Protein 3ZDQ (pdb70)

B-factor: mean 75.0, std 21.58, range [31.88, 185.68]

Organism: Homo sapiens (NCBI:txid9606)

Secondary structure (DSSP, 8-state):
-HHHHHHHHHHHGGGHHHHHHHHHHHHHHHHHHTTHHHHHHHHHHHHHH-TTS--HHHHHHHHHHHHHHHHHHHHHHHHHHHHHHHHHHHHHHHHHHHHHHHHTTS-HHHHHHS-HHHHHHIIIIIHHHHHHHTTHHHHHHHHHHHHHHHHHHHHHHH-HHHHHHHHHHHHHHHHHHHHHHHHHHHHHHHHHHHHHHHHHHHHHHHHTHHHHHHTT-HHHHHHHHHHHHHHHHHHHHHHHHHHHHHHHHHHHHHHHHHHHHHHHHHHHHHTTS--HHHHHHHHHHHHHHHHHHHHHHHHHHHHHHHHHHHHHHHHHHSPPPSS-SS-SB---TTT----EEEEEEEE--SSSTTS-SEEEEEEEE-TT-EEEEE-S-HHHHHHHHHHHTTSS--SEEEEEETTEEGGGB-HHHHHHSEEEE-SS----SSBHHHHHHTTSSSTTT--HHHHHHHHHHTT-HHHHHTSSSGGG-B-SSSSPPPPHHHHHHHHHHHHHHH--SEEEEE---S---HHHHHHHHHHHHHHHTTSEEEEE--SHHHHHHSSEEEEE-SSSEEEEE-HHHHHS--

Nearest PDB structures (foldseek):
  4ayx-assembly1_A  TM=9.966E-01  e=9.692E-90  Homo sapiens
  7y49-assembly1_A  TM=9.105E-01  e=6.620E-75  Homo sapiens
  5koy-assembly1_A  TM=8.954E-01  e=5.885E-41  Mus musculus
  8qoe-assembly1_A  TM=8.770E-01  e=7.867E-42  Bacillus subtilis
  7sel-assembly1_A  TM=8.926E-01  e=6.870E-41  Escherichia coli

GO terms:
  GO:0005739 mitochondrion (C, IDA)
  GO:0016887 ATP hydrolysis activity (F, IDA)
  GO:0042803 protein homodimerization activity (F, IDA)
  GO:0170037 export from the mitochondrion (P, IDA)
  GO:0140359 ABC-type transporter activity (F, IDA)
  GO:0034514 mitochondrial unfolded protein response (P, IMP)
  GO:0046985 positive regulation of hemoglobin biosynthetic process (P, IMP)
  GO:0048821 erythrocyte development (P, IMP)
  GO:0005515 protein binding (F, IPI)
  GO:0005739 mitochondrion (C, HTP)
  GO:0031966 mitochondrial membrane (C, IDA)

CATH classification: 1.20.1560.10 (+1 more: 3.40.50.300)

Structure (mmCIF, N/CA/C/O backbone):
data_3ZDQ
#
_entry.id   3ZDQ
#
_cell.length_a   177.790
_cell.length_b   177.790
_cell.length_c   50.060
_cell.angle_alpha   90.00
_cell.angle_beta   90.00
_cell.angle_gamma   120.00
#
_symmetry.space_group_name_H-M   'P 31 2 1'
#
loop_
_entity.id
_entity.type
_entity.pdbx_description
1 polymer 'ATP-BINDING CASSETTE SUB-FAMILY B MEMBER 10, MITOCHONDRIAL'
2 non-polymer GLYCINE
3 non-polymer DODECYL-BETA-D-MALTOSIDE
4 non-polymer CARDIOLIPIN
5 water water
#
loop_
_atom_site.group_PDB
_atom_site.id
_atom_site.type_symbol
_atom_site.label_atom_id
_atom_site.label_alt_id
_atom_site.label_comp_id
_atom_site.label_asym_id
_atom_site.label_entity_id
_atom_site.label_seq_id
_atom_site.pdbx_PDB_ins_code
_atom_site.Cartn_x
_atom_site.Cartn_y
_atom_site.Cartn_z
_atom_site.occupancy
_atom_site.B_iso_or_equiv
_atom_site.auth_seq_id
_atom_site.auth_comp_id
_atom_site.auth_asym_id
_atom_site.auth_atom_id
_atom_site.pdbx_PDB_model_num
ATOM 1 N N . GLY A 1 3 ? -49.524 53.811 -13.964 1.00 128.74 153 GLY A N 1
ATOM 2 C CA . GLY A 1 3 ? -50.435 54.839 -14.454 1.00 129.32 153 GLY A CA 1
ATOM 3 C C . GLY A 1 3 ? -51.879 54.584 -14.073 1.00 132.78 153 GLY A C 1
ATOM 4 O O . GLY A 1 3 ? -52.240 54.718 -12.902 1.00 130.72 153 GLY A O 1
ATOM 5 N N . LEU A 1 4 ? -52.716 54.214 -15.067 1.00 130.91 154 LEU A N 1
ATOM 6 C CA . LEU A 1 4 ? -54.139 53.895 -14.887 1.00 130.39 154 LEU A CA 1
ATOM 7 C C . LEU A 1 4 ? -54.348 52.608 -14.029 1.00 132.85 154 LEU A C 1
ATOM 8 O O . LEU A 1 4 ? -55.204 52.666 -13.139 1.00 131.41 154 LEU A O 1
ATOM 10 N N . PRO A 1 5 ? -53.607 51.465 -14.213 1.00 128.94 155 PRO A N 1
ATOM 11 C CA . PRO A 1 5 ? -53.834 50.304 -13.325 1.00 127.06 155 PRO A CA 1
ATOM 12 C C . PRO A 1 5 ? -53.249 50.515 -11.920 1.00 126.99 155 PRO A C 1
ATOM 13 O O . PRO A 1 5 ? -53.665 49.830 -10.983 1.00 125.41 155 PRO A O 1
ATOM 17 N N . GLU A 1 6 ? -52.291 51.468 -11.778 1.00 121.56 156 GLU A N 1
ATOM 18 C CA . GLU A 1 6 ? -51.637 51.838 -10.520 1.00 118.70 156 GLU A CA 1
ATOM 19 C C . GLU A 1 6 ? -52.621 52.568 -9.603 1.00 118.85 156 GLU A C 1
ATOM 20 O O . GLU A 1 6 ? -52.715 52.232 -8.421 1.00 116.66 156 GLU A O 1
ATOM 22 N N . ALA A 1 7 ? -53.365 53.550 -10.160 1.00 114.62 157 ALA A N 1
ATOM 23 C CA . ALA A 1 7 ? -54.387 54.331 -9.456 1.00 112.69 157 ALA A CA 1
ATOM 24 C C . ALA A 1 7 ? -55.591 53.450 -9.102 1.00 115.40 157 ALA A C 1
ATOM 25 O O . ALA A 1 7 ? -56.233 53.669 -8.076 1.00 113.57 157 ALA A O 1
ATOM 27 N N . ARG A 1 8 ? -55.870 52.440 -9.946 1.00 112.75 158 ARG A N 1
ATOM 28 C CA . ARG A 1 8 ? -56.930 51.447 -9.775 1.00 112.72 158 ARG A CA 1
ATOM 29 C C . ARG A 1 8 ? -56.632 50.551 -8.545 1.00 113.15 158 ARG A C 1
ATOM 30 O O . ARG A 1 8 ? -57.562 50.129 -7.852 1.00 112.73 158 ARG A O 1
ATOM 38 N N . LYS A 1 9 ? -55.338 50.266 -8.288 1.00 106.67 159 LYS A N 1
ATOM 39 C CA . LYS A 1 9 ? -54.896 49.460 -7.150 1.00 104.20 159 LYS A CA 1
ATOM 40 C C . LYS A 1 9 ? -54.998 50.266 -5.838 1.00 104.67 159 LYS A C 1
ATOM 41 O O . LYS A 1 9 ? -55.357 49.693 -4.804 1.00 103.44 159 LYS A O 1
ATOM 47 N N . LEU A 1 10 ? -54.688 51.592 -5.892 1.00 99.17 160 LEU A N 1
ATOM 48 C CA . LEU A 1 10 ? -54.773 52.535 -4.765 1.00 96.90 160 LEU A CA 1
ATOM 49 C C . LEU A 1 10 ? -56.231 52.787 -4.367 1.00 99.71 160 LEU A C 1
ATOM 50 O O . LEU A 1 10 ? -56.519 53.088 -3.213 1.00 97.90 160 LEU A O 1
ATOM 55 N N . LEU A 1 11 ? -57.133 52.697 -5.352 1.00 97.65 161 LEU A N 1
ATOM 56 C CA . LEU A 1 11 ? -58.586 52.834 -5.238 1.00 98.17 161 LEU A CA 1
ATOM 57 C C . LEU A 1 11 ? -59.131 51.718 -4.339 1.00 99.84 161 LEU A C 1
ATOM 58 O O . LEU A 1 11 ? -59.715 51.999 -3.291 1.00 98.98 161 LEU A O 1
ATOM 63 N N . GLY A 1 12 ? -58.874 50.472 -4.743 1.00 95.00 162 GLY A N 1
ATOM 64 C CA . GLY A 1 12 ? -59.284 49.269 -4.033 1.00 93.92 162 GLY A CA 1
ATOM 65 C C . GLY A 1 12 ? -58.668 49.135 -2.659 1.00 94.03 162 GLY A C 1
ATOM 66 O O . GLY A 1 12 ? -59.251 48.488 -1.790 1.00 93.87 162 GLY A O 1
ATOM 67 N N . LEU A 1 13 ? -57.487 49.751 -2.455 1.00 87.88 163 LEU A N 1
ATOM 68 C CA . LEU A 1 13 ? -56.734 49.756 -1.196 1.00 85.69 163 LEU A CA 1
ATOM 69 C C . LEU A 1 13 ? -57.509 50.520 -0.110 1.00 87.01 163 LEU A C 1
ATOM 70 O O . LEU A 1 13 ? -57.632 50.050 1.019 1.00 85.81 163 LEU A O 1
ATOM 75 N N . ALA A 1 14 ? -58.061 51.674 -0.483 1.00 83.63 164 ALA A N 1
ATOM 76 C CA . ALA A 1 14 ? -58.849 52.561 0.373 1.00 82.74 164 ALA A CA 1
ATOM 77 C C . ALA A 1 14 ? -60.307 52.105 0.479 1.00 87.87 164 ALA A C 1
ATOM 78 O O . ALA A 1 14 ? -60.988 52.485 1.435 1.00 87.66 164 ALA A O 1
ATOM 80 N N . TYR A 1 15 ? -60.781 51.293 -0.502 1.00 84.09 165 TYR A N 1
ATOM 81 C CA . TYR A 1 15 ? -62.154 50.807 -0.606 1.00 83.79 165 TYR A CA 1
ATOM 82 C C . TYR A 1 15 ? -62.712 50.210 0.692 1.00 84.64 165 TYR A C 1
ATOM 83 O O . TYR A 1 15 ? -63.831 50.585 1.026 1.00 83.96 165 TYR A O 1
ATOM 92 N N . PRO A 1 16 ? -62.044 49.294 1.442 1.00 80.09 166 PRO A N 1
ATOM 93 C CA . PRO A 1 16 ? -62.699 48.750 2.644 1.00 79.70 166 PRO A CA 1
ATOM 94 C C . PRO A 1 16 ? -63.030 49.819 3.680 1.00 82.70 166 PRO A C 1
ATOM 95 O O . PRO A 1 16 ? -63.920 49.601 4.503 1.00 83.05 166 PRO A O 1
ATOM 99 N N . GLU A 1 17 ? -62.348 50.983 3.597 1.00 77.57 167 GLU A N 1
ATOM 100 C CA . GLU A 1 17 ? -62.484 52.117 4.519 1.00 75.70 167 GLU A CA 1
ATOM 101 C C . GLU A 1 17 ? -63.248 53.324 3.908 1.00 77.75 167 GLU A C 1
ATOM 102 O O . GLU A 1 17 ? -63.279 54.384 4.533 1.00 77.64 167 GLU A O 1
ATOM 108 N N . ARG A 1 18 ? -63.875 53.157 2.722 1.00 72.70 168 ARG A N 1
ATOM 109 C CA . ARG A 1 18 ? -64.579 54.199 1.956 1.00 71.93 168 ARG A CA 1
ATOM 110 C C . ARG A 1 18 ? -65.560 55.061 2.796 1.00 75.78 168 ARG A C 1
ATOM 111 O O . ARG A 1 18 ? -65.583 56.271 2.593 1.00 74.37 168 ARG A O 1
ATOM 119 N N . ARG A 1 19 ? -66.330 54.461 3.738 1.00 73.56 169 ARG A N 1
ATOM 120 C CA . ARG A 1 19 ? -67.302 55.175 4.584 1.00 73.57 169 ARG A CA 1
ATOM 121 C C . ARG A 1 19 ? -66.620 56.069 5.647 1.00 76.91 169 ARG A C 1
ATOM 122 O O . ARG A 1 19 ? -67.148 57.144 5.944 1.00 76.62 169 ARG A O 1
ATOM 124 N N . ARG A 1 20 ? -65.458 55.637 6.217 1.00 72.85 170 ARG A N 1
ATOM 125 C CA . ARG A 1 20 ? -64.688 56.434 7.196 1.00 71.28 170 ARG A CA 1
ATOM 126 C C . ARG A 1 20 ? -64.021 57.611 6.505 1.00 72.10 170 ARG A C 1
ATOM 127 O O . ARG A 1 20 ? -64.111 58.737 6.984 1.00 71.70 170 ARG A O 1
ATOM 135 N N . LEU A 1 21 ? -63.355 57.338 5.371 1.00 66.82 171 LEU A N 1
ATOM 136 C CA . LEU A 1 21 ? -62.661 58.332 4.561 1.00 66.04 171 LEU A CA 1
ATOM 137 C C . LEU A 1 21 ? -63.644 59.352 3.974 1.00 70.29 171 LEU A C 1
ATOM 138 O O . LEU A 1 21 ? -63.313 60.538 3.941 1.00 68.96 171 LEU A O 1
ATOM 143 N N . ALA A 1 22 ? -64.861 58.909 3.560 1.00 68.26 172 ALA A N 1
ATOM 144 C CA . ALA A 1 22 ? -65.900 59.821 3.052 1.00 68.48 172 ALA A CA 1
ATOM 145 C C . ALA A 1 22 ? -66.333 60.761 4.173 1.00 72.52 172 ALA A C 1
ATOM 146 O O . ALA A 1 22 ? -66.322 61.974 3.974 1.00 71.54 172 ALA A O 1
ATOM 148 N N . ALA A 1 23 ? -66.610 60.218 5.380 1.00 69.51 173 ALA A N 1
ATOM 149 C CA . ALA A 1 23 ? -67.002 61.037 6.533 1.00 68.84 173 ALA A CA 1
ATOM 150 C C . ALA A 1 23 ? -65.923 62.092 6.847 1.00 71.22 173 ALA A C 1
ATOM 151 O O . ALA A 1 23 ? -66.265 63.259 7.007 1.00 70.68 173 ALA A O 1
ATOM 153 N N . ALA A 1 24 ? -64.630 61.691 6.837 1.00 66.48 174 ALA A N 1
ATOM 154 C CA . ALA A 1 24 ? -63.494 62.565 7.109 1.00 65.31 174 ALA A CA 1
ATOM 155 C C . ALA A 1 24 ? -63.323 63.640 6.018 1.00 69.99 174 ALA A C 1
ATOM 156 O O . ALA A 1 24 ? -63.051 64.787 6.367 1.00 70.37 174 ALA A O 1
ATOM 158 N N . VAL A 1 25 ? -63.531 63.295 4.722 1.00 66.45 175 VAL A N 1
ATOM 159 C CA . VAL A 1 25 ? -63.436 64.236 3.591 1.00 66.37 175 VAL A CA 1
ATOM 160 C C . VAL A 1 25 ? -64.548 65.283 3.718 1.00 70.63 175 VAL A C 1
ATOM 161 O O . VAL A 1 25 ? -64.305 66.461 3.466 1.00 71.25 175 VAL A O 1
ATOM 165 N N . GLY A 1 26 ? -65.726 64.849 4.158 1.00 67.54 176 GLY A N 1
ATOM 166 C CA . GLY A 1 26 ? -66.881 65.703 4.422 1.00 67.43 176 GLY A CA 1
ATOM 167 C C . GLY A 1 26 ? -66.571 66.727 5.493 1.00 70.62 176 GLY A C 1
ATOM 168 O O . GLY A 1 26 ? -66.869 67.901 5.305 1.00 71.77 176 GLY A O 1
ATOM 169 N N . PHE A 1 27 ? -65.914 66.304 6.597 1.00 66.32 177 PHE A N 1
ATOM 170 C CA . PHE A 1 27 ? -65.455 67.185 7.683 1.00 65.75 177 PHE A CA 1
ATOM 171 C C . PHE A 1 27 ? -64.323 68.128 7.202 1.00 70.78 177 PHE A C 1
ATOM 172 O O . PHE A 1 27 ? -64.272 69.284 7.631 1.00 69.31 177 PHE A O 1
ATOM 180 N N . LEU A 1 28 ? -63.430 67.624 6.313 1.00 68.57 178 LEU A N 1
ATOM 181 C CA . LEU A 1 28 ? -62.330 68.369 5.700 1.00 68.69 178 LEU A CA 1
ATOM 182 C C . LEU A 1 28 ? -62.859 69.458 4.742 1.00 76.38 178 LEU A C 1
ATOM 183 O O . LEU A 1 28 ? -62.290 70.554 4.705 1.00 76.31 178 LEU A O 1
ATOM 188 N N . THR A 1 29 ? -63.916 69.155 3.961 1.00 74.89 179 THR A N 1
ATOM 189 C CA . THR A 1 29 ? -64.497 70.096 3.000 1.00 76.14 179 THR A CA 1
ATOM 190 C C . THR A 1 29 ? -65.218 71.224 3.750 1.00 83.28 179 THR A C 1
ATOM 191 O O . THR A 1 29 ? -65.030 72.392 3.414 1.00 81.73 179 THR A O 1
ATOM 195 N N . MET A 1 30 ? -66.023 70.862 4.768 1.00 84.03 180 MET A N 1
ATOM 196 C CA . MET A 1 30 ? -66.780 71.771 5.630 1.00 85.60 180 MET A CA 1
ATOM 197 C C . MET A 1 30 ? -65.825 72.805 6.253 1.00 86.64 180 MET A C 1
ATOM 198 O O . MET A 1 30 ? -65.963 73.997 5.989 1.00 86.29 180 MET A O 1
ATOM 203 N N . SER A 1 31 ? -64.822 72.321 7.007 1.00 80.91 181 SER A N 1
ATOM 204 C CA . SER A 1 31 ? -63.790 73.093 7.692 1.00 79.33 181 SER A CA 1
ATOM 205 C C . SER A 1 31 ? -62.971 73.992 6.730 1.00 80.53 181 SER A C 1
ATOM 206 O O . SER A 1 31 ? -62.742 75.148 7.055 1.00 77.72 181 SER A O 1
ATOM 209 N N . SER A 1 32 ? -62.537 73.466 5.563 1.00 78.62 182 SER A N 1
ATOM 210 C CA . SER A 1 32 ? -61.714 74.209 4.592 1.00 78.56 182 SER A CA 1
ATOM 211 C C . SER A 1 32 ? -62.470 75.315 3.879 1.00 82.19 182 SER A C 1
ATOM 212 O O . SER A 1 32 ? -61.901 76.387 3.700 1.00 82.25 182 SER A O 1
ATOM 215 N N . VAL A 1 33 ? -63.732 75.077 3.487 1.00 78.27 183 VAL A N 1
ATOM 216 C CA . VAL A 1 33 ? -64.549 76.052 2.763 1.00 78.64 183 VAL A CA 1
ATOM 217 C C . VAL A 1 33 ? -65.074 77.148 3.722 1.00 80.90 183 VAL A C 1
ATOM 218 O O . VAL A 1 33 ? -65.057 78.314 3.334 1.00 80.40 183 VAL A O 1
ATOM 222 N N . ILE A 1 34 ? -65.492 76.795 4.958 1.00 76.83 184 ILE A N 1
ATOM 223 C CA . ILE A 1 34 ? -65.941 77.779 5.957 1.00 76.67 184 ILE A CA 1
ATOM 224 C C . ILE A 1 34 ? -64.736 78.680 6.330 1.00 80.89 184 ILE A C 1
ATOM 225 O O . ILE A 1 34 ? -64.877 79.897 6.394 1.00 82.93 184 ILE A O 1
ATOM 230 N N . SER A 1 35 ? -63.564 78.083 6.518 1.00 75.28 185 SER A N 1
ATOM 231 C CA . SER A 1 35 ? -62.297 78.742 6.802 1.00 74.03 185 SER A CA 1
ATOM 232 C C . SER A 1 35 ? -61.954 79.784 5.710 1.00 78.54 185 SER A C 1
ATOM 233 O O . SER A 1 35 ? -61.616 80.911 6.064 1.00 79.25 185 SER A O 1
ATOM 236 N N . MET A 1 36 ? -62.101 79.431 4.397 1.00 74.57 186 MET A N 1
ATOM 237 C CA . MET A 1 36 ? -61.826 80.304 3.231 1.00 74.39 186 MET A CA 1
ATOM 238 C C . MET A 1 36 ? -62.688 81.587 3.197 1.00 77.80 186 MET A C 1
ATOM 239 O O . MET A 1 36 ? -62.372 82.503 2.445 1.00 79.19 186 MET A O 1
ATOM 244 N N . SER A 1 37 ? -63.784 81.641 3.962 1.00 72.52 187 SER A N 1
ATOM 245 C CA . SER A 1 37 ? -64.690 82.796 4.027 1.00 71.54 187 SER A CA 1
ATOM 246 C C . SER A 1 37 ? -64.153 83.914 4.918 1.00 70.14 187 SER A C 1
ATOM 247 O O . SER A 1 37 ? -64.524 85.070 4.715 1.00 70.23 187 SER A O 1
ATOM 250 N N . ALA A 1 38 ? -63.315 83.573 5.913 1.00 62.03 188 ALA A N 1
ATOM 251 C CA . ALA A 1 38 ? -62.731 84.537 6.846 1.00 60.09 188 ALA A CA 1
ATOM 252 C C . ALA A 1 38 ? -62.047 85.782 6.144 1.00 62.99 188 ALA A C 1
ATOM 253 O O . ALA A 1 38 ? -62.420 86.893 6.530 1.00 62.35 188 ALA A O 1
ATOM 255 N N . PRO A 1 39 ? -61.132 85.679 5.119 1.00 59.01 189 PRO A N 1
ATOM 256 C CA . PRO A 1 39 ? -60.560 86.902 4.524 1.00 59.36 189 PRO A CA 1
ATOM 257 C C . PRO A 1 39 ? -61.608 87.835 3.911 1.00 66.62 189 PRO A C 1
ATOM 258 O O . PRO A 1 39 ? -61.451 89.052 3.978 1.00 65.88 189 PRO A O 1
ATOM 262 N N . PHE A 1 40 ? -62.679 87.264 3.338 1.00 66.16 190 PHE A N 1
ATOM 263 C CA . PHE A 1 40 ? -63.780 88.011 2.733 1.00 67.72 190 PHE A CA 1
ATOM 264 C C . PHE A 1 40 ? -64.516 88.832 3.790 1.00 72.34 190 PHE A C 1
ATOM 265 O O . PHE A 1 40 ? -64.709 90.033 3.597 1.00 72.54 190 PHE A O 1
ATOM 273 N N . PHE A 1 41 ? -64.927 88.175 4.901 1.00 69.18 191 PHE A N 1
ATOM 274 C CA . PHE A 1 41 ? -65.656 88.799 6.005 1.00 68.64 191 PHE A CA 1
ATOM 275 C C . PHE A 1 41 ? -64.782 89.757 6.804 1.00 72.85 191 PHE A C 1
ATOM 276 O O . PHE A 1 41 ? -65.302 90.736 7.346 1.00 72.86 191 PHE A O 1
ATOM 284 N N . LEU A 1 42 ? -63.462 89.494 6.864 1.00 68.76 192 LEU A N 1
ATOM 285 C CA . LEU A 1 42 ? -62.528 90.377 7.553 1.00 68.47 192 LEU A CA 1
ATOM 286 C C . LEU A 1 42 ? -62.396 91.713 6.783 1.00 71.38 192 LEU A C 1
ATOM 287 O O . LEU A 1 42 ? -62.405 92.764 7.418 1.00 71.82 192 LEU A O 1
ATOM 292 N N . GLY A 1 43 ? -62.366 91.650 5.442 1.00 65.77 193 GLY A N 1
ATOM 293 C CA . GLY A 1 43 ? -62.324 92.806 4.553 1.00 65.28 193 GLY A CA 1
ATOM 294 C C . GLY A 1 43 ? -63.528 93.717 4.731 1.00 69.22 193 GLY A C 1
ATOM 295 O O . GLY A 1 43 ? -63.393 94.942 4.708 1.00 70.29 193 GLY A O 1
ATOM 296 N N . LYS A 1 44 ? -64.717 93.123 4.958 1.00 63.61 194 LYS A N 1
ATOM 297 C CA . LYS A 1 44 ? -65.972 93.843 5.204 1.00 61.62 194 LYS A CA 1
ATOM 298 C C . LYS A 1 44 ? -65.919 94.560 6.549 1.00 64.21 194 LYS A C 1
ATOM 299 O O . LYS A 1 44 ? -66.357 95.706 6.636 1.00 64.83 194 LYS A O 1
ATOM 305 N N . ILE A 1 45 ? -65.369 93.898 7.590 1.00 59.05 195 ILE A N 1
ATOM 306 C CA . ILE A 1 45 ? -65.235 94.471 8.940 1.00 57.89 195 ILE A CA 1
ATOM 307 C C . ILE A 1 45 ? -64.209 95.630 8.900 1.00 61.09 195 ILE A C 1
ATOM 308 O O . ILE A 1 45 ? -64.492 96.692 9.468 1.00 61.52 195 ILE A O 1
ATOM 313 N N . ILE A 1 46 ? -63.063 95.442 8.184 1.00 55.27 196 ILE A N 1
ATOM 314 C CA . ILE A 1 46 ? -62.009 96.453 8.012 1.00 54.75 196 ILE A CA 1
ATOM 315 C C . ILE A 1 46 ? -62.626 97.723 7.385 1.00 62.47 196 ILE A C 1
ATOM 316 O O . ILE A 1 46 ? -62.387 98.831 7.885 1.00 64.43 196 ILE A O 1
ATOM 321 N N . ASP A 1 47 ? -63.457 97.562 6.336 1.00 57.94 197 ASP A N 1
ATOM 322 C CA . ASP A 1 47 ? -64.093 98.699 5.690 1.00 58.16 197 ASP A CA 1
ATOM 323 C C . ASP A 1 47 ? -65.170 99.322 6.589 1.00 61.03 197 ASP A C 1
ATOM 324 O O . ASP A 1 47 ? -65.389 100.529 6.508 1.00 61.05 197 ASP A O 1
ATOM 329 N N . VAL A 1 48 ? -65.800 98.530 7.475 1.00 57.85 198 VAL A N 1
ATOM 330 C CA . VAL A 1 48 ? -66.824 99.061 8.392 1.00 58.89 198 VAL A CA 1
ATOM 331 C C . VAL A 1 48 ? -66.145 99.966 9.435 1.00 63.56 198 VAL A C 1
ATOM 332 O O . VAL A 1 48 ? -66.593 101.106 9.613 1.00 63.92 198 VAL A O 1
ATOM 336 N N . ILE A 1 49 ? -65.056 99.486 10.078 1.00 59.66 199 ILE A N 1
ATOM 337 C CA . ILE A 1 49 ? -64.322 100.296 11.049 1.00 60.50 199 ILE A CA 1
ATOM 338 C C . ILE A 1 49 ? -63.861 101.599 10.382 1.00 66.19 199 ILE A C 1
ATOM 339 O O . ILE A 1 49 ? -64.105 102.674 10.935 1.00 67.33 199 ILE A O 1
ATOM 344 N N . TYR A 1 50 ? -63.219 101.484 9.190 1.00 62.08 200 TYR A N 1
ATOM 345 C CA A TYR A 1 50 ? -62.719 102.596 8.392 0.50 62.15 200 TYR A CA 1
ATOM 346 C CA B TYR A 1 50 ? -62.705 102.621 8.430 0.50 62.83 200 TYR A CA 1
ATOM 347 C C . TYR A 1 50 ? -63.807 103.638 8.106 1.00 68.86 200 TYR A C 1
ATOM 348 O O . TYR A 1 50 ? -63.582 104.835 8.298 1.00 71.37 200 TYR A O 1
ATOM 365 N N . THR A 1 51 ? -64.989 103.185 7.639 1.00 65.17 201 THR A N 1
ATOM 366 C CA . THR A 1 51 ? -66.095 104.088 7.301 1.00 65.71 201 THR A CA 1
ATOM 367 C C . THR A 1 51 ? -66.708 104.755 8.542 1.00 71.81 201 THR A C 1
ATOM 368 O O . THR A 1 51 ? -67.100 105.911 8.461 1.00 72.14 201 THR A O 1
ATOM 372 N N . ASN A 1 52 ? -66.791 104.038 9.678 1.00 69.22 202 ASN A N 1
ATOM 373 C CA . ASN A 1 52 ? -67.435 104.557 10.880 1.00 68.69 202 ASN A CA 1
ATOM 374 C C . ASN A 1 52 ? -66.534 104.553 12.146 1.00 72.60 202 ASN A C 1
ATOM 375 O O . ASN A 1 52 ? -66.759 103.778 13.086 1.00 71.72 202 ASN A O 1
ATOM 380 N N . PRO A 1 53 ? -65.566 105.482 12.233 1.00 70.33 203 PRO A N 1
ATOM 381 C CA . PRO A 1 53 ? -64.724 105.545 13.449 1.00 69.70 203 PRO A CA 1
ATOM 382 C C . PRO A 1 53 ? -65.419 106.138 14.691 1.00 70.86 203 PRO A C 1
ATOM 383 O O . PRO A 1 53 ? -64.866 106.084 15.784 1.00 71.76 203 PRO A O 1
ATOM 387 N N . THR A 1 54 ? -66.581 106.751 14.529 1.00 64.83 204 THR A N 1
ATOM 388 C CA . THR A 1 54 ? -67.300 107.409 15.627 1.00 64.16 204 THR A CA 1
ATOM 389 C C . THR A 1 54 ? -68.389 106.517 16.245 1.00 66.28 204 THR A C 1
ATOM 390 O O . THR A 1 54 ? -69.047 106.920 17.210 1.00 66.66 204 THR A O 1
ATOM 394 N N . VAL A 1 55 ? -68.585 105.324 15.683 1.00 60.31 205 VAL A N 1
ATOM 395 C CA . VAL A 1 55 ? -69.629 104.403 16.103 1.00 59.71 205 VAL A CA 1
ATOM 396 C C . VAL A 1 55 ? -69.107 103.394 17.125 1.00 65.82 205 VAL A C 1
ATOM 397 O O . VAL A 1 55 ? -68.014 102.833 16.947 1.00 68.03 205 VAL A O 1
ATOM 401 N N . ASP A 1 56 ? -69.899 103.168 18.201 1.00 60.97 206 ASP A N 1
ATOM 402 C CA . ASP A 1 56 ? -69.610 102.186 19.240 1.00 60.14 206 ASP A CA 1
ATOM 403 C C . ASP A 1 56 ? -69.898 100.822 18.656 1.00 65.49 206 ASP A C 1
ATOM 404 O O . ASP A 1 56 ? -71.028 100.595 18.216 1.00 66.53 206 ASP A O 1
ATOM 409 N N . TYR A 1 57 ? -68.875 99.927 18.614 1.00 61.31 207 TYR A N 1
ATOM 410 C CA . TYR A 1 57 ? -68.994 98.580 18.049 1.00 60.38 207 TYR A CA 1
ATOM 411 C C . TYR A 1 57 ? -68.841 97.457 19.088 1.00 65.41 207 TYR A C 1
ATOM 412 O O . TYR A 1 57 ? -68.759 96.286 18.699 1.00 63.67 207 TYR A O 1
ATOM 421 N N . SER A 1 58 ? -68.885 97.801 20.397 1.00 64.82 208 SER A N 1
ATOM 422 C CA . SER A 1 58 ? -68.738 96.865 21.524 1.00 66.20 208 SER A CA 1
ATOM 423 C C . SER A 1 58 ? -69.712 95.692 21.477 1.00 73.14 208 SER A C 1
ATOM 424 O O . SER A 1 58 ? -69.283 94.563 21.709 1.00 73.08 208 SER A O 1
ATOM 427 N N . ASP A 1 59 ? -71.012 95.952 21.207 1.00 71.61 209 ASP A N 1
ATOM 428 C CA . ASP A 1 59 ? -72.029 94.905 21.187 1.00 73.31 209 ASP A CA 1
ATOM 429 C C . ASP A 1 59 ? -71.875 93.988 20.007 1.00 74.62 209 ASP A C 1
ATOM 430 O O . ASP A 1 59 ? -72.017 92.782 20.173 1.00 75.92 209 ASP A O 1
ATOM 435 N N . ASN A 1 60 ? -71.542 94.528 18.843 1.00 68.53 210 ASN A N 1
ATOM 436 C CA . ASN A 1 60 ? -71.284 93.726 17.641 1.00 67.37 210 ASN A CA 1
ATOM 437 C C . ASN A 1 60 ? -70.083 92.822 17.847 1.00 66.29 210 ASN A C 1
ATOM 438 O O . ASN A 1 60 ? -70.138 91.651 17.494 1.00 65.55 210 ASN A O 1
ATOM 443 N N . LEU A 1 61 ? -69.015 93.377 18.443 1.00 60.08 211 LEU A N 1
ATOM 444 C CA . LEU A 1 61 ? -67.770 92.693 18.746 1.00 58.72 211 LEU A CA 1
ATOM 445 C C . LEU A 1 61 ? -68.021 91.561 19.759 1.00 62.35 211 LEU A C 1
ATOM 446 O O . LEU A 1 61 ? -67.616 90.431 19.495 1.00 62.53 211 LEU A O 1
ATOM 451 N N . THR A 1 62 ? -68.750 91.838 20.858 1.00 57.39 212 THR A N 1
ATOM 452 C CA . THR A 1 62 ? -69.083 90.831 21.862 1.00 57.04 212 THR A CA 1
ATOM 453 C C . THR A 1 62 ? -69.935 89.712 21.232 1.00 60.93 212 THR A C 1
ATOM 454 O O . THR A 1 62 ? -69.659 88.543 21.498 1.00 61.63 212 THR A O 1
ATOM 458 N N . ARG A 1 63 ? -70.933 90.056 20.383 1.00 56.02 213 ARG A N 1
ATOM 459 C CA . ARG A 1 63 ? -71.761 89.046 19.706 1.00 56.15 213 ARG A CA 1
ATOM 460 C C . ARG A 1 63 ? -70.935 88.225 18.715 1.00 62.20 213 ARG A C 1
ATOM 461 O O . ARG A 1 63 ? -71.056 86.995 18.683 1.00 62.12 213 ARG A O 1
ATOM 469 N N . LEU A 1 64 ? -70.064 88.901 17.939 1.00 60.23 214 LEU A N 1
ATOM 470 C CA . LEU A 1 64 ? -69.195 88.268 16.948 1.00 59.64 214 LEU A CA 1
ATOM 471 C C . LEU A 1 64 ? -68.197 87.313 17.603 1.00 66.92 214 LEU A C 1
ATOM 472 O O . LEU A 1 64 ? -67.999 86.208 17.098 1.00 66.76 214 LEU A O 1
ATOM 477 N N . CYS A 1 65 ? -67.589 87.733 18.727 1.00 65.17 215 CYS A N 1
ATOM 478 C CA . CYS A 1 65 ? -66.618 86.931 19.464 1.00 65.21 215 CYS A CA 1
ATOM 479 C C . CYS A 1 65 ? -67.300 85.770 20.187 1.00 68.93 215 CYS A C 1
ATOM 480 O O . CYS A 1 65 ? -66.689 84.708 20.296 1.00 68.92 215 CYS A O 1
ATOM 483 N N . LEU A 1 66 ? -68.568 85.930 20.615 1.00 65.00 216 LEU A N 1
ATOM 484 C CA . LEU A 1 66 ? -69.314 84.820 21.207 1.00 65.16 216 LEU A CA 1
ATOM 485 C C . LEU A 1 66 ? -69.700 83.826 20.097 1.00 66.72 216 LEU A C 1
ATOM 486 O O . LEU A 1 66 ? -69.533 82.616 20.279 1.00 66.09 216 LEU A O 1
ATOM 491 N N . GLY A 1 67 ? -70.121 84.360 18.940 1.00 61.34 217 GLY A N 1
ATOM 492 C CA . GLY A 1 67 ? -70.452 83.587 17.745 1.00 60.28 217 GLY A CA 1
ATOM 493 C C . GLY A 1 67 ? -69.240 82.853 17.193 1.00 63.41 217 GLY A C 1
ATOM 494 O O . GLY A 1 67 ? -69.332 81.659 16.887 1.00 64.15 217 GLY A O 1
ATOM 495 N N . LEU A 1 68 ? -68.067 83.536 17.117 1.00 57.39 218 LEU A N 1
ATOM 496 C CA . LEU A 1 68 ? -66.825 82.912 16.645 1.00 55.44 218 LEU A CA 1
ATOM 497 C C . LEU A 1 68 ? -66.335 81.817 17.603 1.00 61.30 218 LEU A C 1
ATOM 498 O O . LEU A 1 68 ? -65.765 80.839 17.124 1.00 61.93 218 LEU A O 1
ATOM 503 N N . SER A 1 69 ? -66.586 81.949 18.933 1.00 58.39 219 SER A N 1
ATOM 504 C CA . SER A 1 69 ? -66.240 80.924 19.931 1.00 58.71 219 SER A CA 1
ATOM 505 C C . SER A 1 69 ? -66.932 79.616 19.579 1.00 62.93 219 SER A C 1
ATOM 506 O O . SER A 1 69 ? -66.287 78.568 19.565 1.00 60.55 219 SER A O 1
ATOM 509 N N . ALA A 1 70 ? -68.262 79.704 19.272 1.00 61.69 220 ALA A N 1
ATOM 510 C CA . ALA A 1 70 ? -69.123 78.589 18.877 1.00 62.32 220 ALA A CA 1
ATOM 511 C C . ALA A 1 70 ? -68.624 77.968 17.583 1.00 66.36 220 ALA A C 1
ATOM 512 O O . ALA A 1 70 ? -68.523 76.737 17.522 1.00 66.79 220 ALA A O 1
ATOM 514 N N . VAL A 1 71 ? -68.247 78.813 16.576 1.00 61.81 221 VAL A N 1
ATOM 515 C CA . VAL A 1 71 ? -67.707 78.341 15.290 1.00 61.34 221 VAL A CA 1
ATOM 516 C C . VAL A 1 71 ? -66.395 77.569 15.552 1.00 66.35 221 VAL A C 1
ATOM 517 O O . VAL A 1 71 ? -66.256 76.445 15.066 1.00 67.28 221 VAL A O 1
ATOM 521 N N . PHE A 1 72 ? -65.486 78.136 16.380 1.00 62.03 222 PHE A N 1
ATOM 522 C CA . PHE A 1 72 ? -64.212 77.517 16.749 1.00 61.40 222 PHE A CA 1
ATOM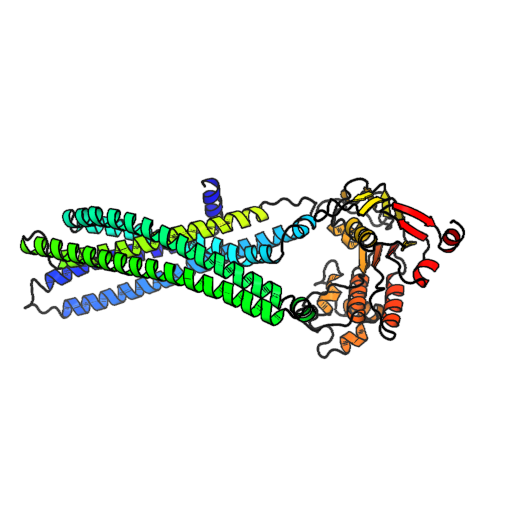 523 C C . PHE A 1 72 ? -64.390 76.190 17.491 1.00 68.57 222 PHE A C 1
ATOM 524 O O . PHE A 1 72 ? -63.609 75.275 17.237 1.00 69.18 222 PHE A O 1
ATOM 532 N N . LEU A 1 73 ? -65.400 76.072 18.382 1.00 67.20 223 LEU A N 1
ATOM 533 C CA . LEU A 1 73 ? -65.684 74.827 19.112 1.00 68.87 223 LEU A CA 1
ATOM 534 C C . LEU A 1 73 ? -66.128 73.724 18.140 1.00 73.98 223 LEU A C 1
ATOM 535 O O . LEU A 1 73 ? -65.755 72.563 18.319 1.00 72.79 223 LEU A O 1
ATOM 540 N N . CYS A 1 74 ? -66.916 74.106 17.113 1.00 71.93 224 CYS A N 1
ATOM 541 C CA . CYS A 1 74 ? -67.411 73.221 16.059 1.00 71.99 224 CYS A CA 1
ATOM 542 C C . CYS A 1 74 ? -66.269 72.760 15.178 1.00 73.33 224 CYS A C 1
ATOM 543 O O . CYS A 1 74 ? -66.175 71.567 14.907 1.00 72.91 224 CYS A O 1
ATOM 546 N N . GLY A 1 75 ? -65.426 73.707 14.750 1.00 68.68 225 GLY A N 1
ATOM 547 C CA . GLY A 1 75 ? -64.257 73.463 13.910 1.00 68.01 225 GLY A CA 1
ATOM 548 C C . GLY A 1 75 ? -63.256 72.520 14.545 1.00 72.55 225 GLY A C 1
ATOM 549 O O . GLY A 1 75 ? -62.661 71.693 13.846 1.00 72.25 225 GLY A O 1
ATOM 550 N N . ALA A 1 76 ? -63.093 72.632 15.894 1.00 68.42 226 ALA A N 1
ATOM 551 C CA . ALA A 1 76 ? -62.218 71.805 16.724 1.00 67.15 226 ALA A CA 1
ATOM 552 C C . ALA A 1 76 ? -62.760 70.405 16.786 1.00 70.58 226 ALA A C 1
ATOM 553 O O . ALA A 1 76 ? -61.993 69.462 16.615 1.00 71.64 226 ALA A O 1
ATOM 555 N N . ALA A 1 77 ? -64.085 70.260 17.018 1.00 66.10 227 ALA A N 1
ATOM 556 C CA . ALA A 1 77 ? -64.776 68.964 17.075 1.00 65.66 227 ALA A CA 1
ATOM 557 C C . ALA A 1 77 ? -64.681 68.264 15.709 1.00 68.01 227 ALA A C 1
ATOM 558 O O . ALA A 1 77 ? -64.275 67.100 15.651 1.00 66.96 227 ALA A O 1
ATOM 560 N N . ALA A 1 78 ? -64.946 69.008 14.615 1.00 63.49 228 ALA A N 1
ATOM 561 C CA . ALA A 1 78 ? -64.849 68.491 13.259 1.00 63.31 228 ALA A CA 1
ATOM 562 C C . ALA A 1 78 ? -63.416 68.017 12.934 1.00 68.68 228 ALA A C 1
ATOM 563 O O . ALA A 1 78 ? -63.265 66.931 12.365 1.00 69.73 228 ALA A O 1
ATOM 565 N N . ASN A 1 79 ? -62.375 68.783 13.344 1.00 63.95 229 ASN A N 1
ATOM 566 C CA . ASN A 1 79 ? -60.975 68.415 13.114 1.00 63.02 229 ASN A CA 1
ATOM 567 C C . ASN A 1 79 ? -60.590 67.160 13.883 1.00 66.25 229 ASN A C 1
ATOM 568 O O . ASN A 1 79 ? -60.016 66.252 13.279 1.00 65.69 229 ASN A O 1
ATOM 573 N N . ALA A 1 80 ? -60.947 67.083 15.182 1.00 62.98 230 ALA A N 1
ATOM 574 C CA . ALA A 1 80 ? -60.701 65.918 16.030 1.00 63.70 230 ALA A CA 1
ATOM 575 C C . ALA A 1 80 ? -61.240 64.632 15.352 1.00 69.77 230 ALA A C 1
ATOM 576 O O . ALA A 1 80 ? -60.475 63.688 15.119 1.00 69.19 230 ALA A O 1
ATOM 578 N N . ILE A 1 81 ? -62.535 64.650 14.957 1.00 67.50 231 ILE A N 1
ATOM 579 C CA . ILE A 1 81 ? -63.218 63.559 14.260 1.00 67.80 231 ILE A CA 1
ATOM 580 C C . ILE A 1 81 ? -62.486 63.242 12.948 1.00 70.60 231 ILE A C 1
ATOM 581 O O . ILE A 1 81 ? -62.143 62.089 12.732 1.00 72.67 231 ILE A O 1
ATOM 586 N N . ARG A 1 82 ? -62.210 64.251 12.111 1.00 64.71 232 ARG A N 1
ATOM 587 C CA . ARG A 1 82 ? -61.529 64.085 10.827 1.00 63.87 232 ARG A CA 1
ATOM 588 C C . ARG A 1 82 ? -60.166 63.395 10.964 1.00 67.06 232 ARG A C 1
ATOM 589 O O . ARG A 1 82 ? -59.890 62.474 10.202 1.00 67.59 232 ARG A O 1
ATOM 597 N N . VAL A 1 83 ? -59.323 63.844 11.913 1.00 67.28 233 VAL A N 1
ATOM 598 C CA . VAL A 1 83 ? -57.980 63.301 12.155 1.00 64.98 233 VAL A CA 1
ATOM 599 C C . VAL A 1 83 ? -58.095 61.842 12.626 1.00 66.30 233 VAL A C 1
ATOM 600 O O . VAL A 1 83 ? -57.434 60.971 12.050 1.00 64.19 233 VAL A O 1
ATOM 604 N N . TYR A 1 84 ? -58.971 61.576 13.625 1.00 62.63 234 TYR A N 1
ATOM 605 C CA . TYR A 1 84 ? -59.206 60.235 14.153 1.00 61.57 234 TYR A CA 1
ATOM 606 C C . TYR A 1 84 ? -59.624 59.300 13.023 1.00 66.40 234 TYR A C 1
ATOM 607 O O . TYR A 1 84 ? -58.973 58.276 12.833 1.00 66.53 234 TYR A O 1
ATOM 616 N N . LEU A 1 85 ? -60.653 59.673 12.234 1.00 62.72 235 LEU A N 1
ATOM 617 C CA . LEU A 1 85 ? -61.114 58.879 11.083 1.00 61.83 235 LEU A CA 1
ATOM 618 C C . LEU A 1 85 ? -60.001 58.626 10.048 1.00 66.20 235 LEU A C 1
ATOM 619 O O . LEU A 1 85 ? -59.944 57.542 9.496 1.00 66.14 235 LEU A O 1
ATOM 624 N N . MET A 1 86 ? -59.130 59.606 9.792 1.00 63.83 236 MET A N 1
ATOM 625 C CA . MET A 1 86 ? -58.043 59.481 8.821 1.00 64.27 236 MET A CA 1
ATOM 626 C C . MET A 1 86 ? -56.951 58.542 9.286 1.00 70.43 236 MET A C 1
ATOM 627 O O . MET A 1 86 ? -56.493 57.698 8.504 1.00 71.06 236 MET A O 1
ATOM 632 N N . GLN A 1 87 ? -56.518 58.708 10.551 1.00 66.22 237 GLN A N 1
ATOM 633 C CA . GLN A 1 87 ? -55.460 57.921 11.168 1.00 64.32 237 GLN A CA 1
ATOM 634 C C . GLN A 1 87 ? -55.866 56.453 11.274 1.00 66.37 237 GLN A C 1
ATOM 635 O O . GLN A 1 87 ? -55.143 55.587 10.780 1.00 66.99 237 GLN A O 1
ATOM 641 N N . THR A 1 88 ? -57.043 56.184 11.855 1.00 60.30 238 THR A N 1
ATOM 642 C CA . THR A 1 88 ? -57.573 54.841 12.049 1.00 58.59 238 THR A CA 1
ATOM 643 C C . THR A 1 88 ? -57.820 54.156 10.697 1.00 62.55 238 THR A C 1
ATOM 644 O O . THR A 1 88 ? -57.598 52.952 10.598 1.00 62.23 238 THR A O 1
ATOM 648 N N . SER A 1 89 ? -58.201 54.910 9.650 1.00 60.03 239 SER A N 1
ATOM 649 C CA . SER A 1 89 ? -58.394 54.338 8.311 1.00 60.72 239 SER A CA 1
ATOM 650 C C . SER A 1 89 ? -57.072 53.841 7.743 1.00 64.21 239 SER A C 1
ATOM 651 O O . SER A 1 89 ? -57.025 52.753 7.167 1.00 63.76 239 SER A O 1
ATOM 654 N N . GLY A 1 90 ? -56.017 54.635 7.934 1.00 60.50 240 GLY A N 1
ATOM 655 C CA . GLY A 1 90 ? -54.671 54.309 7.481 1.00 60.02 240 GLY A CA 1
ATOM 656 C C . GLY A 1 90 ? -54.109 53.113 8.218 1.00 65.05 240 GLY A C 1
ATOM 657 O O . GLY A 1 90 ? -53.530 52.218 7.597 1.00 65.56 240 GLY A O 1
ATOM 658 N N . GLN A 1 91 ? -54.320 53.072 9.548 1.00 60.33 241 GLN A N 1
ATOM 659 C CA . GLN A 1 91 ? -53.868 51.999 10.426 1.00 59.16 241 GLN A CA 1
ATOM 660 C C . GLN A 1 91 ? -54.462 50.662 10.020 1.00 63.27 241 GLN A C 1
ATOM 661 O O . GLN A 1 91 ? -53.753 49.654 10.062 1.00 62.13 241 GLN A O 1
ATOM 667 N N . ARG A 1 92 ? -55.759 50.652 9.621 1.00 60.93 242 ARG A N 1
ATOM 668 C CA . ARG A 1 92 ? -56.462 49.436 9.166 1.00 60.86 242 ARG A CA 1
ATOM 669 C C . ARG A 1 92 ? -55.884 48.987 7.825 1.00 64.23 242 ARG A C 1
ATOM 670 O O . ARG A 1 92 ? -55.651 47.787 7.644 1.00 64.21 242 ARG A O 1
ATOM 678 N N . ILE A 1 93 ? -55.584 49.959 6.923 1.00 58.80 243 ILE A N 1
ATOM 679 C CA . ILE A 1 93 ? -54.993 49.701 5.606 1.00 58.08 243 ILE A CA 1
ATOM 680 C C . ILE A 1 93 ? -53.570 49.125 5.786 1.00 64.65 243 ILE A C 1
ATOM 681 O O . ILE A 1 93 ? -53.275 48.073 5.194 1.00 66.33 243 ILE A O 1
ATOM 686 N N . VAL A 1 94 ? -52.724 49.769 6.635 1.00 60.37 244 VAL A N 1
ATOM 687 C CA . VAL A 1 94 ? -51.345 49.333 6.938 1.00 59.33 244 VAL A CA 1
ATOM 688 C C . VAL A 1 94 ? -51.361 47.926 7.596 1.00 64.44 244 VAL A C 1
ATOM 689 O O . VAL A 1 94 ? -50.517 47.083 7.270 1.00 65.16 244 VAL A O 1
ATOM 693 N N . ASN A 1 95 ? -52.349 47.655 8.465 1.00 59.56 245 ASN A N 1
ATOM 694 C CA . ASN A 1 95 ? -52.485 46.342 9.096 1.00 58.17 245 ASN A CA 1
ATOM 695 C C . ASN A 1 95 ? -52.734 45.278 8.034 1.00 59.93 245 ASN A C 1
ATOM 696 O O . ASN A 1 95 ? -52.066 44.253 8.054 1.00 59.63 245 ASN A O 1
ATOM 701 N N . ARG A 1 96 ? -53.663 45.539 7.091 1.00 55.47 246 ARG A N 1
ATOM 702 C CA . ARG A 1 96 ? -53.976 44.647 5.980 1.00 55.00 246 ARG A CA 1
ATOM 703 C C . ARG A 1 96 ? -52.765 44.512 5.064 1.00 58.04 246 ARG A C 1
ATOM 704 O O . ARG A 1 96 ? -52.581 43.448 4.482 1.00 57.59 246 ARG A O 1
ATOM 712 N N . LEU A 1 97 ? -51.926 45.570 4.942 1.00 53.40 247 LEU A N 1
ATOM 713 C CA . LEU A 1 97 ? -50.713 45.478 4.115 1.00 52.84 247 LEU A CA 1
ATOM 714 C C . LEU A 1 97 ? -49.621 44.651 4.813 1.00 56.25 247 LEU A C 1
ATOM 715 O O . LEU A 1 97 ? -48.923 43.902 4.142 1.00 56.17 247 LEU A O 1
ATOM 720 N N . ARG A 1 98 ? -49.476 44.775 6.143 1.00 52.82 248 ARG A N 1
ATOM 721 C CA . ARG A 1 98 ? -48.470 44.015 6.899 1.00 52.15 248 ARG A CA 1
ATOM 722 C C . ARG A 1 98 ? -48.746 42.505 6.859 1.00 56.95 248 ARG A C 1
ATOM 723 O O . ARG A 1 98 ? -47.838 41.723 6.535 1.00 55.91 248 ARG A O 1
ATOM 731 N N . THR A 1 99 ? -50.004 42.106 7.153 1.00 53.58 249 THR A N 1
ATOM 732 C CA . THR A 1 99 ? -50.382 40.696 7.190 1.00 53.56 249 THR A CA 1
ATOM 733 C C . THR A 1 99 ? -50.283 40.095 5.794 1.00 59.81 249 THR A C 1
ATOM 734 O O . THR A 1 99 ? -49.636 39.063 5.658 1.00 61.85 249 THR A O 1
ATOM 738 N N . SER A 1 100 ? -50.866 40.749 4.764 1.00 55.06 250 SER A N 1
ATOM 739 C CA . SER A 1 100 ? -50.818 40.291 3.377 1.00 54.98 250 SER A CA 1
ATOM 740 C C . SER A 1 100 ? -49.396 40.149 2.876 1.00 59.78 250 SER A C 1
ATOM 741 O O . SER A 1 100 ? -49.091 39.157 2.224 1.00 61.30 250 SER A O 1
ATOM 744 N N . LEU A 1 101 ? -48.530 41.146 3.144 1.00 55.14 251 LEU A N 1
ATOM 745 C CA . LEU A 1 101 ? -47.145 41.104 2.689 1.00 54.37 251 LEU A CA 1
ATOM 746 C C . LEU A 1 101 ? -46.355 39.988 3.378 1.00 56.47 251 LEU A C 1
ATOM 747 O O . LEU A 1 101 ? -45.630 39.264 2.693 1.00 57.40 251 LEU A O 1
ATOM 752 N N . PHE A 1 102 ? -46.494 39.839 4.706 1.00 50.46 252 PHE A N 1
ATOM 753 C CA . PHE A 1 102 ? -45.765 38.812 5.438 1.00 49.33 252 PHE A CA 1
ATOM 754 C C . PHE A 1 102 ? -46.169 37.397 4.963 1.00 54.75 252 PHE A C 1
ATOM 755 O O . PHE A 1 102 ? -45.300 36.527 4.780 1.00 54.13 252 PHE A O 1
ATOM 763 N N . SER A 1 103 ? -47.484 37.205 4.706 1.00 51.95 253 SER A N 1
ATOM 764 C CA . SER A 1 103 ? -48.085 35.963 4.236 1.00 51.74 253 SER A CA 1
ATOM 765 C C . SER A 1 103 ? -47.504 35.551 2.881 1.00 57.74 253 SER A C 1
ATOM 766 O O . SER A 1 103 ? -47.174 34.380 2.714 1.00 59.72 253 SER A O 1
ATOM 769 N N . SER A 1 104 ? -47.319 36.504 1.951 1.00 54.59 254 SER A N 1
ATOM 770 C CA . SER A 1 104 ? -46.745 36.252 0.625 1.00 55.54 254 SER A CA 1
ATOM 771 C C . SER A 1 104 ? -45.269 35.902 0.710 1.00 59.72 254 SER A C 1
ATOM 772 O O . SER A 1 104 ? -44.832 34.966 0.027 1.00 59.04 254 SER A O 1
ATOM 775 N N . ILE A 1 105 ? -44.493 36.680 1.515 1.00 55.35 255 ILE A N 1
ATOM 776 C CA . ILE A 1 105 ? -43.055 36.469 1.683 1.00 54.77 255 ILE A CA 1
ATOM 777 C C . ILE A 1 105 ? -42.800 35.014 2.140 1.00 56.34 255 ILE A C 1
ATOM 778 O O . ILE A 1 105 ? -42.092 34.282 1.444 1.00 56.55 255 ILE A O 1
ATOM 783 N N . LEU A 1 106 ? -43.428 34.586 3.251 1.00 49.84 256 LEU A N 1
ATOM 784 C CA . LEU A 1 106 ? -43.210 33.244 3.788 1.00 48.84 256 LEU A CA 1
ATOM 785 C C . LEU A 1 106 ? -43.710 32.085 2.869 1.00 51.86 256 LEU A C 1
ATOM 786 O O . LEU A 1 106 ? -43.370 30.927 3.119 1.00 51.08 256 LEU A O 1
ATOM 791 N N . ARG A 1 107 ? -44.483 32.388 1.827 1.00 48.42 257 ARG A N 1
ATOM 792 C CA . ARG A 1 107 ? -44.956 31.377 0.871 1.00 48.55 257 ARG A CA 1
ATOM 793 C C . ARG A 1 107 ? -43.959 31.155 -0.262 1.00 54.02 257 ARG A C 1
ATOM 794 O O . ARG A 1 107 ? -44.066 30.160 -0.956 1.00 57.04 257 ARG A O 1
ATOM 802 N N . GLN A 1 108 ? -43.007 32.075 -0.458 1.00 50.30 258 GLN A N 1
ATOM 803 C CA . GLN A 1 108 ? -41.991 32.038 -1.517 1.00 50.60 258 GLN A CA 1
ATOM 804 C C . GLN A 1 108 ? -40.970 30.940 -1.295 1.00 55.86 258 GLN A C 1
ATOM 805 O O . GLN A 1 108 ? -40.597 30.668 -0.157 1.00 56.20 258 GLN A O 1
ATOM 811 N N . GLU A 1 109 ? -40.458 30.363 -2.389 1.00 52.44 259 GLU A N 1
ATOM 812 C CA . GLU A 1 109 ? -39.433 29.321 -2.367 1.00 51.44 259 GLU A CA 1
ATOM 813 C C . GLU A 1 109 ? -38.082 29.871 -1.797 1.00 56.24 259 GLU A C 1
ATOM 814 O O . GLU A 1 109 ? -37.832 31.067 -1.857 1.00 54.48 259 GLU A O 1
ATOM 820 N N . VAL A 1 110 ? -37.232 28.990 -1.228 1.00 55.94 260 VAL A N 1
ATOM 821 C CA . VAL A 1 110 ? -35.917 29.339 -0.644 1.00 55.45 260 VAL A CA 1
ATOM 822 C C . VAL A 1 110 ? -35.045 30.079 -1.701 1.00 61.68 260 VAL A C 1
ATOM 823 O O . VAL A 1 110 ? -34.382 31.054 -1.338 1.00 61.56 260 VAL A O 1
ATOM 827 N N . ALA A 1 111 ? -35.115 29.674 -3.000 1.00 58.67 261 ALA A N 1
ATOM 828 C CA . ALA A 1 111 ? -34.400 30.331 -4.099 1.00 59.09 261 ALA A CA 1
ATOM 829 C C . ALA A 1 111 ? -34.634 31.829 -4.112 1.00 65.84 261 ALA A C 1
ATOM 830 O O . ALA A 1 111 ? -33.686 32.576 -4.391 1.00 67.93 261 ALA A O 1
ATOM 832 N N . PHE A 1 112 ? -35.890 32.277 -3.812 1.00 61.60 262 PHE A N 1
ATOM 833 C CA . PHE A 1 112 ? -36.263 33.698 -3.747 1.00 60.67 262 PHE A CA 1
ATOM 834 C C . PHE A 1 112 ? -35.428 34.414 -2.669 1.00 63.76 262 PHE A C 1
ATOM 835 O O . PHE A 1 112 ? -34.874 35.476 -2.937 1.00 62.89 262 PHE A O 1
ATOM 843 N N . PHE A 1 113 ? -35.327 33.809 -1.468 1.00 59.56 263 PHE A N 1
ATOM 844 C CA . PHE A 1 113 ? -34.576 34.344 -0.339 1.00 58.78 263 PHE A CA 1
ATOM 845 C C . PHE A 1 113 ? -33.074 34.363 -0.636 1.00 65.65 263 PHE A C 1
ATOM 846 O O . PHE A 1 113 ? -32.373 35.270 -0.178 1.00 64.62 263 PHE A O 1
ATOM 854 N N . ASP A 1 114 ? -32.598 33.399 -1.450 1.00 64.86 264 ASP A N 1
ATOM 855 C CA . ASP A 1 114 ? -31.204 33.267 -1.883 1.00 65.14 264 ASP A CA 1
ATOM 856 C C . ASP A 1 114 ? -30.758 34.487 -2.693 1.00 70.21 264 ASP A C 1
ATOM 857 O O . ASP A 1 114 ? -29.589 34.870 -2.606 1.00 70.45 264 ASP A O 1
ATOM 862 N N . LYS A 1 115 ? -31.695 35.099 -3.456 1.00 66.87 265 LYS A N 1
ATOM 863 C CA . LYS A 1 115 ? -31.457 36.272 -4.311 1.00 67.09 265 LYS A CA 1
ATOM 864 C C . LYS A 1 115 ? -32.054 37.592 -3.729 1.00 70.44 265 LYS A C 1
ATOM 865 O O . LYS A 1 115 ? -31.862 38.640 -4.340 1.00 71.78 265 LYS A O 1
ATOM 871 N N . THR A 1 116 ? -32.744 37.550 -2.565 1.00 65.76 266 THR A N 1
ATOM 872 C CA . THR A 1 116 ? -33.348 38.726 -1.917 1.00 65.02 266 THR A CA 1
ATOM 873 C C . THR A 1 116 ? -32.825 38.893 -0.480 1.00 69.37 266 THR A C 1
ATOM 874 O O . THR A 1 116 ? -32.877 37.949 0.314 1.00 69.23 266 THR A O 1
ATOM 878 N N . ARG A 1 117 ? -32.339 40.105 -0.146 1.00 66.07 267 ARG A N 1
ATOM 879 C CA . ARG A 1 117 ? -31.806 40.426 1.190 1.00 65.16 267 ARG A CA 1
ATOM 880 C C . ARG A 1 117 ? -32.945 40.634 2.208 1.00 68.58 267 ARG A C 1
ATOM 881 O O . ARG A 1 117 ? -33.935 41.303 1.875 1.00 69.36 267 ARG A O 1
ATOM 889 N N . THR A 1 118 ? -32.794 40.087 3.451 1.00 62.47 268 THR A N 1
ATOM 890 C CA . THR A 1 118 ? -33.773 40.214 4.551 1.00 61.22 268 THR A CA 1
ATOM 891 C C . THR A 1 118 ? -34.072 41.701 4.849 1.00 66.38 268 THR A C 1
ATOM 892 O O . THR A 1 118 ? -35.238 42.076 5.065 1.00 66.37 268 THR A O 1
ATOM 896 N N . GLY A 1 119 ? -33.012 42.519 4.834 1.00 62.60 269 GLY A N 1
ATOM 897 C CA . GLY A 1 119 ? -33.088 43.957 5.061 1.00 61.29 269 GLY A CA 1
ATOM 898 C C . GLY A 1 119 ? -34.022 44.662 4.104 1.00 63.08 269 GLY A C 1
ATOM 899 O O . GLY A 1 119 ? -34.778 45.534 4.527 1.00 62.19 269 GLY A O 1
ATOM 900 N N . GLU A 1 120 ? -33.999 44.266 2.814 1.00 59.97 270 GLU A N 1
ATOM 901 C CA . GLU A 1 120 ? -34.874 44.841 1.794 1.00 59.89 270 GLU A CA 1
ATOM 902 C C . GLU A 1 120 ? -36.325 44.426 2.039 1.00 61.80 270 GLU A C 1
ATOM 903 O O . GLU A 1 120 ? -37.224 45.256 1.905 1.00 61.62 270 GLU A O 1
ATOM 909 N N . LEU A 1 121 ? -36.549 43.166 2.433 1.00 56.88 271 LEU A N 1
ATOM 910 C CA . LEU A 1 121 ? -37.900 42.679 2.701 1.00 56.19 271 LEU A CA 1
ATOM 911 C C . LEU A 1 121 ? -38.490 43.381 3.939 1.00 61.37 271 LEU A C 1
ATOM 912 O O . LEU A 1 121 ? -39.669 43.749 3.927 1.00 60.72 271 LEU A O 1
ATOM 917 N N . ILE A 1 122 ? -37.645 43.642 4.964 1.00 58.75 272 ILE A N 1
ATOM 918 C CA . ILE A 1 122 ? -38.038 44.347 6.191 1.00 57.91 272 ILE A CA 1
ATOM 919 C C . ILE A 1 122 ? -38.288 45.840 5.880 1.00 62.76 272 ILE A C 1
ATOM 920 O O . ILE A 1 122 ? -39.236 46.394 6.426 1.00 63.35 272 ILE A O 1
ATOM 925 N N . ASN A 1 123 ? -37.531 46.452 4.951 1.00 59.97 273 ASN A N 1
ATOM 926 C CA . ASN A 1 123 ? -37.781 47.837 4.540 1.00 60.96 273 ASN A CA 1
ATOM 927 C C . ASN A 1 123 ? -39.132 47.944 3.828 1.00 65.31 273 ASN A C 1
ATOM 928 O O . ASN A 1 123 ? -39.848 48.935 4.016 1.00 66.03 273 ASN A O 1
ATOM 933 N N . ARG A 1 124 ? -39.510 46.903 3.062 1.00 60.47 274 ARG A N 1
ATOM 934 C CA . ARG A 1 124 ? -40.811 46.850 2.384 1.00 59.11 274 ARG A CA 1
ATOM 935 C C . ARG A 1 124 ? -41.944 46.674 3.404 1.00 61.14 274 ARG A C 1
ATOM 936 O O . ARG A 1 124 ? -43.005 47.268 3.230 1.00 60.78 274 ARG A O 1
ATOM 944 N N . LEU A 1 125 ? -41.715 45.877 4.469 1.00 56.67 275 LEU A N 1
ATOM 945 C CA . LEU A 1 125 ? -42.705 45.602 5.511 1.00 56.41 275 LEU A CA 1
ATOM 946 C C . LEU A 1 125 ? -42.839 46.762 6.498 1.00 63.25 275 LEU A C 1
ATOM 947 O O . LEU A 1 125 ? -43.924 46.944 7.056 1.00 64.36 275 LEU A O 1
ATOM 952 N N . SER A 1 126 ? -41.762 47.549 6.701 1.00 60.50 276 SER A N 1
ATOM 953 C CA . SER A 1 126 ? -41.735 48.712 7.600 1.00 60.46 276 SER A CA 1
ATOM 954 C C . SER A 1 126 ? -42.109 50.019 6.892 1.00 64.44 276 SER A C 1
ATOM 955 O O . SER A 1 126 ? -43.215 50.530 7.075 1.00 64.50 276 SER A O 1
ATOM 958 N N . SER A 1 127 ? -41.166 50.558 6.101 1.00 60.49 277 SER A N 1
ATOM 959 C CA . SER A 1 127 ? -41.273 51.835 5.419 1.00 60.15 277 SER A CA 1
ATOM 960 C C . SER A 1 127 ? -42.347 51.880 4.378 1.00 64.42 277 SER A C 1
ATOM 961 O O . SER A 1 127 ? -43.169 52.801 4.421 1.00 65.19 277 SER A O 1
ATOM 964 N N . ASP A 1 128 ? -42.322 50.939 3.414 1.00 60.22 278 ASP A N 1
ATOM 965 C CA . ASP A 1 128 ? -43.218 50.969 2.264 1.00 60.85 278 ASP A CA 1
ATOM 966 C C . ASP A 1 128 ? -44.677 50.760 2.629 1.00 67.24 278 ASP A C 1
ATOM 967 O O . ASP A 1 128 ? -45.521 51.397 2.005 1.00 68.36 278 ASP A O 1
ATOM 972 N N . THR A 1 129 ? -44.982 49.951 3.661 1.00 65.36 279 THR A N 1
ATOM 973 C CA . THR A 1 129 ? -46.364 49.748 4.125 1.00 65.77 279 THR A CA 1
ATOM 974 C C . THR A 1 129 ? -46.874 51.043 4.773 1.00 70.97 279 THR A C 1
ATOM 975 O O . THR A 1 129 ? -48.051 51.375 4.613 1.00 72.34 279 THR A O 1
ATOM 979 N N . ALA A 1 130 ? -45.982 51.781 5.478 1.00 66.34 280 ALA A N 1
ATOM 980 C CA . ALA A 1 130 ? -46.310 53.052 6.128 1.00 65.63 280 ALA A CA 1
ATOM 981 C C . ALA A 1 130 ? -46.633 54.102 5.085 1.00 71.48 280 ALA A C 1
ATOM 982 O O . ALA A 1 130 ? -47.661 54.765 5.209 1.00 71.32 280 ALA A O 1
ATOM 984 N N . LEU A 1 131 ? -45.782 54.220 4.034 1.00 70.24 281 LEU A N 1
ATOM 985 C CA . LEU A 1 131 ? -45.943 55.146 2.902 1.00 71.31 281 LEU A CA 1
ATOM 986 C C . LEU A 1 131 ? -47.248 54.906 2.188 1.00 76.71 281 LEU A C 1
ATOM 987 O O . LEU A 1 131 ? -48.055 55.822 2.086 1.00 78.11 281 LEU A O 1
ATOM 992 N N . LEU A 1 132 ? -47.468 53.662 1.726 1.00 73.02 282 LEU A N 1
ATOM 993 C CA . LEU A 1 132 ? -48.647 53.272 0.967 1.00 73.19 282 LEU A CA 1
ATOM 994 C C . LEU A 1 132 ? -49.955 53.521 1.741 1.00 78.46 282 LEU A C 1
ATOM 995 O O . LEU A 1 132 ? -50.928 54.006 1.147 1.00 80.19 282 LEU A O 1
ATOM 1000 N N . GLY A 1 133 ? -49.944 53.245 3.042 1.00 73.59 283 GLY A N 1
ATOM 1001 C CA . GLY A 1 133 ? -51.089 53.468 3.916 1.00 72.98 283 GLY A CA 1
ATOM 1002 C C . GLY A 1 133 ? -51.452 54.932 4.090 1.00 74.79 283 GLY A C 1
ATOM 1003 O O . GLY A 1 133 ? -52.638 55.269 4.083 1.00 75.05 283 GLY A O 1
ATOM 1004 N N . ARG A 1 134 ? -50.448 55.819 4.244 1.00 69.21 284 ARG A N 1
ATOM 1005 C CA . ARG A 1 134 ? -50.732 57.241 4.406 1.00 68.87 284 ARG A CA 1
ATOM 1006 C C . ARG A 1 134 ? -50.937 57.927 3.046 1.00 74.22 284 ARG A C 1
ATOM 1007 O O . ARG A 1 134 ? -51.556 58.980 2.995 1.00 74.91 284 ARG A O 1
ATOM 1015 N N . SER A 1 135 ? -50.476 57.324 1.960 1.00 72.05 285 SER A N 1
ATOM 1016 C CA . SER A 1 135 ? -50.647 57.898 0.631 1.00 73.49 285 SER A CA 1
ATOM 1017 C C . SER A 1 135 ? -52.124 57.950 0.217 1.00 79.29 285 SER A C 1
ATOM 1018 O O . SER A 1 135 ? -52.532 58.937 -0.405 1.00 81.26 285 SER A O 1
ATOM 1021 N N . VAL A 1 136 ? -52.922 56.930 0.578 1.00 74.34 286 VAL A N 1
ATOM 1022 C CA . VAL A 1 136 ? -54.358 56.882 0.240 1.00 74.25 286 VAL A CA 1
ATOM 1023 C C . VAL A 1 136 ? -55.227 57.526 1.344 1.00 74.86 286 VAL A C 1
ATOM 1024 O O . VAL A 1 136 ? -56.452 57.607 1.191 1.00 74.67 286 VAL A O 1
ATOM 1028 N N . THR A 1 137 ? -54.606 57.952 2.455 1.00 68.36 287 THR A N 1
ATOM 1029 C CA . THR A 1 137 ? -55.345 58.567 3.554 1.00 67.21 287 THR A CA 1
ATOM 1030 C C . THR A 1 137 ? -54.852 60.016 3.774 1.00 69.10 287 THR A C 1
ATOM 1031 O O . THR A 1 137 ? -55.306 60.912 3.062 1.00 68.05 287 THR A O 1
ATOM 1035 N N . GLU A 1 138 ? -53.926 60.236 4.733 1.00 65.39 288 GLU A N 1
ATOM 1036 C CA . GLU A 1 138 ? -53.400 61.546 5.118 1.00 65.98 288 GLU A CA 1
ATOM 1037 C C . GLU A 1 138 ? -52.961 62.403 3.925 1.00 69.46 288 GLU A C 1
ATOM 1038 O O . GLU A 1 138 ? -53.437 63.529 3.800 1.00 68.64 288 GLU A O 1
ATOM 1044 N N . ASN A 1 139 ? -52.110 61.854 3.039 1.00 65.73 289 ASN A N 1
ATOM 1045 C CA . ASN A 1 139 ? -51.610 62.527 1.843 1.00 65.26 289 ASN A CA 1
ATOM 1046 C C . ASN A 1 139 ? -52.737 62.871 0.850 1.00 69.83 289 ASN A C 1
ATOM 1047 O O . ASN A 1 139 ? -52.698 63.950 0.253 1.00 71.26 289 ASN A O 1
ATOM 1052 N N . LEU A 1 140 ? -53.729 61.981 0.682 1.00 65.76 290 LEU A N 1
ATOM 1053 C CA . LEU A 1 140 ? -54.879 62.208 -0.200 1.00 66.70 290 LEU A CA 1
ATOM 1054 C C . LEU A 1 140 ? -55.728 63.373 0.333 1.00 72.25 290 LEU A C 1
ATOM 1055 O O . LEU A 1 140 ? -56.155 64.218 -0.451 1.00 72.78 290 LEU A O 1
ATOM 1060 N N . SER A 1 141 ? -55.914 63.445 1.671 1.00 69.00 291 SER A N 1
ATOM 1061 C CA . SER A 1 141 ? -56.635 64.517 2.372 1.00 68.80 291 SER A CA 1
ATOM 1062 C C . SER A 1 141 ? -55.881 65.851 2.247 1.00 71.10 291 SER A C 1
ATOM 1063 O O . SER A 1 141 ? -56.506 66.900 2.064 1.00 71.67 291 SER A O 1
ATOM 1066 N N . ASP A 1 142 ? -54.541 65.792 2.361 1.00 64.98 292 ASP A N 1
ATOM 1067 C CA . ASP A 1 142 ? -53.633 66.925 2.286 1.00 63.87 292 ASP A CA 1
ATOM 1068 C C . ASP A 1 142 ? -53.644 67.566 0.903 1.00 67.63 292 ASP A C 1
ATOM 1069 O O . ASP A 1 142 ? -53.675 68.800 0.803 1.00 67.06 292 ASP A O 1
ATOM 1074 N N . GLY A 1 143 ? -53.639 66.738 -0.138 1.00 64.62 293 GLY A N 1
ATOM 1075 C CA . GLY A 1 143 ? -53.712 67.206 -1.518 1.00 65.08 293 GLY A CA 1
ATOM 1076 C C . GLY A 1 143 ? -55.090 67.731 -1.864 1.00 70.17 293 GLY A C 1
ATOM 1077 O O . GLY A 1 143 ? -55.211 68.709 -2.602 1.00 68.80 293 GLY A O 1
ATOM 1078 N N . LEU A 1 144 ? -56.140 67.082 -1.307 1.00 68.47 294 LEU A N 1
ATOM 1079 C CA . LEU A 1 144 ? -57.552 67.431 -1.488 1.00 69.61 294 LEU A CA 1
ATOM 1080 C C . LEU A 1 144 ? -57.849 68.794 -0.870 1.00 72.72 294 LEU A C 1
ATOM 1081 O O . LEU A 1 144 ? -58.526 69.598 -1.502 1.00 73.67 294 LEU A O 1
ATOM 1086 N N . ARG A 1 145 ? -57.317 69.073 0.341 1.00 67.31 295 ARG A N 1
ATOM 1087 C CA . ARG A 1 145 ? -57.479 70.369 1.013 1.00 66.37 295 ARG A CA 1
ATOM 1088 C C . ARG A 1 145 ? -56.777 71.454 0.197 1.00 69.51 295 ARG A C 1
ATOM 1089 O O . ARG A 1 145 ? -57.441 72.378 -0.237 1.00 69.60 295 ARG A O 1
ATOM 1097 N N . ALA A 1 146 ? -55.459 71.297 -0.063 1.00 66.10 296 ALA A N 1
ATOM 1098 C CA . ALA A 1 146 ? -54.603 72.208 -0.847 1.00 65.02 296 ALA A CA 1
ATOM 1099 C C . ALA A 1 146 ? -55.154 72.467 -2.243 1.00 68.17 296 ALA A C 1
ATOM 1100 O O . ALA A 1 146 ? -55.043 73.584 -2.722 1.00 69.25 296 ALA A O 1
ATOM 1102 N N . GLY A 1 147 ? -55.724 71.446 -2.878 1.00 63.24 297 GLY A N 1
ATOM 1103 C CA . GLY A 1 147 ? -56.327 71.548 -4.201 1.00 63.07 297 GLY A CA 1
ATOM 1104 C C . GLY A 1 147 ? -57.586 72.392 -4.172 1.00 67.99 297 GLY A C 1
ATOM 1105 O O . GLY A 1 147 ? -57.772 73.259 -5.027 1.00 69.18 297 GLY A O 1
ATOM 1106 N N . ALA A 1 148 ? -58.447 72.170 -3.173 1.00 63.77 298 ALA A N 1
ATOM 1107 C CA . ALA A 1 148 ? -59.681 72.933 -3.003 1.00 64.53 298 ALA A CA 1
ATOM 1108 C C . ALA A 1 148 ? -59.390 74.372 -2.583 1.00 68.02 298 ALA A C 1
ATOM 1109 O O . ALA A 1 148 ? -60.044 75.287 -3.072 1.00 68.65 298 ALA A O 1
ATOM 1111 N N . GLN A 1 149 ? -58.380 74.573 -1.714 1.00 62.96 299 GLN A N 1
ATOM 1112 C CA . GLN A 1 149 ? -57.994 75.883 -1.185 1.00 61.80 299 GLN A CA 1
ATOM 1113 C C . GLN A 1 149 ? -57.257 76.757 -2.232 1.00 65.57 299 GLN A C 1
ATOM 1114 O O . GLN A 1 149 ? -57.395 77.981 -2.184 1.00 65.26 299 GLN A O 1
ATOM 1120 N N . ALA A 1 150 ? -56.539 76.152 -3.201 1.00 62.18 300 ALA A N 1
ATOM 1121 C CA . ALA A 1 150 ? -55.916 76.912 -4.300 1.00 61.25 300 ALA A CA 1
ATOM 1122 C C . ALA A 1 150 ? -57.026 77.321 -5.262 1.00 66.38 300 ALA A C 1
ATOM 1123 O O . ALA A 1 150 ? -57.116 78.489 -5.643 1.00 66.08 300 ALA A O 1
ATOM 1125 N N . SER A 1 151 ? -57.930 76.357 -5.566 1.00 63.58 301 SER A N 1
ATOM 1126 C CA . SER A 1 151 ? -59.109 76.537 -6.407 1.00 64.01 301 SER A CA 1
ATOM 1127 C C . SER A 1 151 ? -59.991 77.669 -5.889 1.00 65.14 301 SER A C 1
ATOM 1128 O O . SER A 1 151 ? -60.270 78.599 -6.644 1.00 64.11 301 SER A O 1
ATOM 1131 N N . VAL A 1 152 ? -60.386 77.616 -4.593 1.00 60.26 302 VAL A N 1
ATOM 1132 C CA . VAL A 1 152 ? -61.252 78.640 -3.972 1.00 59.09 302 VAL A CA 1
ATOM 1133 C C . VAL A 1 152 ? -60.491 79.980 -3.890 1.00 59.82 302 VAL A C 1
ATOM 1134 O O . VAL A 1 152 ? -61.086 81.018 -4.159 1.00 59.83 302 VAL A O 1
ATOM 1138 N N . GLY A 1 153 ? -59.202 79.921 -3.541 1.00 53.24 303 GLY A N 1
ATOM 1139 C CA . GLY A 1 153 ? -58.339 81.078 -3.380 1.00 51.82 303 GLY A CA 1
ATOM 1140 C C . GLY A 1 153 ? -58.190 81.882 -4.648 1.00 57.70 303 GLY A C 1
ATOM 1141 O O . GLY A 1 153 ? -58.416 83.101 -4.626 1.00 57.24 303 GLY A O 1
ATOM 1142 N N . ILE A 1 154 ? -57.806 81.191 -5.771 1.00 54.67 304 ILE A N 1
ATOM 1143 C CA . ILE A 1 154 ? -57.616 81.786 -7.104 1.00 54.06 304 ILE A CA 1
ATOM 1144 C C . ILE A 1 154 ? -58.931 82.378 -7.586 1.00 58.21 304 ILE A C 1
ATOM 1145 O O . ILE A 1 154 ? -58.925 83.513 -8.073 1.00 58.73 304 ILE A O 1
ATOM 1150 N N . SER A 1 155 ? -60.052 81.633 -7.421 1.00 54.26 305 SER A N 1
ATOM 1151 C CA . SER A 1 155 ? -61.398 82.094 -7.774 1.00 54.74 305 SER A CA 1
ATOM 1152 C C . SER A 1 155 ? -61.724 83.381 -7.017 1.00 60.51 305 SER A C 1
ATOM 1153 O O . SER A 1 155 ? -62.117 84.369 -7.641 1.00 60.49 305 SER A O 1
ATOM 1156 N N . MET A 1 156 ? -61.451 83.401 -5.694 1.00 58.73 306 MET A N 1
ATOM 1157 C CA . MET A 1 156 ? -61.682 84.560 -4.829 1.00 59.64 306 MET A CA 1
ATOM 1158 C C . MET A 1 156 ? -60.757 85.749 -5.150 1.00 63.62 306 MET A C 1
ATOM 1159 O O . MET A 1 156 ? -61.171 86.887 -4.944 1.00 63.94 306 MET A O 1
ATOM 1164 N N . MET A 1 157 ? -59.550 85.500 -5.687 1.00 58.78 307 MET A N 1
ATOM 1165 C CA . MET A 1 157 ? -58.626 86.568 -6.096 1.00 57.26 307 MET A CA 1
ATOM 1166 C C . MET A 1 157 ? -59.208 87.281 -7.303 1.00 61.89 307 MET A C 1
ATOM 1167 O O . MET A 1 157 ? -59.189 88.521 -7.363 1.00 60.39 307 MET A O 1
ATOM 1172 N N . PHE A 1 158 ? -59.764 86.485 -8.254 1.00 59.10 308 PHE A N 1
ATOM 1173 C CA . PHE A 1 158 ? -60.412 87.031 -9.440 1.00 59.27 308 PHE A CA 1
ATOM 1174 C C . PHE A 1 158 ? -61.725 87.725 -9.042 1.00 65.07 308 PHE A C 1
ATOM 1175 O O . PHE A 1 158 ? -61.998 88.805 -9.551 1.00 64.91 308 PHE A O 1
ATOM 1183 N N . PHE A 1 159 ? -62.499 87.157 -8.090 1.00 62.54 309 PHE A N 1
ATOM 1184 C CA . PHE A 1 159 ? -63.742 87.800 -7.642 1.00 63.06 309 PHE A CA 1
ATOM 1185 C C . PHE A 1 159 ? -63.418 89.145 -6.992 1.00 64.36 309 PHE A C 1
ATOM 1186 O O . PHE A 1 159 ? -64.041 90.143 -7.345 1.00 64.74 309 PHE A O 1
ATOM 1194 N N . VAL A 1 160 ? -62.416 89.179 -6.088 1.00 58.59 310 VAL A N 1
ATOM 1195 C CA . VAL A 1 160 ? -62.004 90.395 -5.369 1.00 57.08 310 VAL A CA 1
ATOM 1196 C C . VAL A 1 160 ? -61.472 91.447 -6.348 1.00 60.58 310 VAL A C 1
ATOM 1197 O O . VAL A 1 160 ? -61.881 92.598 -6.229 1.00 63.23 310 VAL A O 1
ATOM 1201 N N . SER A 1 161 ? -60.609 91.073 -7.316 1.00 53.65 311 SER A N 1
ATOM 1202 C CA . SER A 1 161 ? -60.044 92.018 -8.289 1.00 50.55 311 SER A CA 1
ATOM 1203 C C . SER A 1 161 ? -59.497 91.300 -9.521 1.00 53.17 311 SER A C 1
ATOM 1204 O O . SER A 1 161 ? -58.349 90.828 -9.483 1.00 54.06 311 SER A O 1
ATOM 1207 N N . PRO A 1 162 ? -60.244 91.251 -10.647 1.00 47.41 312 PRO A N 1
ATOM 1208 C CA . PRO A 1 162 ? -59.696 90.593 -11.862 1.00 47.12 312 PRO A CA 1
ATOM 1209 C C . PRO A 1 162 ? -58.413 91.262 -12.423 1.00 52.52 312 PRO A C 1
ATOM 1210 O O . PRO A 1 162 ? -57.653 90.584 -13.091 1.00 53.69 312 PRO A O 1
ATOM 1214 N N . ASN A 1 163 ? -58.122 92.539 -12.091 1.00 49.10 313 ASN A N 1
ATOM 1215 C CA . ASN A 1 163 ? -56.896 93.224 -12.520 1.00 47.89 313 ASN A CA 1
ATOM 1216 C C . ASN A 1 163 ? -55.698 92.707 -11.751 1.00 54.01 313 ASN A C 1
ATOM 1217 O O . ASN A 1 163 ? -54.719 92.256 -12.378 1.00 54.33 313 ASN A O 1
ATOM 1222 N N . LEU A 1 164 ? -55.746 92.816 -10.398 1.00 50.54 314 LEU A N 1
ATOM 1223 C CA . LEU A 1 164 ? -54.647 92.351 -9.549 1.00 49.88 314 LEU A CA 1
ATOM 1224 C C . LEU A 1 164 ? -54.403 90.842 -9.712 1.00 55.25 314 LEU A C 1
ATOM 1225 O O . LEU A 1 164 ? -53.234 90.441 -9.762 1.00 54.46 314 LEU A O 1
ATOM 1230 N N . ALA A 1 165 ? -55.483 90.013 -9.830 1.00 53.05 315 ALA A N 1
ATOM 1231 C CA . ALA A 1 165 ? -55.330 88.565 -10.055 1.00 53.76 315 ALA A CA 1
ATOM 1232 C C . ALA A 1 165 ? -54.620 88.291 -11.393 1.00 57.03 315 ALA A C 1
ATOM 1233 O O . ALA A 1 165 ? -53.667 87.523 -11.405 1.00 55.24 315 ALA A O 1
ATOM 1235 N N . THR A 1 166 ? -55.014 88.983 -12.490 1.00 54.70 316 THR A N 1
ATOM 1236 C CA . THR A 1 166 ? -54.361 88.820 -13.804 1.00 54.28 316 THR A CA 1
ATOM 1237 C C . THR A 1 166 ? -52.879 89.245 -13.742 1.00 57.78 316 THR A C 1
ATOM 1238 O O . THR A 1 166 ? -52.022 88.617 -14.373 1.00 57.69 316 THR A O 1
ATOM 1242 N N . PHE A 1 167 ? -52.594 90.316 -13.003 1.00 53.89 317 PHE A N 1
ATOM 1243 C CA . PHE A 1 167 ? -51.237 90.813 -12.798 1.00 52.68 317 PHE A CA 1
ATOM 1244 C C . PHE A 1 167 ? -50.383 89.703 -12.119 1.00 56.31 317 PHE A C 1
ATOM 1245 O O . PHE A 1 167 ? -49.399 89.257 -12.710 1.00 55.40 317 PHE A O 1
ATOM 1253 N N . VAL A 1 168 ? -50.806 89.218 -10.922 1.00 53.03 318 VAL A N 1
ATOM 1254 C CA . VAL A 1 168 ? -50.109 88.172 -10.153 1.00 52.92 318 VAL A CA 1
ATOM 1255 C C . VAL A 1 168 ? -49.854 86.950 -11.048 1.00 57.47 318 VAL A C 1
ATOM 1256 O O . VAL A 1 168 ? -48.732 86.465 -11.086 1.00 58.12 318 VAL A O 1
ATOM 1260 N N . LEU A 1 169 ? -50.868 86.506 -11.804 1.00 54.82 319 LEU A N 1
ATOM 1261 C CA . LEU A 1 169 ? -50.831 85.368 -12.732 1.00 55.00 319 LEU A CA 1
ATOM 1262 C C . LEU A 1 169 ? -49.837 85.597 -13.897 1.00 59.14 319 LEU A C 1
ATOM 1263 O O . LEU A 1 169 ? -49.353 84.622 -14.453 1.00 59.28 319 LEU A O 1
ATOM 1268 N N . SER A 1 170 ? -49.517 86.855 -14.255 1.00 56.32 320 SER A N 1
ATOM 1269 C CA . SER A 1 170 ? -48.555 87.150 -15.333 1.00 56.45 320 SER A CA 1
ATOM 1270 C C . SER A 1 170 ? -47.093 87.181 -14.828 1.00 61.84 320 SER A C 1
ATOM 1271 O O . SER A 1 170 ? -46.164 86.903 -15.596 1.00 60.75 320 SER A O 1
ATOM 1274 N N . VAL A 1 171 ? -46.912 87.521 -13.541 1.00 59.67 321 VAL A N 1
ATOM 1275 C CA . VAL A 1 171 ? -45.624 87.714 -12.890 1.00 59.84 321 VAL A CA 1
ATOM 1276 C C . VAL A 1 171 ? -45.077 86.426 -12.246 1.00 68.38 321 VAL A C 1
ATOM 1277 O O . VAL A 1 171 ? -43.898 86.115 -12.448 1.00 69.54 321 VAL A O 1
ATOM 1281 N N . VAL A 1 172 ? -45.892 85.706 -11.449 1.00 66.29 322 VAL A N 1
ATOM 1282 C CA . VAL A 1 172 ? -45.414 84.518 -10.734 1.00 66.22 322 VAL A CA 1
ATOM 1283 C C . VAL A 1 172 ? -44.854 83.434 -11.722 1.00 71.26 322 VAL A C 1
ATOM 1284 O O . VAL A 1 172 ? -43.666 83.137 -11.578 1.00 71.32 322 VAL A O 1
ATOM 1288 N N . PRO A 1 173 ? -45.595 82.896 -12.735 1.00 67.51 323 PRO A N 1
ATOM 1289 C CA . PRO A 1 173 ? -45.005 81.877 -13.638 1.00 67.43 323 PRO A CA 1
ATOM 1290 C C . PRO A 1 173 ? -43.584 82.173 -14.192 1.00 69.75 323 PRO A C 1
ATOM 1291 O O . PRO A 1 173 ? -42.741 81.298 -13.965 1.00 69.04 323 PRO A O 1
ATOM 1295 N N . PRO A 1 174 ? -43.238 83.331 -14.844 1.00 65.31 324 PRO A N 1
ATOM 1296 C CA . PRO A 1 174 ? -41.833 83.531 -15.287 1.00 64.62 324 PRO A CA 1
ATOM 1297 C C . PRO A 1 174 ? -40.799 83.376 -14.146 1.00 68.45 324 PRO A C 1
ATOM 1298 O O . PRO A 1 174 ? -39.756 82.736 -14.340 1.00 68.09 324 PRO A O 1
ATOM 1302 N N . VAL A 1 175 ? -41.112 83.931 -12.953 1.00 63.43 325 VAL A N 1
ATOM 1303 C CA . VAL A 1 175 ? -40.268 83.854 -11.761 1.00 62.16 325 VAL A CA 1
ATOM 1304 C C . VAL A 1 175 ? -40.137 82.396 -11.316 1.00 66.17 325 VAL A C 1
ATOM 1305 O O . VAL A 1 175 ? -39.033 81.951 -11.018 1.00 65.21 325 VAL A O 1
ATOM 1309 N N . SER A 1 176 ? -41.254 81.652 -11.301 1.00 64.51 326 SER A N 1
ATOM 1310 C CA . SER A 1 176 ? -41.297 80.244 -10.879 1.00 64.47 326 SER A CA 1
ATOM 1311 C C . SER A 1 176 ? -40.499 79.353 -11.815 1.00 68.46 326 SER A C 1
ATOM 1312 O O . SER A 1 176 ? -39.732 78.538 -11.313 1.00 67.80 326 SER A O 1
ATOM 1315 N N . ILE A 1 177 ? -40.611 79.558 -13.157 1.00 65.75 327 ILE A N 1
ATOM 1316 C CA . ILE A 1 177 ? -39.862 78.808 -14.177 1.00 66.13 327 ILE A CA 1
ATOM 1317 C C . ILE A 1 177 ? -38.344 79.034 -13.971 1.00 69.21 327 ILE A C 1
ATOM 1318 O O . ILE A 1 177 ? -37.600 78.054 -13.840 1.00 69.37 327 ILE A O 1
ATOM 1323 N N . ILE A 1 178 ? -37.898 80.307 -13.906 1.00 64.55 328 ILE A N 1
ATOM 1324 C CA . ILE A 1 178 ? -36.489 80.651 -13.675 1.00 63.75 328 ILE A CA 1
ATOM 1325 C C . ILE A 1 178 ? -35.986 79.998 -12.364 1.00 68.46 328 ILE A C 1
ATOM 1326 O O . ILE A 1 178 ? -34.910 79.410 -12.381 1.00 70.06 328 ILE A O 1
ATOM 1331 N N . ALA A 1 179 ? -36.779 80.044 -11.268 1.00 63.95 329 ALA A N 1
ATOM 1332 C CA . ALA A 1 179 ? -36.439 79.440 -9.972 1.00 63.51 329 ALA A CA 1
ATOM 1333 C C . ALA A 1 179 ? -36.329 77.914 -10.049 1.00 68.85 329 ALA A C 1
ATOM 1334 O O . ALA A 1 179 ? -35.520 77.327 -9.325 1.00 69.85 329 ALA A O 1
ATOM 1336 N N . VAL A 1 180 ? -37.132 77.273 -10.911 1.00 64.93 330 VAL A N 1
ATOM 1337 C CA . VAL A 1 180 ? -37.098 75.823 -11.111 1.00 64.89 330 VAL A CA 1
ATOM 1338 C C . VAL A 1 180 ? -35.775 75.442 -11.811 1.00 68.01 330 VAL A C 1
ATOM 1339 O O . VAL A 1 180 ? -35.119 74.491 -11.386 1.00 68.53 330 VAL A O 1
ATOM 1343 N N . ILE A 1 181 ? -35.373 76.202 -12.848 1.00 63.19 331 ILE A N 1
ATOM 1344 C CA . ILE A 1 181 ? -34.128 75.951 -13.580 1.00 62.83 331 ILE A CA 1
ATOM 1345 C C . ILE A 1 181 ? -32.912 76.145 -12.625 1.00 64.62 331 ILE A C 1
ATOM 1346 O O . ILE A 1 181 ? -32.000 75.327 -12.660 1.00 64.60 331 ILE A O 1
ATOM 1351 N N . TYR A 1 182 ? -32.928 77.178 -11.760 1.00 78.08 332 TYR A N 1
ATOM 1352 C CA . TYR A 1 182 ? -31.867 77.453 -10.778 1.00 76.70 332 TYR A CA 1
ATOM 1353 C C . TYR A 1 182 ? -31.845 76.350 -9.714 1.00 78.44 332 TYR A C 1
ATOM 1354 O O . TYR A 1 182 ? -30.780 75.999 -9.217 1.00 76.51 332 TYR A O 1
ATOM 1363 N N . GLY A 1 183 ? -33.024 75.834 -9.373 1.00 75.79 333 GLY A N 1
ATOM 1364 C CA . GLY A 1 183 ? -33.192 74.776 -8.383 1.00 75.13 333 GLY A CA 1
ATOM 1365 C C . GLY A 1 183 ? -32.633 73.447 -8.840 1.00 79.22 333 GLY A C 1
ATOM 1366 O O . GLY A 1 183 ? -32.040 72.713 -8.047 1.00 78.28 333 GLY A O 1
ATOM 1367 N N . ARG A 1 184 ? -32.807 73.150 -10.134 1.00 77.33 334 ARG A N 1
ATOM 1368 C CA . ARG A 1 184 ? -32.338 71.931 -10.778 1.00 77.90 334 ARG A CA 1
ATOM 1369 C C . ARG A 1 184 ? -30.806 71.941 -10.875 1.00 81.51 334 ARG A C 1
ATOM 1370 O O . ARG A 1 184 ? -30.169 70.888 -10.707 1.00 81.46 334 ARG A O 1
ATOM 1378 N N . TYR A 1 185 ? -30.219 73.138 -11.092 1.00 76.50 335 TYR A N 1
ATOM 1379 C CA . TYR A 1 185 ? -28.770 73.326 -11.141 1.00 75.38 335 TYR A CA 1
ATOM 1380 C C . TYR A 1 185 ? -28.186 73.043 -9.769 1.00 76.58 335 TYR A C 1
ATOM 1381 O O . TYR A 1 185 ? -27.247 72.257 -9.659 1.00 74.84 335 TYR A O 1
ATOM 1390 N N . LEU A 1 186 ? -28.778 73.658 -8.722 1.00 73.11 336 LEU A N 1
ATOM 1391 C CA . LEU A 1 186 ? -28.402 73.512 -7.317 1.00 71.51 336 LEU A CA 1
ATOM 1392 C C . LEU A 1 186 ? -28.467 72.030 -6.899 1.00 74.95 336 LEU A C 1
ATOM 1393 O O . LEU A 1 186 ? -27.574 71.592 -6.181 1.00 73.84 336 LEU A O 1
ATOM 1398 N N . ARG A 1 187 ? -29.454 71.253 -7.405 1.00 72.43 337 ARG A N 1
ATOM 1399 C CA . ARG A 1 187 ? -29.569 69.812 -7.137 1.00 72.70 337 ARG A CA 1
ATOM 1400 C C . ARG A 1 187 ? -28.371 69.027 -7.700 1.00 76.92 337 ARG A C 1
ATOM 1401 O O . ARG A 1 187 ? -27.926 68.068 -7.059 1.00 76.10 337 ARG A O 1
ATOM 1409 N N . LYS A 1 188 ? -27.863 69.421 -8.899 1.00 73.75 338 LYS A N 1
ATOM 1410 C CA . LYS A 1 188 ? -26.719 68.763 -9.543 1.00 73.29 338 LYS A CA 1
ATOM 1411 C C . LYS A 1 188 ? -25.433 69.031 -8.763 1.00 75.22 338 LYS A C 1
ATOM 1412 O O . LYS A 1 188 ? -24.669 68.087 -8.562 1.00 74.67 338 LYS A O 1
ATOM 1418 N N . LEU A 1 189 ? -25.208 70.288 -8.287 1.00 70.22 339 LEU A N 1
ATOM 1419 C CA . LEU A 1 189 ? -24.026 70.629 -7.473 1.00 68.63 339 LEU A CA 1
ATOM 1420 C C . LEU A 1 189 ? -24.055 69.896 -6.128 1.00 72.47 339 LEU A C 1
ATOM 1421 O O . LEU A 1 189 ? -22.991 69.606 -5.570 1.00 72.74 339 LEU A O 1
ATOM 1426 N N . THR A 1 190 ? -25.268 69.597 -5.623 1.00 67.73 340 THR A N 1
ATOM 1427 C CA . THR A 1 190 ? -25.472 68.868 -4.383 1.00 67.37 340 THR A CA 1
ATOM 1428 C C . THR A 1 190 ? -25.129 67.386 -4.602 1.00 73.73 340 THR A C 1
ATOM 1429 O O . THR A 1 190 ? -24.490 66.780 -3.731 1.00 73.88 340 THR A O 1
ATOM 1433 N N . LYS A 1 191 ? -25.543 66.813 -5.756 1.00 71.02 341 LYS A N 1
ATOM 1434 C CA . LYS A 1 191 ? -25.276 65.413 -6.111 1.00 71.20 341 LYS A CA 1
ATOM 1435 C C . LYS A 1 191 ? -23.777 65.201 -6.201 1.00 73.02 341 LYS A C 1
ATOM 1436 O O . LYS A 1 191 ? -23.280 64.275 -5.570 1.00 72.45 341 LYS A O 1
ATOM 1439 N N . VAL A 1 192 ? -23.054 66.107 -6.900 1.00 68.32 342 VAL A N 1
ATOM 1440 C CA . VAL A 1 192 ? -21.594 66.064 -7.070 1.00 67.81 342 VAL A CA 1
ATOM 1441 C C . VAL A 1 192 ? -20.898 65.968 -5.678 1.00 71.83 342 VAL A C 1
ATOM 1442 O O . VAL A 1 192 ? -20.051 65.085 -5.484 1.00 71.87 342 VAL A O 1
ATOM 1446 N N . THR A 1 193 ? -21.300 66.832 -4.718 1.00 66.85 343 THR A N 1
ATOM 1447 C CA . THR A 1 193 ? -20.759 66.843 -3.359 1.00 64.72 343 THR A CA 1
ATOM 1448 C C . THR A 1 193 ? -21.086 65.532 -2.644 1.00 68.09 343 THR A C 1
ATOM 1449 O O . THR A 1 193 ? -20.166 64.919 -2.101 1.00 68.35 343 THR A O 1
ATOM 1453 N N . GLN A 1 194 ? -22.372 65.095 -2.655 1.00 63.84 344 GLN A N 1
ATOM 1454 C CA . GLN A 1 194 ? -22.824 63.898 -1.936 1.00 62.91 344 GLN A CA 1
ATOM 1455 C C . GLN A 1 194 ? -22.299 62.588 -2.550 1.00 68.34 344 GLN A C 1
ATOM 1456 O O . GLN A 1 194 ? -22.175 61.597 -1.818 1.00 67.30 344 GLN A O 1
ATOM 1462 N N . ASP A 1 195 ? -21.941 62.600 -3.862 1.00 66.01 345 ASP A N 1
ATOM 1463 C CA . ASP A 1 195 ? -21.312 61.471 -4.559 1.00 66.19 345 ASP A CA 1
ATOM 1464 C C . ASP A 1 195 ? -19.905 61.294 -3.993 1.00 68.81 345 ASP A C 1
ATOM 1465 O O . ASP A 1 195 ? -19.519 60.186 -3.624 1.00 69.05 345 ASP A O 1
ATOM 1470 N N . SER A 1 196 ? -19.157 62.411 -3.912 1.00 64.40 346 SER A N 1
ATOM 1471 C CA . SER A 1 196 ? -17.798 62.495 -3.392 1.00 64.08 346 SER A CA 1
ATOM 1472 C C . SER A 1 196 ? -17.755 62.110 -1.919 1.00 67.30 346 SER A C 1
ATOM 1473 O O . SER A 1 196 ? -16.856 61.362 -1.515 1.00 67.44 346 SER A O 1
ATOM 1476 N N . LEU A 1 197 ? -18.738 62.591 -1.130 1.00 61.44 347 LEU A N 1
ATOM 1477 C CA . LEU A 1 197 ? -18.846 62.268 0.287 1.00 60.12 347 LEU A CA 1
ATOM 1478 C C . LEU A 1 197 ? -19.158 60.779 0.495 1.00 64.44 347 LEU A C 1
ATOM 1479 O O . LEU A 1 197 ? -18.679 60.196 1.469 1.00 64.04 347 LEU A O 1
ATOM 1484 N N . ALA A 1 198 ? -19.953 60.172 -0.409 1.00 61.15 348 ALA A N 1
ATOM 1485 C CA . ALA A 1 198 ? -20.303 58.751 -0.346 1.00 60.34 348 ALA A CA 1
ATOM 1486 C C . ALA A 1 198 ? -19.049 57.901 -0.586 1.00 63.77 348 ALA A C 1
ATOM 1487 O O . ALA A 1 198 ? -18.808 56.934 0.143 1.00 64.25 348 ALA A O 1
ATOM 1489 N N . GLN A 1 199 ? -18.214 58.313 -1.561 1.00 59.37 349 GLN A N 1
ATOM 1490 C CA . GLN A 1 199 ? -16.950 57.651 -1.894 1.00 58.72 349 GLN A CA 1
ATOM 1491 C C . GLN A 1 199 ? -16.012 57.623 -0.691 1.00 62.00 349 GLN A C 1
ATOM 1492 O O . GLN A 1 199 ? -15.476 56.577 -0.353 1.00 62.00 349 GLN A O 1
ATOM 1498 N N . ALA A 1 200 ? -15.838 58.782 -0.041 1.00 58.57 350 ALA A N 1
ATOM 1499 C CA . ALA A 1 200 ? -14.986 58.977 1.117 1.00 57.38 350 ALA A CA 1
ATOM 1500 C C . ALA A 1 200 ? -15.455 58.125 2.267 1.00 62.35 350 ALA A C 1
ATOM 1501 O O . ALA A 1 200 ? -14.628 57.476 2.901 1.00 63.57 350 ALA A O 1
ATOM 1503 N N . THR A 1 201 ? -16.772 58.079 2.510 1.00 58.81 351 THR A N 1
ATOM 1504 C CA . THR A 1 201 ? -17.361 57.301 3.606 1.00 58.66 351 THR A CA 1
ATOM 1505 C C . THR A 1 201 ? -17.225 55.801 3.349 1.00 64.78 351 THR A C 1
ATOM 1506 O O . THR A 1 201 ? -17.007 55.049 4.306 1.00 63.65 351 THR A O 1
ATOM 1510 N N . GLN A 1 202 ? -17.330 55.373 2.068 1.00 63.38 352 GLN A N 1
ATOM 1511 C CA . GLN A 1 202 ? -17.185 53.965 1.713 1.00 63.48 352 GLN A CA 1
ATOM 1512 C C . GLN A 1 202 ? -15.732 53.510 1.978 1.00 63.31 352 GLN A C 1
ATOM 1513 O O . GLN A 1 202 ? -15.523 52.481 2.637 1.00 62.90 352 GLN A O 1
ATOM 1519 N N . LEU A 1 203 ? -14.751 54.324 1.541 1.00 56.34 353 LEU A N 1
ATOM 1520 C CA . LEU A 1 203 ? -13.323 54.114 1.782 1.00 54.40 353 LEU A CA 1
ATOM 1521 C C . LEU A 1 203 ? -13.077 53.945 3.298 1.00 55.80 353 LEU A C 1
ATOM 1522 O O . LEU A 1 203 ? -12.466 52.965 3.712 1.00 55.40 353 LEU A O 1
ATOM 1527 N N . ALA A 1 204 ? -13.5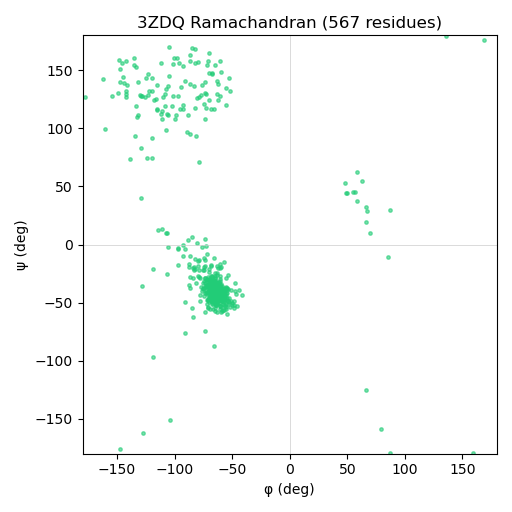96 54.882 4.109 1.00 50.59 354 ALA A N 1
ATOM 1528 C CA . ALA A 1 204 ? -13.505 54.887 5.567 1.00 49.43 354 ALA A CA 1
ATOM 1529 C C . ALA A 1 204 ? -14.054 53.573 6.157 1.00 52.19 354 ALA A C 1
ATOM 1530 O O . ALA A 1 204 ? -13.327 52.889 6.890 1.00 50.65 354 ALA A O 1
ATOM 1532 N N . GLU A 1 205 ? -15.282 53.176 5.741 1.00 49.22 355 GLU A N 1
ATOM 1533 C CA . GLU A 1 205 ? -15.983 51.945 6.140 1.00 50.13 355 GLU A CA 1
ATOM 1534 C C . GLU A 1 205 ? -15.164 50.677 5.837 1.00 56.24 355 GLU A C 1
ATOM 1535 O O . GLU A 1 205 ? -15.024 49.811 6.710 1.00 56.28 355 GLU A O 1
ATOM 1541 N N . GLU A 1 206 ? -14.624 50.581 4.601 1.00 53.68 356 GLU A N 1
ATOM 1542 C CA . GLU A 1 206 ? -13.809 49.461 4.129 1.00 52.34 356 GLU A CA 1
ATOM 1543 C C . GLU A 1 206 ? -12.556 49.325 4.983 1.00 54.96 356 GLU A C 1
ATOM 1544 O O . GLU A 1 206 ? -12.282 48.236 5.468 1.00 54.78 356 GLU A O 1
ATOM 1550 N N . ARG A 1 207 ? -11.819 50.437 5.179 1.00 50.33 357 ARG A N 1
ATOM 1551 C CA . ARG A 1 207 ? -10.559 50.506 5.916 1.00 48.62 357 ARG A CA 1
ATOM 1552 C C . ARG A 1 207 ? -10.731 50.290 7.418 1.00 52.14 357 ARG A C 1
ATOM 1553 O O . ARG A 1 207 ? -9.829 49.741 8.027 1.00 52.10 357 ARG A O 1
ATOM 1561 N N . ILE A 1 208 ? -11.848 50.732 8.020 1.00 48.63 358 ILE A N 1
ATOM 1562 C CA . ILE A 1 208 ? -12.123 50.481 9.442 1.00 48.08 358 ILE A CA 1
ATOM 1563 C C . ILE A 1 208 ? -12.448 48.987 9.577 1.00 52.32 358 ILE A C 1
ATOM 1564 O O . ILE A 1 208 ? -11.879 48.291 10.424 1.00 51.18 358 ILE A O 1
ATOM 1569 N N . GLY A 1 209 ? -13.332 48.517 8.695 1.00 49.69 359 GLY A N 1
ATOM 1570 C CA . GLY A 1 209 ? -13.758 47.131 8.615 1.00 49.89 359 GLY A CA 1
ATOM 1571 C C . GLY A 1 209 ? -12.642 46.148 8.339 1.00 53.21 359 GLY A C 1
ATOM 1572 O O . GLY A 1 209 ? -12.807 44.968 8.611 1.00 53.73 359 GLY A O 1
ATOM 1573 N N . ASN A 1 210 ? -11.502 46.616 7.805 1.00 50.00 360 ASN A N 1
ATOM 1574 C CA . ASN A 1 210 ? -10.340 45.782 7.478 1.00 49.12 360 ASN A CA 1
ATOM 1575 C C . ASN A 1 210 ? -9.081 46.368 8.077 1.00 52.98 360 ASN A C 1
ATOM 1576 O O . ASN A 1 210 ? -8.015 46.330 7.450 1.00 53.65 360 ASN A O 1
ATOM 1581 N N . VAL A 1 211 ? -9.196 46.872 9.314 1.00 48.27 361 VAL A N 1
ATOM 1582 C CA . VAL A 1 211 ? -8.135 47.530 10.054 1.00 47.90 361 VAL A CA 1
ATOM 1583 C C . VAL A 1 211 ? -6.978 46.550 10.267 1.00 52.81 361 VAL A C 1
ATOM 1584 O O . VAL A 1 211 ? -5.827 46.981 10.221 1.00 53.53 361 VAL A O 1
ATOM 1588 N N . ARG A 1 212 ? -7.275 45.232 10.420 1.00 49.30 362 ARG A N 1
ATOM 1589 C CA . ARG A 1 212 ? -6.280 44.160 10.588 1.00 47.95 362 ARG A CA 1
ATOM 1590 C C . ARG A 1 212 ? -5.353 44.100 9.357 1.00 53.40 362 ARG A C 1
ATOM 1591 O O . ARG A 1 212 ? -4.149 44.082 9.549 1.00 54.32 362 ARG A O 1
ATOM 1599 N N . THR A 1 213 ? -5.899 44.171 8.108 1.00 50.36 363 THR A N 1
ATOM 1600 C CA . THR A 1 213 ? -5.133 44.206 6.839 1.00 50.09 363 THR A CA 1
ATOM 1601 C C . THR A 1 213 ? -4.349 45.534 6.731 1.00 53.41 363 THR A C 1
ATOM 1602 O O . THR A 1 213 ? -3.195 45.513 6.320 1.00 55.14 363 THR A O 1
ATOM 1606 N N . VAL A 1 214 ? -4.984 46.679 7.079 1.00 47.36 364 VAL A N 1
ATOM 1607 C CA . VAL A 1 214 ? -4.378 48.014 7.076 1.00 46.89 364 VAL A CA 1
ATOM 1608 C C . VAL A 1 214 ? -3.131 47.983 8.005 1.00 52.64 364 VAL A C 1
ATOM 1609 O O . VAL A 1 214 ? -2.036 48.250 7.496 1.00 54.50 364 VAL A O 1
ATOM 1613 N N . ARG A 1 215 ? -3.285 47.587 9.324 1.00 47.05 365 ARG A N 1
ATOM 1614 C CA . ARG A 1 215 ? -2.198 47.427 10.301 1.00 46.37 365 ARG A CA 1
ATOM 1615 C C . ARG A 1 215 ? -1.058 46.616 9.754 1.00 54.29 365 ARG A C 1
ATOM 1616 O O . ARG A 1 215 ? 0.105 47.041 9.827 1.00 56.05 365 ARG A O 1
ATOM 1624 N N . ALA A 1 216 ? -1.403 45.382 9.275 1.00 49.86 366 ALA A N 1
ATOM 1625 C CA . ALA A 1 216 ? -0.507 44.347 8.752 1.00 49.10 366 ALA A CA 1
ATOM 1626 C C . ALA A 1 216 ? 0.484 44.882 7.753 1.00 55.75 366 ALA A C 1
ATOM 1627 O O . ALA A 1 216 ? 1.595 44.361 7.697 1.00 58.82 366 ALA A O 1
ATOM 1629 N N . PHE A 1 217 ? 0.100 45.898 6.965 1.00 51.76 367 PHE A N 1
ATOM 1630 C CA . PHE A 1 217 ? 0.967 46.485 5.955 1.00 53.19 367 PHE A CA 1
ATOM 1631 C C . PHE A 1 217 ? 1.478 47.875 6.350 1.00 59.51 367 PHE A C 1
ATOM 1632 O O . PHE A 1 217 ? 2.051 48.560 5.498 1.00 63.41 367 PHE A O 1
ATOM 1640 N N . GLY A 1 218 ? 1.263 48.283 7.607 1.00 52.45 368 GLY A N 1
ATOM 1641 C CA . GLY A 1 218 ? 1.660 49.588 8.126 1.00 52.05 368 GLY A CA 1
ATOM 1642 C C . GLY A 1 218 ? 1.109 50.743 7.309 1.00 55.52 368 GLY A C 1
ATOM 1643 O O . GLY A 1 218 ? 1.845 51.681 6.989 1.00 56.35 368 GLY A O 1
ATOM 1644 N N . LYS A 1 219 ? -0.193 50.674 6.958 1.00 50.53 369 LYS A N 1
ATOM 1645 C CA . LYS A 1 219 ? -0.836 51.656 6.090 1.00 50.16 369 LYS A CA 1
ATOM 1646 C C . LYS A 1 219 ? -1.860 52.543 6.788 1.00 54.79 369 LYS A C 1
ATOM 1647 O O . LYS A 1 219 ? -2.577 53.279 6.115 1.00 54.42 369 LYS A O 1
ATOM 1653 N N . GLU A 1 220 ? -1.884 52.548 8.127 1.00 52.36 370 GLU A N 1
ATOM 1654 C CA . GLU A 1 220 ? -2.804 53.408 8.873 1.00 52.28 370 GLU A CA 1
ATOM 1655 C C . GLU A 1 220 ? -2.555 54.863 8.512 1.00 58.29 370 GLU A C 1
ATOM 1656 O O . GLU A 1 220 ? -3.506 55.541 8.154 1.00 58.48 370 GLU A O 1
ATOM 1662 N N . MET A 1 221 ? -1.277 55.325 8.528 1.00 57.45 371 MET A N 1
ATOM 1663 C CA . MET A 1 221 ? -0.909 56.708 8.203 1.00 59.29 371 MET A CA 1
ATOM 1664 C C . MET A 1 221 ? -1.283 57.102 6.756 1.00 61.70 371 MET A C 1
ATOM 1665 O O . MET A 1 221 ? -1.730 58.233 6.525 1.00 61.37 371 MET A O 1
ATOM 1670 N N . THR A 1 222 ? -1.128 56.149 5.807 1.00 56.13 372 THR A N 1
ATOM 1671 C CA . THR A 1 222 ? -1.444 56.270 4.384 1.00 55.69 372 THR A CA 1
ATOM 1672 C C . THR A 1 222 ? -2.955 56.438 4.203 1.00 60.40 372 THR A C 1
ATOM 1673 O O . THR A 1 222 ? -3.389 57.332 3.466 1.00 62.68 372 THR A O 1
ATOM 1677 N N . GLU A 1 223 ? -3.753 55.591 4.881 1.00 53.53 373 GLU A N 1
ATOM 1678 C CA . GLU A 1 223 ? -5.205 55.634 4.791 1.00 52.16 373 GLU A CA 1
ATOM 1679 C C . GLU A 1 223 ? -5.745 56.951 5.367 1.00 57.88 373 GLU A C 1
ATOM 1680 O O . GLU A 1 223 ? -6.622 57.555 4.747 1.00 58.76 373 GLU A O 1
ATOM 1686 N N . ILE A 1 224 ? -5.169 57.423 6.502 1.00 53.67 374 ILE A N 1
ATOM 1687 C CA . ILE A 1 224 ? -5.505 58.690 7.165 1.00 52.68 374 ILE A CA 1
ATOM 1688 C C . ILE A 1 224 ? -5.276 59.849 6.175 1.00 58.98 374 ILE A C 1
ATOM 1689 O O . ILE A 1 224 ? -6.161 60.689 6.017 1.00 60.58 374 ILE A O 1
ATOM 1694 N N . GLU A 1 225 ? -4.136 59.853 5.467 1.00 55.95 375 GLU A N 1
ATOM 1695 C CA . GLU A 1 225 ? -3.800 60.902 4.502 1.00 57.07 375 GLU A CA 1
ATOM 1696 C C . GLU A 1 225 ? -4.662 60.787 3.260 1.00 60.22 375 GLU A C 1
ATOM 1697 O O . GLU A 1 225 ? -5.023 61.818 2.697 1.00 60.38 375 GLU A O 1
ATOM 1703 N N . LYS A 1 226 ? -5.014 59.549 2.845 1.00 56.54 376 LYS A N 1
ATOM 1704 C CA . LYS A 1 226 ? -5.876 59.292 1.678 1.00 56.57 376 LYS A CA 1
ATOM 1705 C C . LYS A 1 226 ? -7.251 59.874 1.911 1.00 60.41 376 LYS A C 1
ATOM 1706 O O . LYS A 1 226 ? -7.742 60.611 1.066 1.00 62.17 376 LYS A O 1
ATOM 1712 N N . TYR A 1 227 ? -7.858 59.552 3.073 1.00 55.03 377 TYR A N 1
ATOM 1713 C CA . TYR A 1 227 ? -9.177 59.999 3.507 1.00 53.37 377 TYR A CA 1
ATOM 1714 C C . TYR A 1 227 ? -9.199 61.523 3.627 1.00 57.88 377 TYR A C 1
ATOM 1715 O O . TYR A 1 227 ? -10.109 62.156 3.083 1.00 57.44 377 TYR A O 1
ATOM 1724 N N . ALA A 1 228 ? -8.174 62.108 4.292 1.00 54.70 378 ALA A N 1
ATOM 1725 C CA . ALA A 1 228 ? -8.020 63.562 4.433 1.00 54.79 378 ALA A CA 1
ATOM 1726 C C . ALA A 1 228 ? -8.039 64.248 3.056 1.00 59.26 378 ALA A C 1
ATOM 1727 O O . ALA A 1 228 ? -8.670 65.280 2.933 1.00 58.52 378 ALA A O 1
ATOM 1729 N N . SER A 1 229 ? -7.439 63.636 2.014 1.00 58.16 379 SER A N 1
ATOM 1730 C CA . SER A 1 229 ? -7.440 64.176 0.646 1.00 60.60 379 SER A CA 1
ATOM 1731 C C . SER A 1 229 ? -8.822 64.167 0.033 1.00 65.70 379 SER A C 1
ATOM 1732 O O . SER A 1 229 ? -9.186 65.109 -0.679 1.00 67.57 379 SER A O 1
ATOM 1735 N N . LYS A 1 230 ? -9.584 63.094 0.293 1.00 60.38 380 LYS A N 1
ATOM 1736 C CA . LYS A 1 230 ? -10.935 62.897 -0.233 1.00 58.83 380 LYS A CA 1
ATOM 1737 C C . LYS A 1 230 ? -11.924 63.883 0.405 1.00 59.65 380 LYS A C 1
ATOM 1738 O O . LYS A 1 230 ? -12.704 64.498 -0.323 1.00 59.22 380 LYS A O 1
ATOM 1744 N N . VAL A 1 231 ? -11.847 64.076 1.745 1.00 53.72 381 VAL A N 1
ATOM 1745 C CA . VAL A 1 231 ? -12.737 64.982 2.481 1.00 52.11 381 VAL A CA 1
ATOM 1746 C C . VAL A 1 231 ? -12.353 66.456 2.246 1.00 58.27 381 VAL A C 1
ATOM 1747 O O . VAL A 1 231 ? -13.215 67.318 2.387 1.00 57.34 381 VAL A O 1
ATOM 1751 N N . ASP A 1 232 ? -11.097 66.746 1.847 1.00 59.25 382 ASP A N 1
ATOM 1752 C CA . ASP A 1 232 ? -10.670 68.115 1.502 1.00 61.87 382 ASP A CA 1
ATOM 1753 C C . ASP A 1 232 ? -11.266 68.492 0.157 1.00 66.44 382 ASP A C 1
ATOM 1754 O O . ASP A 1 232 ? -11.605 69.655 -0.069 1.00 67.19 382 ASP A O 1
ATOM 1759 N N . HIS A 1 233 ? -11.406 67.490 -0.731 1.00 61.59 383 HIS A N 1
ATOM 1760 C CA . HIS A 1 233 ? -12.012 67.643 -2.037 1.00 61.47 383 HIS A CA 1
ATOM 1761 C C . HIS A 1 233 ? -13.535 67.806 -1.904 1.00 63.92 383 HIS A C 1
ATOM 1762 O O . HIS A 1 233 ? -14.127 68.573 -2.667 1.00 64.74 383 HIS A O 1
ATOM 1769 N N . VAL A 1 234 ? -14.166 67.101 -0.935 1.00 58.41 384 VAL A N 1
ATOM 1770 C CA . VAL A 1 234 ? -15.600 67.233 -0.614 1.00 56.81 384 VAL A CA 1
ATOM 1771 C C . VAL A 1 234 ? -15.888 68.710 -0.199 1.00 60.88 384 VAL A C 1
ATOM 1772 O O . VAL A 1 234 ? -16.820 69.322 -0.724 1.00 61.87 384 VAL A O 1
ATOM 1776 N N . MET A 1 235 ? -15.017 69.285 0.652 1.00 55.59 385 MET A N 1
ATOM 1777 C CA . MET A 1 235 ? -15.065 70.658 1.140 1.00 55.85 385 MET A CA 1
ATOM 1778 C C . MET A 1 235 ? -15.007 71.669 -0.010 1.00 65.23 385 MET A C 1
ATOM 1779 O O . MET A 1 235 ? -15.649 72.720 0.057 1.00 66.99 385 MET A O 1
ATOM 1784 N N . GLN A 1 236 ? -14.243 71.343 -1.055 1.00 64.26 386 GLN A N 1
ATOM 1785 C CA . GLN A 1 236 ? -14.078 72.148 -2.262 1.00 66.27 386 GLN A CA 1
ATOM 1786 C C . GLN A 1 236 ? -15.405 72.165 -3.019 1.00 69.88 386 GLN A C 1
ATOM 1787 O O . GLN A 1 236 ? -15.887 73.229 -3.410 1.00 70.14 386 GLN A O 1
ATOM 1793 N N . LEU A 1 237 ? -16.028 70.987 -3.151 1.00 65.29 387 LEU A N 1
ATOM 1794 C CA . LEU A 1 237 ? -17.308 70.852 -3.844 1.00 64.82 387 LEU A CA 1
ATOM 1795 C C . LEU A 1 237 ? -18.427 71.527 -3.064 1.00 68.02 387 LEU A C 1
ATOM 1796 O O . LEU A 1 237 ? -19.256 72.206 -3.667 1.00 67.93 387 LEU A O 1
ATOM 1801 N N . ALA A 1 238 ? -18.423 71.354 -1.720 1.00 63.16 388 ALA A N 1
ATOM 1802 C CA . ALA A 1 238 ? -19.393 71.899 -0.786 1.00 61.84 388 ALA A CA 1
ATOM 1803 C C . ALA A 1 238 ? -19.335 73.426 -0.747 1.00 68.52 388 ALA A C 1
ATOM 1804 O O . ALA A 1 238 ? -20.366 74.060 -0.499 1.00 67.99 388 ALA A O 1
ATOM 1806 N N . ARG A 1 239 ? -18.144 74.022 -1.019 1.00 66.28 389 ARG A N 1
ATOM 1807 C CA . ARG A 1 239 ? -17.992 75.481 -1.065 1.00 66.74 389 ARG A CA 1
ATOM 1808 C C . ARG A 1 239 ? -18.660 76.016 -2.351 1.00 69.46 389 ARG A C 1
ATOM 1809 O O . ARG A 1 239 ? -19.324 77.051 -2.302 1.00 70.39 389 ARG A O 1
ATOM 1817 N N . LYS A 1 240 ? -18.500 75.302 -3.482 1.00 64.38 390 LYS A N 1
ATOM 1818 C CA . LYS A 1 240 ? -19.107 75.665 -4.766 1.00 63.97 390 LYS A CA 1
ATOM 1819 C C . LYS A 1 240 ? -20.626 75.585 -4.643 1.00 66.59 390 LYS A C 1
ATOM 1820 O O . LYS A 1 240 ? -21.329 76.498 -5.092 1.00 67.08 390 LYS A O 1
ATOM 1822 N N . GLU A 1 241 ? -21.120 74.525 -3.976 1.00 61.14 391 GLU A N 1
ATOM 1823 C CA . GLU A 1 241 ? -22.543 74.295 -3.725 1.00 60.56 391 GLU A CA 1
ATOM 1824 C C . GLU A 1 241 ? -23.102 75.423 -2.858 1.00 63.81 391 GLU A C 1
ATOM 1825 O O . GLU A 1 241 ? -24.160 75.961 -3.187 1.00 63.89 391 GLU A O 1
ATOM 1831 N N . ALA A 1 242 ? -22.360 75.807 -1.786 1.00 59.38 392 ALA A N 1
ATOM 1832 C CA . ALA A 1 242 ? -22.722 76.848 -0.820 1.00 59.08 392 ALA A CA 1
ATOM 1833 C C . ALA A 1 242 ? -22.878 78.223 -1.483 1.00 65.20 392 ALA A C 1
ATOM 1834 O O . ALA A 1 242 ? -23.771 78.989 -1.108 1.00 64.85 392 ALA A O 1
ATOM 1836 N N . PHE A 1 243 ? -22.036 78.518 -2.479 1.00 63.97 393 PHE A N 1
ATOM 1837 C CA . PHE A 1 243 ? -22.079 79.760 -3.251 1.00 65.49 393 PHE A CA 1
ATOM 1838 C C . PHE A 1 243 ? -23.357 79.821 -4.123 1.00 69.16 393 PHE A C 1
ATOM 1839 O O . PHE A 1 243 ? -23.987 80.871 -4.202 1.00 69.48 393 PHE A O 1
ATOM 1847 N N . ALA A 1 244 ? -23.737 78.693 -4.751 1.00 65.63 394 ALA A N 1
ATOM 1848 C CA . ALA A 1 244 ? -24.917 78.579 -5.606 1.00 66.07 394 ALA A CA 1
ATOM 1849 C C . ALA A 1 244 ? -26.217 78.611 -4.802 1.00 70.28 394 ALA A C 1
ATOM 1850 O O . ALA A 1 244 ? -27.218 79.133 -5.301 1.00 70.68 394 ALA A O 1
ATOM 1852 N N . ARG A 1 245 ? -26.200 78.037 -3.571 1.00 65.97 395 ARG A N 1
ATOM 1853 C CA . ARG A 1 245 ? -27.331 77.989 -2.634 1.00 65.24 395 ARG A CA 1
ATOM 1854 C C . ARG A 1 245 ? -27.591 79.377 -2.074 1.00 69.73 395 ARG A C 1
ATOM 1855 O O . ARG A 1 245 ? -28.747 79.792 -2.007 1.00 70.71 395 ARG A O 1
ATOM 1863 N N . ALA A 1 246 ? -26.514 80.104 -1.700 1.00 65.87 396 ALA A N 1
ATOM 1864 C CA . ALA A 1 246 ? -26.577 81.474 -1.183 1.00 65.56 396 ALA A CA 1
ATOM 1865 C C . ALA A 1 246 ? -27.179 82.410 -2.236 1.00 69.27 396 ALA A C 1
ATOM 1866 O O . ALA A 1 246 ? -28.041 83.226 -1.897 1.00 69.45 396 ALA A O 1
ATOM 1868 N N . GLY A 1 247 ? -26.767 82.232 -3.499 1.00 64.72 397 GLY A N 1
ATOM 1869 C CA . GLY A 1 247 ? -27.277 82.994 -4.633 1.00 64.41 397 GLY A CA 1
ATOM 1870 C C . GLY A 1 247 ? -28.748 82.732 -4.888 1.00 66.02 397 GLY A C 1
ATOM 1871 O O . GLY A 1 247 ? -29.520 83.663 -5.085 1.00 63.81 397 GLY A O 1
ATOM 1872 N N . PHE A 1 248 ? -29.150 81.460 -4.835 1.00 63.64 398 PHE A N 1
ATOM 1873 C CA . PHE A 1 248 ? -30.526 81.017 -5.036 1.00 62.80 398 PHE A CA 1
ATOM 1874 C C . PHE A 1 248 ? -31.444 81.604 -3.957 1.00 70.70 398 PHE A C 1
ATOM 1875 O O . PHE A 1 248 ? -32.443 82.229 -4.317 1.00 69.72 398 PHE A O 1
ATOM 1883 N N . PHE A 1 249 ? -31.075 81.466 -2.649 1.00 70.22 399 PHE A N 1
ATOM 1884 C CA . PHE A 1 249 ? -31.858 82.000 -1.526 1.00 70.84 399 PHE A CA 1
ATOM 1885 C C . PHE A 1 249 ? -31.964 83.536 -1.606 1.00 76.94 399 PHE A C 1
ATOM 1886 O O . PHE A 1 249 ? -33.035 84.082 -1.332 1.00 77.81 399 PHE A O 1
ATOM 1894 N N . GLY A 1 250 ? -30.895 84.199 -2.051 1.00 73.19 400 GLY A N 1
ATOM 1895 C CA . GLY A 1 250 ? -30.897 85.642 -2.265 1.00 73.46 400 GLY A CA 1
ATOM 1896 C C . GLY A 1 250 ? -31.870 86.048 -3.361 1.00 76.58 400 GLY A C 1
ATOM 1897 O O . GLY A 1 250 ? -32.722 86.920 -3.149 1.00 76.30 400 GLY A O 1
ATOM 1898 N N . ALA A 1 251 ? -31.774 85.373 -4.528 1.00 71.82 401 ALA A N 1
ATOM 1899 C CA . ALA A 1 251 ? -32.606 85.597 -5.714 1.00 69.97 401 ALA A CA 1
ATOM 1900 C C . ALA A 1 251 ? -34.072 85.258 -5.474 1.00 71.28 401 ALA A C 1
ATOM 1901 O O . ALA A 1 251 ? -34.927 86.024 -5.905 1.00 71.37 401 ALA A O 1
ATOM 1903 N N . THR A 1 252 ? -34.371 84.125 -4.810 1.00 65.79 402 THR A N 1
ATOM 1904 C CA . THR A 1 252 ? -35.760 83.722 -4.561 1.00 64.33 402 THR A CA 1
ATOM 1905 C C . THR A 1 252 ? -36.405 84.596 -3.492 1.00 68.60 402 THR A C 1
ATOM 1906 O O . THR A 1 252 ? -37.596 84.888 -3.605 1.00 68.24 402 THR A O 1
ATOM 1910 N N . GLY A 1 253 ? -35.621 85.008 -2.490 1.00 65.39 403 GLY A N 1
ATOM 1911 C CA . GLY A 1 253 ? -36.075 85.884 -1.415 1.00 65.91 403 GLY A CA 1
ATOM 1912 C C . GLY A 1 253 ? -36.466 87.249 -1.952 1.00 70.88 403 GLY A C 1
ATOM 1913 O O . GLY A 1 253 ? -37.595 87.707 -1.725 1.00 72.11 403 GLY A O 1
ATOM 1914 N N . LEU A 1 254 ? -35.548 87.878 -2.723 1.00 65.56 404 LEU A N 1
ATOM 1915 C CA . LEU A 1 254 ? -35.763 89.182 -3.358 1.00 64.59 404 LEU A CA 1
ATOM 1916 C C . LEU A 1 254 ? -36.989 89.147 -4.262 1.00 68.61 404 LEU A C 1
ATOM 1917 O O . LEU A 1 254 ? -37.841 90.031 -4.154 1.00 68.80 404 LEU A O 1
ATOM 1922 N N . SER A 1 255 ? -37.096 88.100 -5.111 1.00 64.16 405 SER A N 1
ATOM 1923 C CA . SER A 1 255 ? -38.196 87.926 -6.049 1.00 63.49 405 SER A CA 1
ATOM 1924 C C . SER A 1 255 ? -39.527 87.825 -5.325 1.00 66.22 405 SER A C 1
ATOM 1925 O O . SER A 1 255 ? -40.476 88.502 -5.723 1.00 66.55 405 SER A O 1
ATOM 1928 N N . GLY A 1 256 ? -39.562 87.057 -4.237 1.00 60.37 406 GLY A N 1
ATOM 1929 C CA . GLY A 1 256 ? -40.757 86.883 -3.422 1.00 58.92 406 GLY A CA 1
ATOM 1930 C C . GLY A 1 256 ? -41.224 88.206 -2.863 1.00 62.17 406 GLY A C 1
ATOM 1931 O O . GLY A 1 256 ? -42.363 88.609 -3.107 1.00 61.79 406 GLY A O 1
ATOM 1932 N N . ASN A 1 257 ? -40.309 88.926 -2.186 1.00 58.48 407 ASN A N 1
ATOM 1933 C CA . ASN A 1 257 ? -40.539 90.244 -1.596 1.00 58.27 407 ASN A CA 1
ATOM 1934 C C . ASN A 1 257 ? -41.003 91.262 -2.635 1.00 59.75 407 ASN A C 1
ATOM 1935 O O . ASN A 1 257 ? -42.033 91.889 -2.413 1.00 58.64 407 ASN A O 1
ATOM 1940 N N . LEU A 1 258 ? -40.270 91.413 -3.769 1.00 56.49 408 LEU A N 1
ATOM 1941 C CA . LEU A 1 258 ? -40.623 92.343 -4.853 1.00 56.76 408 LEU A CA 1
ATOM 1942 C C . LEU A 1 258 ? -41.998 92.024 -5.467 1.00 61.91 408 LEU A C 1
ATOM 1943 O O . LEU A 1 258 ? -42.715 92.953 -5.824 1.00 62.72 408 LEU A O 1
ATOM 1948 N N . ILE A 1 259 ? -42.380 90.737 -5.562 1.00 58.64 409 ILE A N 1
ATOM 1949 C CA . ILE A 1 259 ? -43.691 90.340 -6.100 1.00 58.90 409 ILE A CA 1
ATOM 1950 C C . ILE A 1 259 ? -44.789 90.866 -5.169 1.00 63.83 409 ILE A C 1
ATOM 1951 O O . ILE A 1 259 ? -45.698 91.548 -5.655 1.00 65.33 409 ILE A O 1
ATOM 1956 N N . VAL A 1 260 ? -44.672 90.607 -3.842 1.00 58.53 410 VAL A N 1
ATOM 1957 C CA . VAL A 1 260 ? -45.609 91.109 -2.814 1.00 57.68 410 VAL A CA 1
ATOM 1958 C C . VAL A 1 260 ? -45.676 92.651 -2.871 1.00 62.84 410 VAL A C 1
ATOM 1959 O O . VAL A 1 260 ? -46.777 93.204 -2.871 1.00 64.64 410 VAL A O 1
ATOM 1963 N N . LEU A 1 261 ? -44.497 93.329 -2.963 1.00 57.42 411 LEU A N 1
ATOM 1964 C CA . LEU A 1 261 ? -44.362 94.786 -3.029 1.00 56.79 411 LEU A CA 1
ATOM 1965 C C . LEU A 1 261 ? -45.110 95.340 -4.233 1.00 61.75 411 LEU A C 1
ATOM 1966 O O . LEU A 1 261 ? -45.779 96.358 -4.103 1.00 62.52 411 LEU A O 1
ATOM 1971 N N . SER A 1 262 ? -45.024 94.651 -5.389 1.00 57.49 412 SER A N 1
ATOM 1972 C CA . SER A 1 262 ? -45.723 95.009 -6.624 1.00 57.17 412 SER A CA 1
ATOM 1973 C C . SER A 1 262 ? -47.256 94.985 -6.440 1.00 59.86 412 SER A C 1
ATOM 1974 O O . SER A 1 262 ? -47.963 95.829 -6.999 1.00 59.26 412 SER A O 1
ATOM 1977 N N . VAL A 1 263 ? -47.755 93.994 -5.676 1.00 54.87 413 VAL A N 1
ATOM 1978 C CA . VAL A 1 263 ? -49.169 93.818 -5.401 1.00 54.53 413 VAL A CA 1
ATOM 1979 C C . VAL A 1 263 ? -49.618 94.936 -4.457 1.00 58.69 413 VAL A C 1
ATOM 1980 O O . VAL A 1 263 ? -50.665 95.541 -4.711 1.00 60.25 413 VAL A O 1
ATOM 1984 N N . LEU A 1 264 ? -48.799 95.276 -3.437 1.00 53.69 414 LEU A N 1
ATOM 1985 C CA . LEU A 1 264 ? -49.127 96.359 -2.505 1.00 54.16 414 LEU A CA 1
ATOM 1986 C C . LEU A 1 264 ? -49.153 97.719 -3.212 1.00 59.52 414 LEU A C 1
ATOM 1987 O O . LEU A 1 264 ? -50.017 98.548 -2.928 1.00 61.99 414 LEU A O 1
ATOM 1992 N N . TYR A 1 265 ? -48.227 97.925 -4.160 1.00 54.35 415 TYR A N 1
ATOM 1993 C CA . TYR A 1 265 ? -48.109 99.128 -4.969 1.00 53.21 415 TYR A CA 1
ATOM 1994 C C . TYR A 1 265 ? -49.260 99.234 -5.975 1.00 56.62 415 TYR A C 1
ATOM 1995 O O . TYR A 1 265 ? -49.945 100.244 -5.988 1.00 57.15 415 TYR A O 1
ATOM 2004 N N . LYS A 1 266 ? -49.494 98.206 -6.803 1.00 53.63 416 LYS A N 1
ATOM 2005 C CA . LYS A 1 266 ? -50.595 98.230 -7.782 1.00 53.62 416 LYS A CA 1
ATOM 2006 C C . LYS A 1 266 ? -51.939 98.380 -7.060 1.00 57.20 416 LYS A C 1
ATOM 2007 O O . LYS A 1 266 ? -52.776 99.175 -7.513 1.00 56.47 416 LYS A O 1
ATOM 2013 N N . GLY A 1 267 ? -52.103 97.636 -5.947 1.00 52.13 417 GLY A N 1
ATOM 2014 C CA . GLY A 1 267 ? -53.278 97.683 -5.077 1.00 51.21 417 GLY A CA 1
ATOM 2015 C C . GLY A 1 267 ? -53.470 99.054 -4.446 1.00 54.19 417 GLY A C 1
ATOM 2016 O O . GLY A 1 267 ? -54.593 99.586 -4.417 1.00 54.55 417 GLY A O 1
ATOM 2017 N N . GLY A 1 268 ? -52.361 99.646 -3.985 1.00 48.58 418 GLY A N 1
ATOM 2018 C CA . GLY A 1 268 ? -52.347 100.979 -3.403 1.00 48.65 418 GLY A CA 1
ATOM 2019 C C . GLY A 1 268 ? -52.845 102.029 -4.381 1.00 53.69 418 GLY A C 1
ATOM 2020 O O . GLY A 1 268 ? -53.634 102.909 -4.007 1.00 54.82 418 GLY A O 1
ATOM 2021 N N . LEU A 1 269 ? -52.416 101.910 -5.665 1.00 48.87 419 LEU A N 1
ATOM 2022 C CA . LEU A 1 269 ? -52.826 102.811 -6.736 1.00 49.15 419 LEU A CA 1
ATOM 2023 C C . LEU A 1 269 ? -54.292 102.608 -7.087 1.00 56.29 419 LEU A C 1
ATOM 2024 O O . LEU A 1 269 ? -54.981 103.596 -7.348 1.00 58.47 419 LEU A O 1
ATOM 2029 N N . LEU A 1 270 ? -54.779 101.335 -7.080 1.00 53.01 420 LEU A N 1
ATOM 2030 C CA . LEU A 1 270 ? -56.174 100.992 -7.389 1.00 52.50 420 LEU A CA 1
ATOM 2031 C C . LEU A 1 270 ? -57.128 101.531 -6.315 1.00 58.80 420 LEU A C 1
ATOM 2032 O O . LEU A 1 270 ? -58.242 101.915 -6.647 1.00 58.91 420 LEU A O 1
ATOM 2037 N N . MET A 1 271 ? -56.667 101.630 -5.058 1.00 57.40 421 MET A N 1
ATOM 2038 C CA . MET A 1 271 ? -57.403 102.232 -3.946 1.00 59.05 421 MET A CA 1
ATOM 2039 C C . MET A 1 271 ? -57.562 103.741 -4.170 1.00 66.93 421 MET A C 1
ATOM 2040 O O . MET A 1 271 ? -58.669 104.277 -4.057 1.00 68.82 421 MET A O 1
ATOM 2045 N N . GLY A 1 272 ? -56.447 104.407 -4.490 1.00 63.32 422 GLY A N 1
ATOM 2046 C CA . GLY A 1 272 ? -56.392 105.845 -4.763 1.00 63.12 422 GLY A CA 1
ATOM 2047 C C . GLY A 1 272 ? -57.317 106.282 -5.881 1.00 66.68 422 GLY A C 1
ATOM 2048 O O . GLY A 1 272 ? -57.966 107.322 -5.765 1.00 69.37 422 GLY A O 1
ATOM 2049 N N . SER A 1 273 ? -57.422 105.461 -6.944 1.00 60.52 423 SER A N 1
ATOM 2050 C CA . SER A 1 273 ? -58.284 105.661 -8.114 1.00 59.60 423 SER A CA 1
ATOM 2051 C C . SER A 1 273 ? -59.737 105.140 -7.893 1.00 64.88 423 SER A C 1
ATOM 2052 O O . SER A 1 273 ? -60.529 105.143 -8.847 1.00 65.76 423 SER A O 1
ATOM 2055 N N . ALA A 1 274 ? -60.069 104.699 -6.646 1.00 60.47 424 ALA A N 1
ATOM 2056 C CA . ALA A 1 274 ? -61.372 104.207 -6.164 1.00 60.86 424 ALA A CA 1
ATOM 2057 C C . ALA A 1 274 ? -61.829 102.880 -6.795 1.00 65.00 424 ALA A C 1
ATOM 2058 O O . ALA A 1 274 ? -63.009 102.538 -6.681 1.00 66.73 424 ALA A O 1
ATOM 2060 N N . HIS A 1 275 ? -60.908 102.097 -7.380 1.00 60.02 425 HIS A N 1
ATOM 2061 C CA . HIS A 1 275 ? -61.240 100.780 -7.933 1.00 59.54 425 HIS A CA 1
ATOM 2062 C C . HIS A 1 275 ? -61.325 99.722 -6.827 1.00 65.35 425 HIS A C 1
ATOM 2063 O O . HIS A 1 275 ? -61.900 98.640 -7.030 1.00 65.54 425 HIS A O 1
ATOM 2070 N N . MET A 1 276 ? -60.741 100.029 -5.655 1.00 62.48 426 MET A N 1
ATOM 2071 C CA . MET A 1 276 ? -60.689 99.107 -4.523 1.00 62.93 426 MET A CA 1
ATOM 2072 C C . MET A 1 276 ? -60.724 99.798 -3.176 1.00 65.33 426 MET A C 1
ATOM 2073 O O . MET A 1 276 ? -60.309 100.960 -3.075 1.00 66.74 426 MET A O 1
ATOM 2078 N N . THR A 1 277 ? -61.111 99.046 -2.125 1.00 59.00 427 THR A N 1
ATOM 2079 C CA . THR A 1 277 ? -61.075 99.515 -0.738 1.00 59.39 427 THR A CA 1
ATOM 2080 C C . THR A 1 277 ? -59.880 98.846 -0.031 1.00 62.07 427 THR A C 1
ATOM 2081 O O . THR A 1 277 ? -59.286 97.913 -0.592 1.00 60.44 427 THR A O 1
ATOM 2085 N N . VAL A 1 278 ? -59.547 99.303 1.204 1.00 58.37 428 VAL A N 1
ATOM 2086 C CA . VAL A 1 278 ? -58.463 98.759 2.046 1.00 56.56 428 VAL A CA 1
ATOM 2087 C C . VAL A 1 278 ? -58.835 97.321 2.476 1.00 59.32 428 VAL A C 1
ATOM 2088 O O . VAL A 1 278 ? -57.979 96.424 2.486 1.00 57.07 428 VAL A O 1
ATOM 2092 N N . GLY A 1 279 ? -60.117 97.115 2.764 1.00 56.87 429 GLY A N 1
ATOM 2093 C CA . GLY A 1 279 ? -60.625 95.803 3.149 1.00 56.49 429 GLY A CA 1
ATOM 2094 C C . GLY A 1 279 ? -60.478 94.817 2.015 1.00 56.52 429 GLY A C 1
ATOM 2095 O O . GLY A 1 279 ? -59.948 93.736 2.224 1.00 54.55 429 GLY A O 1
ATOM 2096 N N . GLU A 1 280 ? -60.903 95.220 0.796 1.00 53.38 430 GLU A N 1
ATOM 2097 C CA . GLU A 1 280 ? -60.810 94.461 -0.452 1.00 52.43 430 GLU A CA 1
ATOM 2098 C C . GLU A 1 280 ? -59.374 94.090 -0.747 1.00 59.49 430 GLU A C 1
ATOM 2099 O O . GLU A 1 280 ? -59.121 92.918 -1.073 1.00 59.40 430 GLU A O 1
ATOM 2105 N N . LEU A 1 281 ? -58.416 95.047 -0.576 1.00 57.57 431 LEU A N 1
ATOM 2106 C CA . LEU A 1 281 ? -57.002 94.724 -0.761 1.00 56.95 431 LEU A CA 1
ATOM 2107 C C . LEU A 1 281 ? -56.563 93.708 0.291 1.00 62.21 431 LEU A C 1
ATOM 2108 O O . LEU A 1 281 ? -55.990 92.687 -0.094 1.00 62.73 431 LEU A O 1
ATOM 2113 N N . SER A 1 282 ? -56.886 93.936 1.593 1.00 58.40 432 SER A N 1
ATOM 2114 C CA . SER A 1 282 ? -56.574 92.987 2.678 1.00 57.04 432 SER A CA 1
ATOM 2115 C C . SER A 1 282 ? -57.066 91.582 2.320 1.00 60.66 432 SER A C 1
ATOM 2116 O O . SER A 1 282 ? -56.277 90.642 2.402 1.00 60.53 432 SER A O 1
ATOM 2119 N N . SER A 1 283 ? -58.340 91.445 1.871 1.00 57.90 433 SER A N 1
ATOM 2120 C CA . SER A 1 283 ? -58.936 90.167 1.433 1.00 57.39 433 SER A CA 1
ATOM 2121 C C . SER A 1 283 ? -58.091 89.533 0.362 1.00 60.84 433 SER A C 1
ATOM 2122 O O . SER A 1 283 ? -57.789 88.357 0.471 1.00 60.67 433 SER A O 1
ATOM 2125 N N . PHE A 1 284 ? -57.692 90.323 -0.672 1.00 56.71 434 PHE A N 1
ATOM 2126 C CA . PHE A 1 284 ? -56.900 89.863 -1.809 1.00 54.63 434 PHE A CA 1
ATOM 2127 C C . PHE A 1 284 ? -55.553 89.307 -1.339 1.00 59.43 434 PHE A C 1
ATOM 2128 O O . PHE A 1 284 ? -55.181 88.199 -1.742 1.00 59.36 434 PHE A O 1
ATOM 2136 N N . LEU A 1 285 ? -54.847 90.043 -0.468 1.00 55.91 435 LEU A N 1
ATOM 2137 C CA . LEU A 1 285 ? -53.549 89.592 0.022 1.00 55.47 435 LEU A CA 1
ATOM 2138 C C . LEU A 1 285 ? -53.671 88.304 0.835 1.00 58.49 435 LEU A C 1
ATOM 2139 O O . LEU A 1 285 ? -52.870 87.399 0.623 1.00 57.63 435 LEU A O 1
ATOM 2144 N N . MET A 1 286 ? -54.692 88.192 1.700 1.00 55.01 436 MET A N 1
ATOM 2145 C CA . MET A 1 286 ? -54.944 86.979 2.478 1.00 54.97 436 MET A CA 1
ATOM 2146 C C . MET A 1 286 ? -55.195 85.786 1.546 1.00 59.64 436 MET A C 1
ATOM 2147 O O . MET A 1 286 ? -54.571 84.749 1.756 1.00 61.00 436 MET A O 1
ATOM 2152 N N . TYR A 1 287 ? -56.018 85.948 0.480 1.00 54.95 437 TYR A N 1
ATOM 2153 C CA . TYR A 1 287 ? -56.275 84.889 -0.504 1.00 53.98 437 TYR A CA 1
ATOM 2154 C C . TYR A 1 287 ? -55.023 84.556 -1.310 1.00 57.85 437 TYR A C 1
ATOM 2155 O O . TYR A 1 287 ? -54.777 83.375 -1.573 1.00 57.39 437 TYR A O 1
ATOM 2164 N N . ALA A 1 288 ? -54.229 85.574 -1.686 1.00 53.85 438 ALA A N 1
ATOM 2165 C CA . ALA A 1 288 ? -52.987 85.366 -2.427 1.00 53.11 438 ALA A CA 1
ATOM 2166 C C . ALA A 1 288 ? -52.010 84.561 -1.586 1.00 59.53 438 ALA A C 1
ATOM 2167 O O . ALA A 1 288 ? -51.428 83.613 -2.091 1.00 59.48 438 ALA A O 1
ATOM 2169 N N . PHE A 1 289 ? -51.894 84.881 -0.292 1.00 59.27 439 PHE A N 1
ATOM 2170 C CA . PHE A 1 289 ? -51.034 84.168 0.641 1.00 60.82 439 PHE A CA 1
ATOM 2171 C C . PHE A 1 289 ? -51.526 82.712 0.792 1.00 64.23 439 PHE A C 1
ATOM 2172 O O . PHE A 1 289 ? -50.711 81.782 0.775 1.00 62.56 439 PHE A O 1
ATOM 2180 N N . TRP A 1 290 ? -52.858 82.520 0.893 1.00 61.89 440 TRP A N 1
ATOM 2181 C CA . TRP A 1 290 ? -53.475 81.201 1.008 1.00 62.16 440 TRP A CA 1
ATOM 2182 C C . TRP A 1 290 ? -53.247 80.343 -0.247 1.00 65.52 440 TRP A C 1
ATOM 2183 O O . TRP A 1 290 ? -53.079 79.138 -0.100 1.00 66.11 440 TRP A O 1
ATOM 2194 N N . VAL A 1 291 ? -53.227 80.949 -1.473 1.00 60.42 441 VAL A N 1
ATOM 2195 C CA . VAL A 1 291 ? -52.946 80.235 -2.740 1.00 57.56 441 VAL A CA 1
ATOM 2196 C C . VAL A 1 291 ? -51.474 79.782 -2.707 1.00 61.48 441 VAL A C 1
ATOM 2197 O O . VAL A 1 291 ? -51.190 78.614 -3.000 1.00 61.37 441 VAL A O 1
ATOM 2201 N N . GLY A 1 292 ? -50.577 80.690 -2.300 1.00 57.76 442 GLY A N 1
ATOM 2202 C CA . GLY A 1 292 ? -49.151 80.418 -2.134 1.00 57.49 442 GLY A CA 1
ATOM 2203 C C . GLY A 1 292 ? -48.897 79.165 -1.311 1.00 62.61 442 GLY A C 1
ATOM 2204 O O . GLY A 1 292 ? -48.210 78.252 -1.789 1.00 64.70 442 GLY A O 1
ATOM 2205 N N . ILE A 1 293 ? -49.522 79.079 -0.105 1.00 55.96 443 ILE A N 1
ATOM 2206 C CA . ILE A 1 293 ? -49.461 77.933 0.809 1.00 54.53 443 ILE A CA 1
ATOM 2207 C C . ILE A 1 293 ? -50.038 76.682 0.133 1.00 58.57 443 ILE A C 1
ATOM 2208 O O . ILE A 1 293 ? -49.444 75.602 0.237 1.00 58.10 443 ILE A O 1
ATOM 2213 N N . SER A 1 294 ? -51.186 76.832 -0.566 1.00 55.65 444 SER A N 1
ATOM 2214 C CA . SER A 1 294 ? -51.870 75.746 -1.272 1.00 55.07 444 SER A CA 1
ATOM 2215 C C . SER A 1 294 ? -51.023 75.193 -2.387 1.00 59.30 444 SER A C 1
ATOM 2216 O O . SER A 1 294 ? -51.080 73.986 -2.611 1.00 59.34 444 SER A O 1
ATOM 2219 N N . ILE A 1 295 ? -50.214 76.045 -3.068 1.00 56.81 445 ILE A N 1
ATOM 2220 C CA . ILE A 1 295 ? -49.309 75.599 -4.148 1.00 57.10 445 ILE A CA 1
ATOM 2221 C C . ILE A 1 295 ? -48.208 74.736 -3.526 1.00 60.90 445 ILE A C 1
ATOM 2222 O O . ILE A 1 295 ? -47.874 73.686 -4.079 1.00 59.70 445 ILE A O 1
ATOM 2227 N N . GLY A 1 296 ? -47.737 75.150 -2.348 1.00 58.78 446 GLY A N 1
ATOM 2228 C CA . GLY A 1 296 ? -46.769 74.407 -1.552 1.00 58.93 446 GLY A CA 1
ATOM 2229 C C . GLY A 1 296 ? -47.336 73.061 -1.151 1.00 64.97 446 GLY A C 1
ATOM 2230 O O . GLY A 1 296 ? -46.665 72.033 -1.270 1.00 65.53 446 GLY A O 1
ATOM 2231 N N . GLY A 1 297 ? -48.603 73.068 -0.745 1.00 62.33 447 GLY A N 1
ATOM 2232 C CA . GLY A 1 297 ? -49.342 71.874 -0.348 1.00 61.66 447 GLY A CA 1
ATOM 2233 C C . GLY A 1 297 ? -49.527 70.878 -1.471 1.00 63.88 447 GLY A C 1
ATOM 2234 O O . GLY A 1 297 ? -49.437 69.680 -1.241 1.00 63.25 447 GLY A O 1
ATOM 2235 N N . LEU A 1 298 ? -49.769 71.363 -2.698 1.00 61.09 448 LEU A N 1
ATOM 2236 C CA . LEU A 1 298 ? -49.932 70.515 -3.876 1.00 60.24 448 LEU A CA 1
ATOM 2237 C C . LEU A 1 298 ? -48.585 69.942 -4.288 1.00 65.59 448 LEU A C 1
ATOM 2238 O O . LEU A 1 298 ? -48.512 68.777 -4.701 1.00 66.71 448 LEU A O 1
ATOM 2243 N N . SER A 1 299 ? -47.513 70.733 -4.116 1.00 61.27 449 SER A N 1
ATOM 2244 C CA . SER A 1 299 ? -46.150 70.303 -4.414 1.00 60.41 449 SER A CA 1
ATOM 2245 C C . SER A 1 299 ? -45.750 69.127 -3.491 1.00 63.65 449 SER A C 1
ATOM 2246 O O . SER A 1 299 ? -45.253 68.106 -3.985 1.00 62.67 449 SER A O 1
ATOM 2249 N N . SER A 1 300 ? -46.012 69.270 -2.164 1.00 59.78 450 SER A N 1
ATOM 2250 C CA . SER A 1 300 ? -45.718 68.270 -1.137 1.00 59.21 450 SER A CA 1
ATOM 2251 C C . SER A 1 300 ? -46.545 67.005 -1.368 1.00 62.31 450 SER A C 1
ATOM 2252 O O . SER A 1 300 ? -46.041 65.898 -1.171 1.00 62.10 450 SER A O 1
ATOM 2255 N N . PHE A 1 301 ? -47.798 67.176 -1.809 1.00 58.44 451 PHE A N 1
ATOM 2256 C CA . PHE A 1 301 ? -48.702 66.081 -2.119 1.00 58.30 451 PHE A CA 1
ATOM 2257 C C . PHE A 1 301 ? -48.190 65.283 -3.324 1.00 64.80 451 PHE A C 1
ATOM 2258 O O . PHE A 1 301 ? -48.301 64.053 -3.324 1.00 65.70 451 PHE A O 1
ATOM 2266 N N . TYR A 1 302 ? -47.657 65.973 -4.356 1.00 61.39 452 TYR A N 1
ATOM 2267 C CA . TYR A 1 302 ? -47.149 65.290 -5.542 1.00 60.59 452 TYR A CA 1
ATOM 2268 C C . TYR A 1 302 ? -45.898 64.443 -5.195 1.00 66.05 452 TYR A C 1
ATOM 2269 O O . TYR A 1 302 ? -45.812 63.302 -5.641 1.00 65.39 452 TYR A O 1
ATOM 2278 N N . SER A 1 303 ? -44.955 64.986 -4.397 1.00 63.85 453 SER A N 1
ATOM 2279 C CA . SER A 1 303 ? -43.760 64.258 -3.963 1.00 63.85 453 SER A CA 1
ATOM 2280 C C . SER A 1 303 ? -44.129 63.011 -3.190 1.00 68.99 453 SER A C 1
ATOM 2281 O O . SER A 1 303 ? -43.555 61.949 -3.457 1.00 70.01 453 SER A O 1
ATOM 2284 N N . GLU A 1 304 ? -45.101 63.124 -2.248 1.00 63.58 454 GLU A N 1
ATOM 2285 C CA . GLU A 1 304 ? -45.517 61.988 -1.433 1.00 62.54 454 GLU A CA 1
ATOM 2286 C C . GLU A 1 304 ? -46.319 60.970 -2.246 1.00 66.80 454 GLU A C 1
ATOM 2287 O O . GLU A 1 304 ? -46.237 59.775 -1.943 1.00 66.90 454 GLU A O 1
ATOM 2293 N N . LEU A 1 305 ? -47.046 61.417 -3.293 1.00 62.86 455 LEU A N 1
ATOM 2294 C CA . LEU A 1 305 ? -47.792 60.514 -4.174 1.00 62.48 455 LEU A CA 1
ATOM 2295 C C . LEU A 1 305 ? -46.809 59.648 -4.977 1.00 67.13 455 LEU A C 1
ATOM 2296 O O . LEU A 1 305 ? -47.044 58.444 -5.131 1.00 67.69 455 LEU A O 1
ATOM 2301 N N . MET A 1 306 ? -45.701 60.256 -5.460 1.00 61.93 456 MET A N 1
ATOM 2302 C CA . MET A 1 306 ? -44.673 59.559 -6.232 1.00 60.50 456 MET A CA 1
ATOM 2303 C C . MET A 1 306 ? -43.924 58.556 -5.346 1.00 63.39 456 MET A C 1
ATOM 2304 O O . MET A 1 306 ? -43.651 57.438 -5.792 1.00 62.23 456 MET A O 1
ATOM 2309 N N . LYS A 1 307 ? -43.610 58.957 -4.092 1.00 59.09 457 LYS A N 1
ATOM 2310 C CA . LYS A 1 307 ? -42.953 58.103 -3.099 1.00 58.42 457 LYS A CA 1
ATOM 2311 C C . LYS A 1 307 ? -43.842 56.895 -2.772 1.00 64.61 457 LYS A C 1
ATOM 2312 O O . LYS A 1 307 ? -43.351 55.772 -2.757 1.00 64.38 457 LYS A O 1
ATOM 2318 N N . GLY A 1 308 ? -45.139 57.142 -2.577 1.00 62.82 458 GLY A N 1
ATOM 2319 C CA . GLY A 1 308 ? -46.133 56.118 -2.275 1.00 63.76 458 GLY A CA 1
ATOM 2320 C C . GLY A 1 308 ? -46.368 55.170 -3.431 1.00 70.29 458 GLY A C 1
ATOM 2321 O O . GLY A 1 308 ? -46.673 53.996 -3.213 1.00 70.65 458 GLY A O 1
ATOM 2322 N N . LEU A 1 309 ? -46.245 55.674 -4.673 1.00 67.72 459 LEU A N 1
ATOM 2323 C CA . LEU A 1 309 ? -46.389 54.847 -5.870 1.00 67.24 459 LEU A CA 1
ATOM 2324 C C . LEU A 1 309 ? -45.129 53.980 -6.036 1.00 71.87 459 LEU A C 1
ATOM 2325 O O . LEU A 1 309 ? -45.227 52.854 -6.519 1.00 72.96 459 LEU A O 1
ATOM 2330 N N . GLY A 1 310 ? -43.978 54.498 -5.596 1.00 67.27 460 GLY A N 1
ATOM 2331 C CA . GLY A 1 310 ? -42.703 53.789 -5.615 1.00 67.24 460 GLY A CA 1
ATOM 2332 C C . GLY A 1 310 ? -42.770 52.588 -4.698 1.00 72.94 460 GLY A C 1
ATOM 2333 O O . GLY A 1 310 ? -42.398 51.476 -5.078 1.00 72.34 460 GLY A O 1
ATOM 2334 N N . ALA A 1 311 ? -43.320 52.820 -3.500 1.00 71.35 461 ALA A N 1
ATOM 2335 C CA . ALA A 1 311 ? -43.572 51.832 -2.461 1.00 71.15 461 ALA A CA 1
ATOM 2336 C C . ALA A 1 311 ? -44.601 50.834 -2.955 1.00 76.14 461 ALA A C 1
ATOM 2337 O O . ALA A 1 311 ? -44.408 49.633 -2.786 1.00 77.49 461 ALA A O 1
ATOM 2339 N N . GLY A 1 312 ? -45.645 51.336 -3.607 1.00 71.97 462 GLY A N 1
ATOM 2340 C CA . GLY A 1 312 ? -46.724 50.533 -4.167 1.00 72.36 462 GLY A CA 1
ATOM 2341 C C . GLY A 1 312 ? -46.247 49.510 -5.178 1.00 77.50 462 GLY A C 1
ATOM 2342 O O . GLY A 1 312 ? -46.686 48.362 -5.141 1.00 78.02 462 GLY A O 1
ATOM 2343 N N . GLY A 1 313 ? -45.319 49.911 -6.044 1.00 73.48 463 GLY A N 1
ATOM 2344 C CA . GLY A 1 313 ? -44.738 49.024 -7.042 1.00 73.37 463 GLY A CA 1
ATOM 2345 C C . GLY A 1 313 ? -43.957 47.877 -6.432 1.00 76.97 463 GLY A C 1
ATOM 2346 O O . GLY A 1 313 ? -44.024 46.753 -6.929 1.00 77.03 463 GLY A O 1
ATOM 2347 N N . ARG A 1 314 ? -43.237 48.161 -5.328 1.00 73.32 464 ARG A N 1
ATOM 2348 C CA . ARG A 1 314 ? -42.414 47.218 -4.563 1.00 72.92 464 ARG A CA 1
ATOM 2349 C C . ARG A 1 314 ? -43.267 46.230 -3.736 1.00 78.59 464 ARG A C 1
ATOM 2350 O O . ARG A 1 314 ? -42.839 45.101 -3.493 1.00 78.18 464 ARG A O 1
ATOM 2358 N N . LEU A 1 315 ? -44.449 46.659 -3.295 1.00 76.21 465 LEU A N 1
ATOM 2359 C CA . LEU A 1 315 ? -45.338 45.813 -2.514 1.00 76.96 465 LEU A CA 1
ATOM 2360 C C . LEU A 1 315 ? -46.218 44.971 -3.432 1.00 84.38 465 LEU A C 1
ATOM 2361 O O . LEU A 1 315 ? -46.438 43.806 -3.117 1.00 85.41 465 LEU A O 1
ATOM 2366 N N . TRP A 1 316 ? -46.682 45.518 -4.580 1.00 82.03 466 TRP A N 1
ATOM 2367 C CA . TRP A 1 316 ? -47.507 44.749 -5.514 1.00 82.90 466 TRP A CA 1
ATOM 2368 C C . TRP A 1 316 ? -46.659 43.665 -6.211 1.00 84.58 466 TRP A C 1
ATOM 2369 O O . TRP A 1 316 ? -47.206 42.673 -6.680 1.00 85.44 466 TRP A O 1
ATOM 2380 N N . GLU A 1 317 ? -45.330 43.846 -6.228 1.00 77.97 467 GLU A N 1
ATOM 2381 C CA . GLU A 1 317 ? -44.326 42.939 -6.794 1.00 76.91 467 GLU A CA 1
ATOM 2382 C C . GLU A 1 317 ? -44.259 41.621 -6.008 1.00 78.02 467 GLU A C 1
ATOM 2383 O O . GLU A 1 317 ? -44.129 40.559 -6.615 1.00 77.41 467 GLU A O 1
ATOM 2389 N N . LEU A 1 318 ? -44.300 41.712 -4.657 1.00 72.43 468 LEU A N 1
ATOM 2390 C CA . LEU A 1 318 ? -44.254 40.588 -3.727 1.00 70.79 468 LEU A CA 1
ATOM 2391 C C . LEU A 1 318 ? -45.631 40.035 -3.455 1.00 71.36 468 LEU A C 1
ATOM 2392 O O . LEU A 1 318 ? -45.753 38.831 -3.219 1.00 71.48 468 LEU A O 1
ATOM 2397 N N . LEU A 1 319 ? -46.661 40.903 -3.415 1.00 65.97 469 LEU A N 1
ATOM 2398 C CA . LEU A 1 319 ? -48.034 40.461 -3.156 1.00 66.50 469 LEU A CA 1
ATOM 2399 C C . LEU A 1 319 ? -48.555 39.568 -4.281 1.00 72.36 469 LEU A C 1
ATOM 2400 O O . LEU A 1 319 ? -49.309 38.636 -4.005 1.00 72.85 469 LEU A O 1
ATOM 2405 N N . GLU A 1 320 ? -48.144 39.857 -5.539 1.00 68.80 470 GLU A N 1
ATOM 2406 C CA . GLU A 1 320 ? -48.573 39.165 -6.744 1.00 69.04 470 GLU A CA 1
ATOM 2407 C C . GLU A 1 320 ? -47.585 38.078 -7.198 1.00 72.79 470 GLU A C 1
ATOM 2408 O O . GLU A 1 320 ? -47.890 37.364 -8.165 1.00 73.11 470 GLU A O 1
ATOM 2410 N N . ARG A 1 321 ? -46.418 37.935 -6.505 1.00 67.65 471 ARG A N 1
ATOM 2411 C CA . ARG A 1 321 ? -45.414 36.914 -6.837 1.00 66.22 471 ARG A CA 1
ATOM 2412 C C . ARG A 1 321 ? -45.937 35.526 -6.492 1.00 72.53 471 ARG A C 1
ATOM 2413 O O . ARG A 1 321 ? -46.355 35.267 -5.343 1.00 72.02 471 ARG A O 1
ATOM 2421 N N . GLU A 1 322 ? -45.926 34.645 -7.522 1.00 69.99 472 GLU A N 1
ATOM 2422 C CA . GLU A 1 322 ? -46.337 33.244 -7.442 1.00 69.24 472 GLU A CA 1
ATOM 2423 C C . GLU A 1 322 ? -45.098 32.403 -7.136 1.00 66.84 472 GLU A C 1
ATOM 2424 O O . GLU A 1 322 ? -44.138 32.449 -7.919 1.00 65.54 472 GLU A O 1
ATOM 2430 N N . PRO A 1 323 ? -45.056 31.719 -5.959 1.00 59.87 473 PRO A N 1
ATOM 2431 C CA . PRO A 1 323 ? -43.855 30.921 -5.614 1.00 58.20 473 PRO A CA 1
ATOM 2432 C C . PRO A 1 323 ? -43.509 29.891 -6.695 1.00 64.20 473 PRO A C 1
ATOM 2433 O O . PRO A 1 323 ? -44.389 29.199 -7.215 1.00 64.48 473 PRO A O 1
ATOM 2437 N N . LYS A 1 324 ? -42.221 29.811 -7.050 1.00 61.78 474 LYS A N 1
ATOM 2438 C CA . LYS A 1 324 ? -41.699 28.894 -8.065 1.00 62.50 474 LYS A CA 1
ATOM 2439 C C . LYS A 1 324 ? -41.658 27.405 -7.548 1.00 66.53 474 LYS A C 1
ATOM 2440 O O . LYS A 1 324 ? -41.182 26.509 -8.254 1.00 66.72 474 LYS A O 1
ATOM 2446 N N . LEU A 1 325 ? -42.188 27.159 -6.333 1.00 61.72 475 LEU A N 1
ATOM 2447 C CA . LEU A 1 325 ? -42.314 25.844 -5.694 1.00 60.92 475 LEU A CA 1
ATOM 2448 C C . LEU A 1 325 ? -43.634 25.820 -4.886 1.00 63.02 475 LEU A C 1
ATOM 2449 O O . LEU A 1 325 ? -43.967 26.851 -4.278 1.00 62.63 475 LEU A O 1
ATOM 2454 N N . PRO A 1 326 ? -44.425 24.710 -4.894 1.00 57.81 476 PRO A N 1
ATOM 2455 C CA . PRO A 1 326 ? -45.716 24.724 -4.171 1.00 57.61 476 PRO A CA 1
ATOM 2456 C C . PRO A 1 326 ? -45.563 24.920 -2.660 1.00 61.84 476 PRO A C 1
ATOM 2457 O 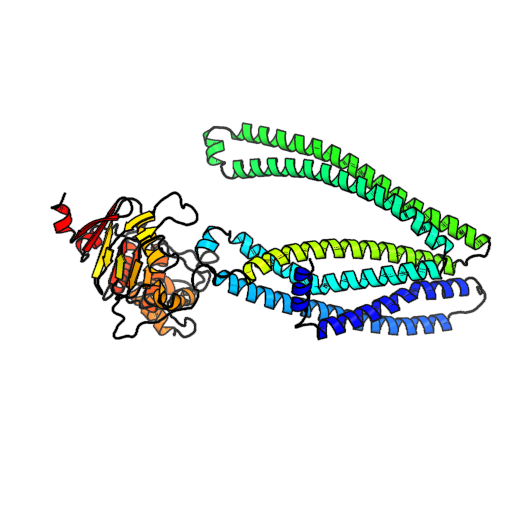O . PRO A 1 326 ? -44.642 24.389 -2.027 1.00 61.17 476 PRO A O 1
ATOM 2461 N N . PHE A 1 327 ? -46.474 25.708 -2.093 1.00 58.17 477 PHE A N 1
ATOM 2462 C CA . PHE A 1 327 ? -46.441 26.043 -0.673 1.00 56.54 477 PHE A CA 1
ATOM 2463 C C . PHE A 1 327 ? -47.117 24.930 0.187 1.00 64.68 477 PHE A C 1
ATOM 2464 O O . PHE A 1 327 ? -46.451 24.308 1.022 1.00 62.76 477 PHE A O 1
ATOM 2472 N N . ASN A 1 328 ? -48.421 24.696 -0.018 1.00 65.71 478 ASN A N 1
ATOM 2473 C CA . ASN A 1 328 ? -49.180 23.698 0.738 1.00 67.84 478 ASN A CA 1
ATOM 2474 C C . ASN A 1 328 ? -50.093 22.995 -0.258 1.00 74.21 478 ASN A C 1
ATOM 2475 O O . ASN A 1 328 ? -51.285 23.293 -0.334 1.00 76.81 478 ASN A O 1
ATOM 2480 N N . GLU A 1 329 ? -49.503 22.140 -1.103 1.00 68.88 479 GLU A N 1
ATOM 2481 C CA . GLU A 1 329 ? -50.204 21.488 -2.204 1.00 69.04 479 GLU A CA 1
ATOM 2482 C C . GLU A 1 329 ? -49.603 20.130 -2.481 1.00 69.47 479 GLU A C 1
ATOM 2483 O O . GLU A 1 329 ? -48.385 20.011 -2.612 1.00 70.46 479 GLU A O 1
ATOM 2489 N N . GLY A 1 330 ? -50.453 19.116 -2.559 1.00 62.60 480 GLY A N 1
ATOM 2490 C CA . GLY A 1 330 ? -50.032 17.745 -2.832 1.00 60.63 480 GLY A CA 1
ATOM 2491 C C . GLY A 1 330 ? -50.688 16.697 -1.960 1.00 60.93 480 GLY A C 1
ATOM 2492 O O . GLY A 1 330 ? -51.484 17.023 -1.077 1.00 62.34 480 GLY A O 1
ATOM 2493 N N . VAL A 1 331 ? -50.338 15.429 -2.199 1.00 52.96 481 VAL A N 1
ATOM 2494 C CA . VAL A 1 331 ? -50.875 14.277 -1.478 1.00 50.88 481 VAL A CA 1
ATOM 2495 C C . VAL A 1 331 ? -50.108 14.021 -0.170 1.00 52.94 481 VAL A C 1
ATOM 2496 O O . VAL A 1 331 ? -49.058 14.570 0.066 1.00 51.82 481 VAL A O 1
ATOM 2500 N N . ILE A 1 332 ? -50.648 13.150 0.645 1.00 51.87 482 ILE A N 1
ATOM 2501 C CA . ILE A 1 332 ? -50.194 12.697 1.956 1.00 52.04 482 ILE A CA 1
ATOM 2502 C C . ILE A 1 332 ? -50.263 11.152 1.896 1.00 56.62 482 ILE A C 1
ATOM 2503 O O . ILE A 1 332 ? -51.181 10.618 1.283 1.00 56.81 482 ILE A O 1
ATOM 2508 N N . LEU A 1 333 ? -49.291 10.439 2.460 1.00 53.75 483 LEU A N 1
ATOM 2509 C CA . LEU A 1 333 ? -49.340 8.981 2.388 1.00 55.18 483 LEU A CA 1
ATOM 2510 C C . LEU A 1 333 ? -50.047 8.394 3.623 1.00 65.24 483 LEU A C 1
ATOM 2511 O O . LEU A 1 333 ? -50.055 9.035 4.674 1.00 65.55 483 LEU A O 1
ATOM 2516 N N . ASN A 1 334 ? -50.662 7.193 3.505 1.00 65.66 484 ASN A N 1
ATOM 2517 C CA . ASN A 1 334 ? -51.332 6.600 4.670 1.00 67.03 484 ASN A CA 1
ATOM 2518 C C . ASN A 1 334 ? -50.313 5.882 5.548 1.00 73.20 484 ASN A C 1
ATOM 2519 O O . ASN A 1 334 ? -49.164 5.736 5.151 1.00 72.07 484 ASN A O 1
ATOM 2524 N N . GLU A 1 335 ? -50.725 5.503 6.771 1.00 73.50 485 GLU A N 1
ATOM 2525 C CA . GLU A 1 335 ? -49.905 4.838 7.794 1.00 74.29 485 GLU A CA 1
ATOM 2526 C C . GLU A 1 335 ? -49.267 3.565 7.268 1.00 77.50 485 GLU A C 1
ATOM 2527 O O . GLU A 1 335 ? -48.079 3.339 7.508 1.00 77.65 485 GLU A O 1
ATOM 2529 N N . LYS A 1 336 ? -50.055 2.766 6.529 1.00 73.03 486 LYS A N 1
ATOM 2530 C CA . LYS A 1 336 ? -49.675 1.506 5.900 1.00 72.67 486 LYS A CA 1
ATOM 2531 C C . LYS A 1 336 ? -48.577 1.698 4.839 1.00 74.36 486 LYS A C 1
ATOM 2532 O O . LYS A 1 336 ? -47.603 0.959 4.845 1.00 73.11 486 LYS A O 1
ATOM 2534 N N . SER A 1 337 ? -48.721 2.701 3.964 1.00 71.44 487 SER A N 1
ATOM 2535 C CA . SER A 1 337 ? -47.776 2.996 2.889 1.00 71.32 487 SER A CA 1
ATOM 2536 C C . SER A 1 337 ? -46.570 3.851 3.303 1.00 74.79 487 SER A C 1
ATOM 2537 O O . SER A 1 337 ? -45.553 3.834 2.593 1.00 74.49 487 SER A O 1
ATOM 2540 N N . PHE A 1 338 ? -46.659 4.594 4.417 1.00 69.82 488 PHE A N 1
ATOM 2541 C CA . PHE A 1 338 ? -45.507 5.380 4.827 1.00 68.27 488 PHE A CA 1
ATOM 2542 C C . PHE A 1 338 ? -44.605 4.531 5.719 1.00 68.87 488 PHE A C 1
ATOM 2543 O O . PHE A 1 338 ? -44.993 4.190 6.835 1.00 69.02 488 PHE A O 1
ATOM 2551 N N . GLN A 1 339 ? -43.405 4.190 5.201 1.00 62.87 489 GLN A N 1
ATOM 2552 C CA . GLN A 1 339 ? -42.377 3.366 5.852 1.00 61.39 489 GLN A CA 1
ATOM 2553 C C . GLN A 1 339 ? -41.073 4.140 6.054 1.00 64.30 489 GLN A C 1
ATOM 2554 O O . GLN A 1 339 ? -40.258 3.763 6.897 1.00 63.58 489 GLN A O 1
ATOM 2560 N N . GLY A 1 340 ? -40.886 5.207 5.286 1.00 60.25 490 GLY A N 1
ATOM 2561 C CA . GLY A 1 340 ? -3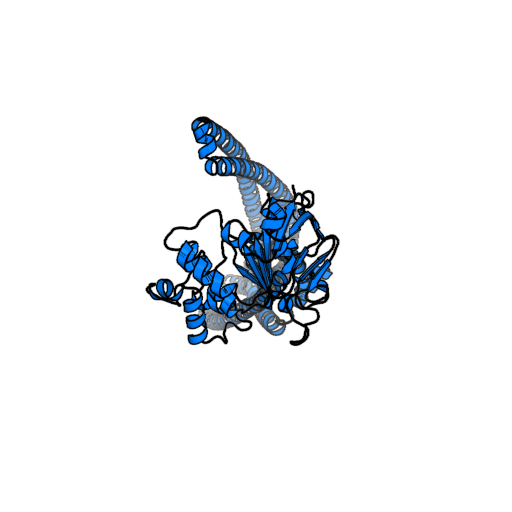9.698 6.040 5.387 1.00 59.19 490 GLY A CA 1
ATOM 2562 C C . GLY A 1 340 ? -38.523 5.583 4.546 1.00 61.68 490 GLY A C 1
ATOM 2563 O O . GLY A 1 340 ? -37.372 5.837 4.914 1.00 61.13 490 GLY A O 1
ATOM 2564 N N . ALA A 1 341 ? -38.790 4.926 3.407 1.00 56.89 491 ALA A N 1
ATOM 2565 C CA . ALA A 1 341 ? -37.723 4.546 2.485 1.00 56.61 491 ALA A CA 1
ATOM 2566 C C . ALA A 1 341 ? -37.470 5.720 1.545 1.00 59.77 491 ALA A C 1
ATOM 2567 O O . ALA A 1 341 ? -38.444 6.355 1.109 1.00 61.11 491 ALA A O 1
ATOM 2569 N N . LEU A 1 342 ? -36.187 6.028 1.248 1.00 52.31 492 LEU A N 1
ATOM 2570 C CA . LEU A 1 342 ? -35.813 7.129 0.356 1.00 50.83 492 LEU A CA 1
ATOM 2571 C C . LEU A 1 342 ? -34.955 6.696 -0.813 1.00 54.00 492 LEU A C 1
ATOM 2572 O O . LEU A 1 342 ? -34.115 5.819 -0.679 1.00 53.17 492 LEU A O 1
ATOM 2577 N N . GLU A 1 343 ? -35.126 7.363 -1.954 1.00 52.74 493 GLU A N 1
ATOM 2578 C CA . GLU A 1 343 ? -34.364 7.087 -3.170 1.00 53.74 493 GLU A CA 1
ATOM 2579 C C . GLU A 1 343 ? -34.015 8.348 -3.952 1.00 58.61 493 GLU A C 1
ATOM 2580 O O . GLU A 1 343 ? -34.880 9.154 -4.290 1.00 57.93 493 GLU A O 1
ATOM 2586 N N . PHE A 1 344 ? -32.728 8.499 -4.241 1.00 56.63 494 PHE A N 1
ATOM 2587 C CA . PHE A 1 344 ? -32.164 9.520 -5.120 1.00 56.00 494 PHE A CA 1
ATOM 2588 C C . PHE A 1 344 ? -31.882 8.827 -6.445 1.00 59.65 494 PHE A C 1
ATOM 2589 O O . PHE A 1 344 ? -31.300 7.730 -6.455 1.00 60.30 494 PHE A O 1
ATOM 2597 N N . LYS A 1 345 ? -32.376 9.385 -7.542 1.00 54.74 495 LYS A N 1
ATOM 2598 C CA . LYS A 1 345 ? -32.172 8.762 -8.844 1.00 55.09 495 LYS A CA 1
ATOM 2599 C C . LYS A 1 345 ? -31.708 9.792 -9.830 1.00 57.59 495 LYS A C 1
ATOM 2600 O O . LYS A 1 345 ? -32.479 10.681 -10.173 1.00 57.14 495 LYS A O 1
ATOM 2606 N N . ASN A 1 346 ? -30.429 9.693 -10.245 1.00 54.35 496 ASN A N 1
ATOM 2607 C CA . ASN A 1 346 ? -29.733 10.504 -11.265 1.00 55.26 496 ASN A CA 1
ATOM 2608 C C . ASN A 1 346 ? -29.918 12.011 -11.044 1.00 59.89 496 ASN A C 1
ATOM 2609 O O . ASN A 1 346 ? -30.164 12.767 -12.001 1.00 60.02 496 ASN A O 1
ATOM 2614 N N . VAL A 1 347 ? -29.779 12.433 -9.763 1.00 56.24 497 VAL A N 1
ATOM 2615 C CA . VAL A 1 347 ? -29.956 13.815 -9.318 1.00 55.06 497 VAL A CA 1
ATOM 2616 C C . VAL A 1 347 ? -28.761 14.687 -9.790 1.00 60.31 497 VAL A C 1
ATOM 2617 O O . VAL A 1 347 ? -27.597 14.316 -9.643 1.00 59.78 497 VAL A O 1
ATOM 2621 N N . HIS A 1 348 ? -29.104 15.812 -10.417 1.00 57.63 498 HIS A N 1
ATOM 2622 C CA . HIS A 1 348 ? -28.232 16.870 -10.898 1.00 58.41 498 HIS A CA 1
ATOM 2623 C C . HIS A 1 348 ? -28.711 18.127 -10.213 1.00 62.30 498 HIS A C 1
ATOM 2624 O O . HIS A 1 348 ? -29.927 18.345 -10.145 1.00 61.56 498 HIS A O 1
ATOM 2631 N N . PHE A 1 349 ? -27.793 18.921 -9.639 1.00 59.18 499 PHE A N 1
ATOM 2632 C CA . PHE A 1 349 ? -28.173 20.150 -8.931 1.00 58.42 499 PHE A CA 1
ATOM 2633 C C . PHE A 1 349 ? -26.978 21.092 -8.747 1.00 66.81 499 PHE A C 1
ATOM 2634 O O . PHE A 1 349 ? -25.855 20.648 -8.482 1.00 67.49 499 PHE A O 1
ATOM 2642 N N . ALA A 1 350 ? -27.255 22.404 -8.877 1.00 64.68 500 ALA A N 1
ATOM 2643 C CA . ALA A 1 350 ? -26.355 23.537 -8.643 1.00 64.70 500 ALA A CA 1
ATOM 2644 C C . ALA A 1 350 ? -27.189 24.633 -8.009 1.00 69.84 500 ALA A C 1
ATOM 2645 O O . ALA A 1 350 ? -28.295 24.911 -8.504 1.00 70.37 500 ALA A O 1
ATOM 2647 N N . TYR A 1 351 ? -26.718 25.201 -6.874 1.00 65.93 501 TYR A N 1
ATOM 2648 C CA . TYR A 1 351 ? -27.444 26.245 -6.133 1.00 65.13 501 TYR A CA 1
ATOM 2649 C C . TYR A 1 351 ? -27.864 27.453 -7.024 1.00 75.40 501 TYR A C 1
ATOM 2650 O O . TYR A 1 351 ? -27.113 27.812 -7.920 1.00 75.83 501 TYR A O 1
ATOM 2659 N N . PRO A 1 352 ? -29.054 28.078 -6.811 1.00 76.66 502 PRO A N 1
ATOM 2660 C CA . PRO A 1 352 ? -29.461 29.224 -7.663 1.00 77.98 502 PRO A CA 1
ATOM 2661 C C . PRO A 1 352 ? -28.465 30.397 -7.677 1.00 86.32 502 PRO A C 1
ATOM 2662 O O . PRO A 1 352 ? -28.261 30.984 -8.742 1.00 86.93 502 PRO A O 1
ATOM 2666 N N . ALA A 1 353 ? -27.868 30.745 -6.496 1.00 84.29 503 ALA A N 1
ATOM 2667 C CA . ALA A 1 353 ? -26.891 31.837 -6.336 1.00 84.44 503 ALA A CA 1
ATOM 2668 C C . ALA A 1 353 ? -25.581 31.549 -7.090 1.00 87.45 503 ALA A C 1
ATOM 2669 O O . ALA A 1 353 ? -25.053 32.460 -7.724 1.00 88.34 503 ALA A O 1
ATOM 2671 N N . ARG A 1 354 ? -25.071 30.295 -7.038 1.00 82.47 504 ARG A N 1
ATOM 2672 C CA . ARG A 1 354 ? -23.857 29.871 -7.754 1.00 82.38 504 ARG A CA 1
ATOM 2673 C C . ARG A 1 354 ? -24.225 28.712 -8.741 1.00 84.17 504 ARG A C 1
ATOM 2674 O O . ARG A 1 354 ? -23.937 27.542 -8.453 1.00 83.52 504 ARG A O 1
ATOM 2676 N N . PRO A 1 355 ? -24.909 29.013 -9.887 1.00 78.96 505 PRO A N 1
ATOM 2677 C CA . PRO A 1 355 ? -25.323 27.928 -10.803 1.00 78.72 505 PRO A CA 1
ATOM 2678 C C . PRO A 1 355 ? -24.173 27.333 -11.606 1.00 84.78 505 PRO A C 1
ATOM 2679 O O . PRO A 1 355 ? -24.328 26.276 -12.227 1.00 84.15 505 PRO A O 1
ATOM 2683 N N . GLU A 1 356 ? -23.021 28.023 -11.595 1.00 83.53 506 GLU A N 1
ATOM 2684 C CA . GLU A 1 356 ? -21.800 27.629 -12.290 1.00 84.92 506 GLU A CA 1
ATOM 2685 C C . GLU A 1 356 ? -21.100 26.460 -11.560 1.00 89.26 506 GLU A C 1
ATOM 2686 O O . GLU A 1 356 ? -20.320 25.732 -12.187 1.00 90.36 506 GLU A O 1
ATOM 2688 N N . VAL A 1 357 ? -21.386 26.279 -10.247 1.00 83.87 507 VAL A N 1
ATOM 2689 C CA . VAL A 1 357 ? -20.776 25.227 -9.428 1.00 83.46 507 VAL A CA 1
ATOM 2690 C C . VAL A 1 357 ? -21.736 24.035 -9.301 1.00 85.61 507 VAL A C 1
ATOM 2691 O O . VAL A 1 357 ? -22.733 24.151 -8.581 1.00 84.79 507 VAL A O 1
ATOM 2695 N N . PRO A 1 358 ? -21.474 22.883 -9.960 1.00 80.82 508 PRO A N 1
ATOM 2696 C CA . PRO A 1 358 ? -22.398 21.746 -9.808 1.00 79.39 508 PRO A CA 1
ATOM 2697 C C . PRO A 1 358 ? -22.168 21.013 -8.486 1.00 81.60 508 PRO A C 1
ATOM 2698 O O . PRO A 1 358 ? -21.036 20.635 -8.176 1.00 83.06 508 PRO A O 1
ATOM 2702 N N . ILE A 1 359 ? -23.236 20.837 -7.693 1.00 74.62 509 ILE A N 1
ATOM 2703 C CA . ILE A 1 359 ? -23.157 20.129 -6.412 1.00 72.26 509 ILE A CA 1
ATOM 2704 C C . ILE A 1 359 ? -23.306 18.619 -6.685 1.00 73.40 509 ILE A C 1
ATOM 2705 O O . ILE A 1 359 ? -22.417 17.847 -6.312 1.00 73.17 509 ILE A O 1
ATOM 2710 N N . PHE A 1 360 ? -24.397 18.215 -7.371 1.00 67.33 510 PHE A N 1
ATOM 2711 C CA . PHE A 1 360 ? -24.634 16.822 -7.755 1.00 66.05 510 PHE A CA 1
ATOM 2712 C C . PHE A 1 360 ? -24.617 16.685 -9.256 1.00 71.90 510 PHE A C 1
ATOM 2713 O O . PHE A 1 360 ? -25.152 17.533 -9.968 1.00 71.96 510 PHE A O 1
ATOM 2721 N N . GLN A 1 361 ? -23.964 15.628 -9.725 1.00 69.97 511 GLN A N 1
ATOM 2722 C CA . GLN A 1 361 ? -23.827 15.253 -11.121 1.00 71.52 511 GLN A CA 1
ATOM 2723 C C . GLN A 1 361 ? -24.097 13.775 -11.185 1.00 75.93 511 GLN A C 1
ATOM 2724 O O . GLN A 1 361 ? -23.203 12.984 -10.891 1.00 76.83 511 GLN A O 1
ATOM 2730 N N . ASP A 1 362 ? -25.364 13.402 -11.449 1.00 72.86 512 ASP A N 1
ATOM 2731 C CA . ASP A 1 362 ? -25.896 12.027 -11.522 1.00 72.86 512 ASP A CA 1
ATOM 2732 C C . ASP A 1 362 ? -25.764 11.306 -10.172 1.00 73.33 512 ASP A C 1
ATOM 2733 O O . ASP A 1 362 ? -25.192 10.206 -10.086 1.00 72.70 512 ASP A O 1
ATOM 2738 N N . PHE A 1 363 ? -26.314 11.953 -9.115 1.00 67.10 513 PHE A N 1
ATOM 2739 C CA . PHE A 1 363 ? -26.325 11.454 -7.740 1.00 65.06 513 PHE A CA 1
ATOM 2740 C C . PHE A 1 363 ? -27.495 10.462 -7.549 1.00 66.62 513 PHE A C 1
ATOM 2741 O O . PHE A 1 363 ? -28.663 10.823 -7.702 1.00 65.91 513 PHE A O 1
ATOM 2749 N N . SER A 1 364 ? -27.160 9.214 -7.230 1.00 62.54 514 SER A N 1
ATOM 2750 C CA . SER A 1 364 ? -28.111 8.133 -6.974 1.00 61.75 514 SER A CA 1
ATOM 2751 C C . SER A 1 364 ? -27.760 7.462 -5.646 1.00 63.73 514 SER A C 1
ATOM 2752 O O . SER A 1 364 ? -26.609 7.109 -5.416 1.00 61.48 514 SER A O 1
ATOM 2755 N N . LEU A 1 365 ? -28.741 7.345 -4.753 1.00 61.31 515 LEU A N 1
ATOM 2756 C CA . LEU A 1 365 ? -28.548 6.778 -3.426 1.00 61.23 515 LEU A CA 1
ATOM 2757 C C . LEU A 1 365 ? -29.862 6.219 -2.929 1.00 67.01 515 LEU A C 1
ATOM 2758 O O . LEU A 1 365 ? -30.883 6.907 -2.931 1.00 66.83 515 LEU A O 1
ATOM 2763 N N . SER A 1 366 ? -29.826 4.962 -2.512 1.00 65.64 516 SER A N 1
ATOM 2764 C CA . SER A 1 366 ? -30.973 4.228 -2.003 1.00 65.93 516 SER A CA 1
ATOM 2765 C C . SER A 1 366 ? -30.843 4.089 -0.477 1.00 72.74 516 SER A C 1
ATOM 2766 O O . SER A 1 366 ? -29.920 3.426 -0.003 1.00 74.00 516 SER A O 1
ATOM 2769 N N . ILE A 1 367 ? -31.723 4.761 0.289 1.00 69.05 517 ILE A N 1
ATOM 2770 C CA . ILE A 1 367 ? -31.699 4.699 1.758 1.00 68.30 517 ILE A CA 1
ATOM 2771 C C . ILE A 1 367 ? -32.914 3.860 2.221 1.00 72.60 517 ILE A C 1
ATOM 2772 O O . ILE A 1 367 ? -34.019 4.396 2.278 1.00 73.40 517 ILE A O 1
ATOM 2777 N N . PRO A 1 368 ? -32.757 2.553 2.541 1.00 68.22 518 PRO A N 1
ATOM 2778 C CA . PRO A 1 368 ? -33.928 1.754 2.969 1.00 67.20 518 PRO A CA 1
ATOM 2779 C C . PRO A 1 368 ? -34.444 2.115 4.361 1.00 68.73 518 PRO A C 1
ATOM 2780 O O . PRO A 1 368 ? -33.707 2.644 5.193 1.00 67.57 518 PRO A O 1
ATOM 2784 N N . SER A 1 369 ? -35.736 1.843 4.588 1.00 64.69 519 SER A N 1
ATOM 2785 C CA . SER A 1 369 ? -36.458 2.095 5.830 1.00 64.20 519 SER A CA 1
ATOM 2786 C C . SER A 1 369 ? -35.733 1.502 7.044 1.00 69.44 519 SER A C 1
ATOM 2787 O O . SER A 1 369 ? -35.301 0.348 7.001 1.00 71.04 519 SER A O 1
ATOM 2790 N N . GLY A 1 370 ? -35.587 2.306 8.094 1.00 65.41 520 GLY A N 1
ATOM 2791 C CA . GLY A 1 370 ? -34.970 1.907 9.356 1.00 65.65 520 GLY A CA 1
ATOM 2792 C C . GLY A 1 370 ? -33.476 1.654 9.349 1.00 70.59 520 GLY A C 1
ATOM 2793 O O . GLY A 1 370 ? -32.924 1.161 10.342 1.00 71.54 520 GLY A O 1
ATOM 2794 N N . SER A 1 371 ? -32.805 2.015 8.252 1.00 66.54 521 SER A N 1
ATOM 2795 C CA . SER A 1 371 ? -31.366 1.839 8.108 1.00 66.50 521 SER A CA 1
ATOM 2796 C C . SER A 1 371 ? -30.611 3.097 8.467 1.00 68.32 521 SER A C 1
ATOM 2797 O O . SER A 1 371 ? -31.148 4.194 8.314 1.00 67.47 521 SER A O 1
ATOM 2800 N N . VAL A 1 372 ? -29.327 2.936 8.857 1.00 63.50 522 VAL A N 1
ATOM 2801 C CA . VAL A 1 372 ? -28.396 4.030 9.109 1.00 61.66 522 VAL A CA 1
ATOM 2802 C C . VAL A 1 372 ? -27.428 4.049 7.936 1.00 67.42 522 VAL A C 1
ATOM 2803 O O . VAL A 1 372 ? -26.672 3.091 7.746 1.00 67.53 522 VAL A O 1
ATOM 2807 N N . THR A 1 373 ? -27.497 5.102 7.115 1.00 64.76 523 THR A N 1
ATOM 2808 C CA . THR A 1 373 ? -26.605 5.278 5.975 1.00 65.40 523 THR A CA 1
ATOM 2809 C C . THR A 1 373 ? -25.705 6.435 6.321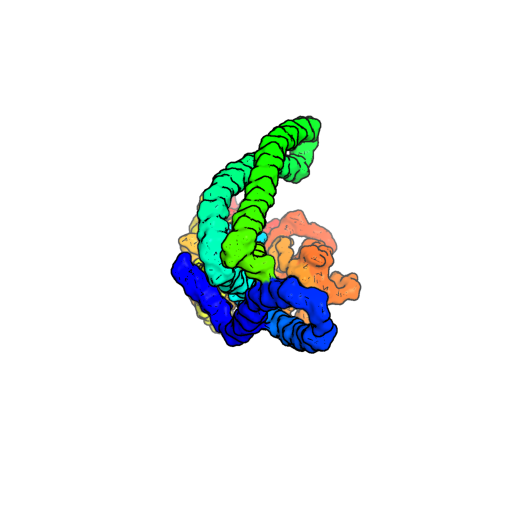 1.00 74.34 523 THR A C 1
ATOM 2810 O O . THR A 1 373 ? -26.197 7.493 6.729 1.00 75.24 523 THR A O 1
ATOM 2814 N N . ALA A 1 374 ? -24.381 6.219 6.214 1.00 73.50 524 ALA A N 1
ATOM 2815 C CA . ALA A 1 374 ? -23.381 7.238 6.505 1.00 74.08 524 ALA A CA 1
ATOM 2816 C C . ALA A 1 374 ? -22.851 7.824 5.207 1.00 80.64 524 ALA A C 1
ATOM 2817 O O . ALA A 1 374 ? -22.334 7.083 4.359 1.00 80.65 524 ALA A O 1
ATOM 2819 N N . LEU A 1 375 ? -23.041 9.144 5.024 1.00 78.89 525 LEU A N 1
ATOM 2820 C CA . LEU A 1 375 ? -22.570 9.851 3.843 1.00 80.16 525 LEU A CA 1
ATOM 2821 C C . LEU A 1 375 ? -21.178 10.417 4.126 1.00 89.01 525 LEU A C 1
ATOM 2822 O O . LEU A 1 375 ? -21.005 11.185 5.079 1.00 90.02 525 LEU A O 1
ATOM 2827 N N . VAL A 1 376 ? -20.180 9.992 3.321 1.00 88.22 526 VAL A N 1
ATOM 2828 C CA . VAL A 1 376 ? -18.762 10.358 3.475 1.00 90.05 526 VAL A CA 1
ATOM 2829 C C . VAL A 1 376 ? -18.217 10.983 2.168 1.00 96.57 526 VAL A C 1
ATOM 2830 O O . VAL A 1 376 ? -18.589 10.537 1.081 1.00 96.62 526 VAL A O 1
ATOM 2834 N N . GLY A 1 377 ? -17.340 11.986 2.293 1.00 94.46 527 GLY A N 1
ATOM 2835 C CA . GLY A 1 377 ? -16.728 12.653 1.147 1.00 95.65 527 GLY A CA 1
ATOM 2836 C C . GLY A 1 377 ? -15.966 13.934 1.455 1.00 102.32 527 GLY A C 1
ATOM 2837 O O . GLY A 1 377 ? -15.993 14.404 2.600 1.00 102.12 527 GLY A O 1
ATOM 2838 N N . PRO A 1 378 ? -15.300 14.542 0.425 1.00 100.26 528 PRO A N 1
ATOM 2839 C CA . PRO A 1 378 ? -14.511 15.769 0.650 1.00 101.04 528 PRO A CA 1
ATOM 2840 C C . PRO A 1 378 ? -15.335 17.007 1.059 1.00 106.85 528 PRO A C 1
ATOM 2841 O O . PRO A 1 378 ? -15.443 17.263 2.260 1.00 106.97 528 PRO A O 1
ATOM 2845 N N . SER A 1 379 ? -15.870 17.797 0.088 1.00 113.80 529 SER A N 1
ATOM 2846 C CA . SER A 1 379 ? -16.657 19.010 0.357 1.00 111.78 529 SER A CA 1
ATOM 2847 C C . SER A 1 379 ? -17.916 18.682 1.165 1.00 113.47 529 SER A C 1
ATOM 2848 O O . SER A 1 379 ? -18.683 17.789 0.792 1.00 110.82 529 SER A O 1
ATOM 2851 N N . GLY A 1 380 ? -18.089 19.400 2.272 1.00 110.53 530 GLY A N 1
ATOM 2852 C CA . GLY A 1 380 ? -19.251 19.281 3.146 1.00 107.01 530 GLY A CA 1
ATOM 2853 C C . GLY A 1 380 ? -20.437 20.043 2.585 1.00 108.43 530 GLY A C 1
ATOM 2854 O O . GLY A 1 380 ? -21.565 19.857 3.047 1.00 105.04 530 GLY A O 1
ATOM 2855 N N . SER A 1 381 ? -20.174 20.931 1.587 1.00 106.45 531 SER A N 1
ATOM 2856 C CA . SER A 1 381 ? -21.171 21.737 0.869 1.00 104.51 531 SER A CA 1
ATOM 2857 C C . SER A 1 381 ? -22.070 20.804 0.072 1.00 103.77 531 SER A C 1
ATOM 2858 O O . SER A 1 381 ? -23.291 20.971 0.083 1.00 101.73 531 SER A O 1
ATOM 2861 N N . GLY A 1 382 ? -21.450 19.798 -0.546 1.00 98.32 532 GLY A N 1
ATOM 2862 C CA . GLY A 1 382 ? -22.119 18.765 -1.325 1.00 95.17 532 GLY A CA 1
ATOM 2863 C C . GLY A 1 382 ? -22.975 17.861 -0.471 1.00 92.24 532 GLY A C 1
ATOM 2864 O O . GLY A 1 382 ? -24.135 17.616 -0.805 1.00 89.99 532 GLY A O 1
ATOM 2865 N N . LYS A 1 383 ? -22.403 17.386 0.652 1.00 85.38 533 LYS A N 1
ATOM 2866 C CA . LYS A 1 383 ? -23.067 16.507 1.614 1.00 81.34 533 LYS A CA 1
ATOM 2867 C C . LYS A 1 383 ? -24.267 17.215 2.280 1.00 79.51 533 LYS A C 1
ATOM 2868 O O . LYS A 1 383 ? -25.332 16.603 2.417 1.00 76.30 533 LYS A O 1
ATOM 2874 N N . SER A 1 384 ? -24.103 18.508 2.656 1.00 75.03 534 SER A N 1
ATOM 2875 C CA . SER A 1 384 ? -25.151 19.299 3.322 1.00 72.16 534 SER A CA 1
ATOM 2876 C C . SER A 1 384 ? -26.337 19.601 2.408 1.00 70.68 534 SER A C 1
ATOM 2877 O O . SER A 1 384 ? -27.451 19.777 2.913 1.00 69.54 534 SER A O 1
ATOM 2880 N N . THR A 1 385 ? -26.101 19.644 1.076 1.00 64.12 535 THR A N 1
ATOM 2881 C CA . THR A 1 385 ? -27.108 19.928 0.048 1.00 61.79 535 THR A CA 1
ATOM 2882 C C . THR A 1 385 ? -28.156 18.797 -0.041 1.00 63.83 535 THR A C 1
ATOM 2883 O O . THR A 1 385 ? -29.297 19.066 -0.415 1.00 61.79 535 THR A O 1
ATOM 2887 N N . VAL A 1 386 ? -27.775 17.555 0.332 1.00 60.96 536 VAL A N 1
ATOM 2888 C CA . VAL A 1 386 ? -28.640 16.363 0.344 1.00 59.87 536 VAL A CA 1
ATOM 2889 C C . VAL A 1 386 ? -29.858 16.654 1.233 1.00 63.50 536 VAL A C 1
ATOM 2890 O O . VAL A 1 386 ? -30.977 16.370 0.815 1.00 62.58 536 VAL A O 1
ATOM 2894 N N . LEU A 1 387 ? -29.635 17.243 2.433 1.00 61.80 537 LEU A N 1
ATOM 2895 C CA . LEU A 1 387 ? -30.670 17.608 3.417 1.00 61.68 537 LEU A CA 1
ATOM 2896 C C . LEU A 1 387 ? -31.655 18.615 2.843 1.00 62.98 537 LEU A C 1
ATOM 2897 O O . LEU A 1 387 ? -32.853 18.477 3.050 1.00 62.84 537 LEU A O 1
ATOM 2902 N N . SER A 1 388 ? -31.138 19.639 2.141 1.00 58.78 538 SER A N 1
ATOM 2903 C CA . SER A 1 388 ? -31.912 20.709 1.497 1.00 58.25 538 SER A CA 1
ATOM 2904 C C . SER A 1 388 ? -32.857 20.158 0.429 1.00 58.40 538 SER A C 1
ATOM 2905 O O . SER A 1 388 ? -33.974 20.647 0.282 1.00 59.90 538 SER A O 1
ATOM 2908 N N . LEU A 1 389 ? -32.397 19.172 -0.321 1.00 51.33 539 LEU A N 1
ATOM 2909 C CA . LEU A 1 389 ? -33.155 18.549 -1.387 1.00 51.24 539 LEU A CA 1
ATOM 2910 C C . LEU A 1 389 ? -34.207 17.581 -0.840 1.00 55.08 539 LEU A C 1
ATOM 2911 O O . LEU A 1 389 ? -35.314 17.557 -1.380 1.00 54.31 539 LEU A O 1
ATOM 2916 N N . LEU A 1 390 ? -33.892 16.850 0.261 1.00 52.45 540 LEU A N 1
ATOM 2917 C CA . LEU A 1 390 ? -34.804 15.932 0.947 1.00 52.89 540 LEU A CA 1
ATOM 2918 C C . LEU A 1 390 ? -35.984 16.658 1.583 1.00 56.99 540 LEU A C 1
ATOM 2919 O O . LEU A 1 390 ? -37.076 16.098 1.643 1.00 58.54 540 LEU A O 1
ATOM 2924 N N . LEU A 1 391 ? -35.765 17.892 2.069 1.00 51.32 541 LEU A N 1
ATOM 2925 C CA . LEU A 1 391 ? -36.798 18.739 2.665 1.00 49.98 541 LEU A CA 1
ATOM 2926 C C . LEU A 1 391 ? -37.477 19.582 1.580 1.00 53.96 541 LEU A C 1
ATOM 2927 O O . LEU A 1 391 ? -38.310 20.443 1.892 1.00 54.41 541 LEU A O 1
ATOM 2932 N N . ARG A 1 392 ? -37.085 19.351 0.304 1.00 49.16 542 ARG A N 1
ATOM 2933 C CA . ARG A 1 392 ? -37.548 20.043 -0.898 1.00 48.93 542 ARG A CA 1
ATOM 2934 C C . ARG A 1 392 ? -37.527 21.569 -0.701 1.00 51.34 542 ARG A C 1
ATOM 2935 O O . ARG A 1 392 ? -38.552 22.247 -0.881 1.00 51.74 542 ARG A O 1
ATOM 2943 N N . LEU A 1 393 ? -36.355 22.098 -0.284 1.00 44.91 543 LEU A N 1
ATOM 2944 C CA . LEU A 1 393 ? -36.174 23.548 -0.165 1.00 44.25 543 LEU A CA 1
ATOM 2945 C C . LEU A 1 393 ? -35.927 24.076 -1.592 1.00 51.48 543 LEU A C 1
ATOM 2946 O O . LEU A 1 393 ? -36.275 25.217 -1.935 1.00 53.38 543 LEU A O 1
ATOM 2951 N N . TYR A 1 394 ? -35.366 23.169 -2.422 1.00 47.39 544 TYR A N 1
ATOM 2952 C CA . TYR A 1 394 ? -35.078 23.268 -3.847 1.00 48.33 544 TYR A CA 1
ATOM 2953 C C . TYR A 1 394 ? -35.515 21.968 -4.535 1.00 52.54 544 TYR A C 1
ATOM 2954 O O . TYR A 1 394 ? -35.644 20.926 -3.870 1.00 49.57 544 TYR A O 1
ATOM 2963 N N . ASP A 1 395 ? -35.709 22.018 -5.873 1.00 51.49 545 ASP A N 1
ATOM 2964 C CA . ASP A 1 395 ? -35.989 20.810 -6.663 1.00 51.44 545 ASP A CA 1
ATOM 2965 C C . ASP A 1 395 ? -34.719 20.421 -7.462 1.00 56.47 545 ASP A C 1
ATOM 2966 O O . ASP A 1 395 ? -33.985 21.324 -7.896 1.00 58.49 545 ASP A O 1
ATOM 2971 N N . PRO A 1 396 ? -34.407 19.120 -7.679 1.00 51.93 546 PRO A N 1
ATOM 2972 C CA . PRO A 1 396 ? -33.247 18.796 -8.530 1.00 52.84 546 PRO A CA 1
ATOM 2973 C C . PRO A 1 396 ? -33.423 19.367 -9.947 1.00 59.71 546 PRO A C 1
ATOM 2974 O O . PRO A 1 396 ? -34.575 19.477 -10.427 1.00 60.75 546 PRO A O 1
ATOM 2978 N N . ALA A 1 397 ? -32.293 19.745 -10.612 1.00 55.74 547 ALA A N 1
ATOM 2979 C CA . ALA A 1 397 ? -32.295 20.244 -12.001 1.00 56.31 547 ALA A CA 1
ATOM 2980 C C . ALA A 1 397 ? -32.727 19.119 -12.929 1.00 60.26 547 ALA A C 1
ATOM 2981 O O . ALA A 1 397 ? -33.479 19.348 -13.871 1.00 61.74 547 ALA A O 1
ATOM 2983 N N . SER A 1 398 ? -32.292 17.885 -12.598 1.00 55.80 548 SER A N 1
ATOM 2984 C CA . SER A 1 398 ? -32.566 16.616 -13.272 1.00 56.25 548 SER A CA 1
ATOM 2985 C C . SER A 1 398 ? -32.653 15.506 -12.207 1.00 61.30 548 SER A C 1
ATOM 2986 O O . SER A 1 398 ? -32.097 15.656 -11.118 1.00 61.08 548 SER A O 1
ATOM 2989 N N . GLY A 1 399 ? -33.344 14.418 -12.530 1.00 57.46 549 GLY A N 1
ATOM 2990 C CA . GLY A 1 399 ? -33.480 13.289 -11.628 1.00 56.22 549 GLY A CA 1
ATOM 2991 C C . GLY A 1 399 ? -34.636 13.410 -10.671 1.00 61.94 549 GLY A C 1
ATOM 2992 O O . GLY A 1 399 ? -35.386 14.393 -10.709 1.00 61.45 549 GLY A O 1
ATOM 2993 N N . THR A 1 400 ? -34.802 12.394 -9.802 1.00 60.37 550 THR A N 1
ATOM 2994 C CA . THR A 1 400 ? -35.907 12.404 -8.832 1.00 60.10 550 THR A CA 1
ATOM 2995 C C . THR A 1 400 ? -35.485 11.990 -7.427 1.00 61.86 550 THR A C 1
ATOM 2996 O O . THR A 1 400 ? -34.518 11.243 -7.256 1.00 62.70 550 THR A O 1
ATOM 3000 N N . ILE A 1 401 ? -36.241 12.475 -6.427 1.00 55.08 551 ILE A N 1
ATOM 3001 C CA . ILE A 1 401 ? -36.127 12.087 -5.027 1.00 52.86 551 ILE A CA 1
ATOM 3002 C C . ILE A 1 401 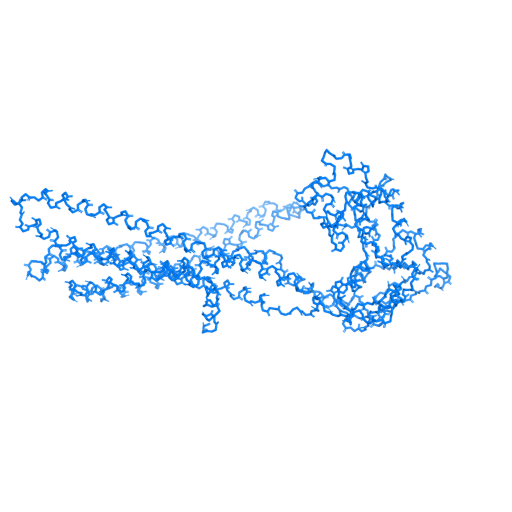? -37.483 11.464 -4.712 1.00 57.99 551 ILE A C 1
ATOM 3003 O O . ILE A 1 401 ? -38.525 12.078 -4.971 1.00 58.40 551 ILE A O 1
ATOM 3008 N N . SER A 1 402 ? -37.471 10.223 -4.228 1.00 53.82 552 SER A N 1
ATOM 3009 C CA . SER A 1 402 ? -38.691 9.505 -3.939 1.00 53.27 552 SER A CA 1
ATOM 3010 C C . SER A 1 402 ? -38.810 9.106 -2.480 1.00 55.62 552 SER A C 1
ATOM 3011 O O . SER A 1 402 ? -37.816 8.739 -1.861 1.00 55.18 552 SER A O 1
ATOM 3014 N N . LEU A 1 403 ? -40.044 9.163 -1.940 1.00 51.35 553 LEU A N 1
ATOM 3015 C CA . LEU A 1 403 ? -40.379 8.700 -0.596 1.00 50.53 553 LEU A CA 1
ATOM 3016 C C . LEU A 1 403 ? -41.322 7.541 -0.741 1.00 54.10 553 LEU A C 1
ATOM 3017 O O . LEU A 1 403 ? -42.413 7.737 -1.275 1.00 55.80 553 LEU A O 1
ATOM 3022 N N . ASP A 1 404 ? -40.901 6.322 -0.308 1.00 47.90 554 ASP A N 1
ATOM 3023 C CA . ASP A 1 404 ? -41.675 5.089 -0.396 1.00 47.97 554 ASP A CA 1
ATOM 3024 C C . ASP A 1 404 ? -42.254 4.907 -1.809 1.00 54.55 554 ASP A C 1
ATOM 3025 O O . ASP A 1 404 ? -43.436 4.573 -1.954 1.00 58.03 554 ASP A O 1
ATOM 3030 N N . GLY A 1 405 ? -41.429 5.164 -2.828 1.00 49.80 555 GLY A N 1
ATOM 3031 C CA . GLY A 1 405 ? -41.837 5.065 -4.228 1.00 51.83 555 GLY A CA 1
ATOM 3032 C C . GLY A 1 405 ? -42.510 6.292 -4.832 1.00 58.36 555 GLY A C 1
ATOM 3033 O O . GLY A 1 405 ? -42.689 6.335 -6.051 1.00 61.61 555 GLY A O 1
ATOM 3034 N N . HIS A 1 406 ? -42.891 7.302 -4.011 1.00 52.25 556 HIS A N 1
ATOM 3035 C CA . HIS A 1 406 ? -43.558 8.520 -4.481 1.00 51.72 556 HIS A CA 1
ATOM 3036 C C . HIS A 1 406 ? -42.576 9.641 -4.664 1.00 55.19 556 HIS A C 1
ATOM 3037 O O . HIS A 1 406 ? -41.855 9.943 -3.718 1.00 55.06 556 HIS A O 1
ATOM 3044 N N . ASP A 1 407 ? -42.563 10.297 -5.851 1.00 51.40 557 ASP A N 1
ATOM 3045 C CA . ASP A 1 407 ? -41.709 11.460 -6.121 1.00 48.91 557 ASP A CA 1
ATOM 3046 C C . ASP A 1 407 ? -42.146 12.530 -5.149 1.00 52.11 557 ASP A C 1
ATOM 3047 O O . ASP A 1 407 ? -43.347 12.831 -5.088 1.00 53.51 557 ASP A O 1
ATOM 3052 N N . ILE A 1 408 ? -41.206 13.063 -4.331 1.00 46.19 558 ILE A N 1
ATOM 3053 C CA . ILE A 1 408 ? -41.524 14.054 -3.286 1.00 43.95 558 ILE A CA 1
ATOM 3054 C C . ILE A 1 408 ? -42.227 15.332 -3.862 1.00 49.30 558 ILE A C 1
ATOM 3055 O O . ILE A 1 408 ? -42.876 16.060 -3.105 1.00 50.17 558 ILE A O 1
ATOM 3060 N N . ARG A 1 409 ? -42.183 15.537 -5.205 1.00 45.47 559 ARG A N 1
ATOM 3061 C CA . ARG A 1 409 ? -42.864 16.635 -5.900 1.00 45.26 559 ARG A CA 1
ATOM 3062 C C . ARG A 1 409 ? -44.379 16.431 -5.885 1.00 52.48 559 ARG A C 1
ATOM 3063 O O . ARG A 1 409 ? -45.129 17.409 -5.882 1.00 52.61 559 ARG A O 1
ATOM 3071 N N . GLN A 1 410 ? -44.835 15.158 -5.880 1.00 51.83 560 GLN A N 1
ATOM 3072 C CA . GLN A 1 410 ? -46.268 14.825 -5.881 1.00 54.18 560 GLN A CA 1
ATOM 3073 C C . GLN A 1 410 ? -46.906 14.976 -4.461 1.00 58.52 560 GLN A C 1
ATOM 3074 O O . GLN A 1 410 ? -48.137 15.009 -4.352 1.00 60.45 560 GLN A O 1
ATOM 3080 N N . LEU A 1 411 ? -46.077 15.100 -3.399 1.00 52.32 561 LEU A N 1
ATOM 3081 C CA . LEU A 1 411 ? -46.560 15.217 -2.021 1.00 51.89 561 LEU A CA 1
ATOM 3082 C C . LEU A 1 411 ? -46.625 16.657 -1.523 1.00 58.09 561 LEU A C 1
ATOM 3083 O O . LEU A 1 411 ? -45.933 17.551 -2.034 1.00 58.40 561 LEU A O 1
ATOM 3088 N N . ASN A 1 412 ? -47.429 16.851 -0.460 1.00 54.87 562 ASN A N 1
ATOM 3089 C CA . ASN A 1 412 ? -47.599 18.101 0.273 1.00 53.89 562 ASN A CA 1
ATOM 3090 C C . ASN A 1 412 ? -46.274 18.355 0.997 1.00 55.59 562 ASN A C 1
ATOM 3091 O O . ASN A 1 412 ? -45.825 17.491 1.784 1.00 54.21 562 ASN A O 1
ATOM 3096 N N . PRO A 1 413 ? -45.577 19.476 0.648 1.00 49.32 563 PRO A N 1
ATOM 3097 C CA . PRO A 1 413 ? -44.228 19.696 1.191 1.00 45.39 563 PRO A CA 1
ATOM 3098 C C . PRO A 1 413 ? -44.228 19.884 2.698 1.00 49.86 563 PRO A C 1
ATOM 3099 O O . PRO A 1 413 ? -43.289 19.438 3.358 1.00 49.86 563 PRO A O 1
ATOM 3103 N N . VAL A 1 414 ? -45.299 20.481 3.242 1.00 46.37 564 VAL A N 1
ATOM 3104 C CA . VAL A 1 414 ? -45.448 20.696 4.676 1.00 45.22 564 VAL A CA 1
ATOM 3105 C C . VAL A 1 414 ? -45.501 19.348 5.351 1.00 50.96 564 VAL A C 1
ATOM 3106 O O . VAL A 1 414 ? -44.757 19.115 6.308 1.00 50.44 564 VAL A O 1
ATOM 3110 N N . TRP A 1 415 ? -46.320 18.433 4.797 1.00 49.87 565 TRP A N 1
ATOM 3111 C CA . TRP A 1 415 ? -46.469 17.070 5.309 1.00 49.67 565 TRP A CA 1
ATOM 3112 C C . TRP A 1 415 ? -45.158 16.325 5.213 1.00 50.43 565 TRP A C 1
ATOM 3113 O O . TRP A 1 415 ? -44.798 15.667 6.175 1.00 49.38 565 TRP A O 1
ATOM 3124 N N . LEU A 1 416 ? -44.467 16.392 4.041 1.00 47.50 566 LEU A N 1
ATOM 3125 C CA . LEU A 1 416 ? -43.190 15.701 3.774 1.00 46.23 566 LEU A CA 1
ATOM 3126 C C . LEU A 1 416 ? -42.185 16.030 4.870 1.00 49.19 566 LEU A C 1
ATOM 3127 O O . LEU A 1 416 ? -41.616 15.127 5.465 1.00 49.14 566 LEU A O 1
ATOM 3132 N N . ARG A 1 417 ? -42.040 17.324 5.166 1.00 45.53 567 ARG A N 1
ATOM 3133 C CA . ARG A 1 417 ? -41.144 17.895 6.160 1.00 44.65 567 ARG A CA 1
ATOM 3134 C C . ARG A 1 417 ? -41.487 17.497 7.608 1.00 51.83 567 ARG A C 1
ATOM 3135 O O . ARG A 1 417 ? -40.581 17.538 8.443 1.00 52.96 567 ARG A O 1
ATOM 3143 N N . SER A 1 418 ? -42.766 17.127 7.907 1.00 48.52 568 SER A N 1
ATOM 3144 C CA . SER A 1 418 ? -43.242 16.711 9.234 1.00 47.83 568 SER A CA 1
ATOM 3145 C C . SER A 1 418 ? -42.745 15.312 9.576 1.00 56.21 568 SER A C 1
ATOM 3146 O O . SER A 1 418 ? -42.760 14.910 10.753 1.00 57.85 568 SER A O 1
ATOM 3149 N N . LYS A 1 419 ? -42.329 14.561 8.538 1.00 54.36 569 LYS A N 1
ATOM 3150 C CA . LYS A 1 419 ? -41.831 13.174 8.626 1.00 54.82 569 LYS A CA 1
ATOM 3151 C C . LYS A 1 419 ? -40.305 13.133 8.658 1.00 58.57 569 LYS A C 1
ATOM 3152 O O . LYS A 1 419 ? -39.729 12.106 9.007 1.00 58.72 569 LYS A O 1
ATOM 3158 N N . ILE A 1 420 ? -39.659 14.242 8.246 1.00 54.81 570 ILE A N 1
ATOM 3159 C CA . ILE A 1 420 ? -38.197 14.357 8.189 1.00 54.25 570 ILE A CA 1
ATOM 3160 C C . ILE A 1 420 ? -37.684 15.342 9.242 1.00 59.48 570 ILE A C 1
ATOM 3161 O O . ILE A 1 420 ? -37.962 16.533 9.178 1.00 61.21 570 ILE A O 1
ATOM 3166 N N . GLY A 1 421 ? -36.941 14.825 10.190 1.00 55.74 571 GLY A N 1
ATOM 3167 C CA . GLY A 1 421 ? -36.333 15.615 11.236 1.00 56.40 571 GLY A CA 1
ATOM 3168 C C . GLY A 1 421 ? -34.879 15.849 10.902 1.00 65.00 571 GLY A C 1
ATOM 3169 O O . GLY A 1 421 ? -34.286 15.133 10.085 1.00 64.50 571 GLY A O 1
ATOM 3170 N N . THR A 1 422 ? -34.298 16.870 11.531 1.00 65.02 572 THR A N 1
ATOM 3171 C CA . THR A 1 422 ? -32.919 17.238 11.283 1.00 65.46 572 THR A CA 1
ATOM 3172 C C . THR A 1 422 ? -32.253 17.739 12.557 1.00 68.73 572 THR A C 1
ATOM 3173 O O . THR A 1 422 ? -32.895 18.381 13.392 1.00 66.69 572 THR A O 1
ATOM 3177 N N . VAL A 1 423 ? -30.959 17.407 12.701 1.00 67.55 573 VAL A N 1
ATOM 3178 C CA . VAL A 1 423 ? -30.081 17.897 13.769 1.00 69.13 573 VAL A CA 1
ATOM 3179 C C . VAL A 1 423 ? -28.787 18.366 13.073 1.00 75.15 573 VAL A C 1
ATOM 3180 O O . VAL A 1 423 ? -28.058 17.564 12.477 1.00 75.03 573 VAL A O 1
ATOM 3184 N N . SER A 1 424 ? -28.569 19.694 13.096 1.00 73.44 574 SER A N 1
ATOM 3185 C CA . SER A 1 424 ? -27.434 20.392 12.468 1.00 74.59 574 SER A CA 1
ATOM 3186 C C . SER A 1 424 ? -26.222 20.450 13.388 1.00 80.72 574 SER A C 1
ATOM 3187 O O . SER A 1 424 ? -26.342 20.248 14.599 1.00 80.06 574 SER A O 1
ATOM 3190 N N . GLN A 1 425 ? -25.054 20.745 12.812 1.00 80.48 575 GLN A N 1
ATOM 3191 C CA . GLN A 1 425 ? -23.816 20.963 13.572 1.00 83.44 575 GLN A CA 1
ATOM 3192 C C . GLN A 1 425 ? -24.005 22.246 14.427 1.00 87.06 575 GLN A C 1
ATOM 3193 O O . GLN A 1 425 ? -23.717 22.243 15.635 1.00 88.01 575 GLN A O 1
ATOM 3199 N N . GLU A 1 426 ? -24.595 23.301 13.794 1.00 80.94 576 GLU A N 1
ATOM 3200 C CA . GLU A 1 426 ? -24.920 24.588 14.397 1.00 80.73 576 GLU A CA 1
ATOM 3201 C C . GLU A 1 426 ? -26.446 24.842 14.322 1.00 78.70 576 GLU A C 1
ATOM 3202 O O . GLU A 1 426 ? -26.915 25.403 13.318 1.00 76.78 576 GLU A O 1
ATOM 3204 N N . PRO A 1 427 ? -27.227 24.445 15.379 1.00 72.59 577 PRO A N 1
ATOM 3205 C CA . PRO A 1 427 ? -28.693 24.618 15.336 1.00 69.55 577 PRO A CA 1
ATOM 3206 C C . PRO A 1 427 ? -29.174 26.075 15.441 1.00 73.11 577 PRO A C 1
ATOM 3207 O O . PRO A 1 427 ? -28.451 26.953 15.914 1.00 75.62 577 PRO A O 1
ATOM 3211 N N . ILE A 1 428 ? -30.408 26.326 14.962 1.00 66.37 578 ILE A N 1
ATOM 3212 C CA . ILE A 1 428 ? -31.039 27.644 14.951 1.00 66.00 578 ILE A CA 1
ATOM 3213 C C . ILE A 1 428 ? -32.164 27.683 16.000 1.00 70.72 578 ILE A C 1
ATOM 3214 O O . ILE A 1 428 ? -33.126 26.910 15.938 1.00 69.19 578 ILE A O 1
ATOM 3219 N N . LEU A 1 429 ? -32.017 28.586 16.967 1.00 68.82 579 LEU A N 1
ATOM 3220 C CA . LEU A 1 429 ? -32.985 28.801 18.032 1.00 68.32 579 LEU A CA 1
ATOM 3221 C C . LEU A 1 429 ? -33.479 30.235 17.947 1.00 72.67 579 LEU A C 1
ATOM 3222 O O . LEU A 1 429 ? -32.681 31.174 17.799 1.00 75.81 579 LEU A O 1
ATOM 3227 N N . PHE A 1 430 ? -34.798 30.401 18.001 1.00 65.02 580 PHE A N 1
ATOM 3228 C CA . PHE A 1 430 ? -35.436 31.706 17.918 1.00 64.47 580 PHE A CA 1
ATOM 3229 C C . PHE A 1 430 ? -35.360 32.416 19.266 1.00 72.45 580 PHE A C 1
ATOM 3230 O O . PHE A 1 430 ? -35.179 31.763 20.302 1.00 71.50 580 PHE A O 1
ATOM 3238 N N . SER A 1 431 ? -35.461 33.760 19.243 1.00 72.65 581 SER A N 1
ATOM 3239 C CA . SER A 1 431 ? -35.398 34.580 20.437 1.00 75.67 581 SER A CA 1
ATOM 3240 C C . SER A 1 431 ? -36.728 34.551 21.169 1.00 82.67 581 SER A C 1
ATOM 3241 O O . SER A 1 431 ? -37.482 35.520 21.163 1.00 84.94 581 SER A O 1
ATOM 3244 N N . CYS A 1 432 ? -37.020 33.401 21.774 1.00 79.54 582 CYS A N 1
ATOM 3245 C CA . CYS A 1 432 ? -38.168 33.154 22.642 1.00 80.38 582 CYS A CA 1
ATOM 3246 C C . CYS A 1 432 ? -37.742 32.144 23.701 1.00 83.57 582 CYS A C 1
ATOM 3247 O O . CYS A 1 432 ? -36.553 31.807 23.751 1.00 83.23 582 CYS A O 1
ATOM 3250 N N . SER A 1 433 ? -38.675 31.702 24.577 1.00 79.30 583 SER A N 1
ATOM 3251 C CA . SER A 1 433 ? -38.371 30.761 25.665 1.00 77.77 583 SER A CA 1
ATOM 3252 C C . SER A 1 433 ? -37.851 29.433 25.138 1.00 77.17 583 SER A C 1
ATOM 3253 O O . SER A 1 433 ? -38.104 29.082 23.982 1.00 75.29 583 SER A O 1
ATOM 3256 N N . ILE A 1 434 ? -37.134 28.695 25.995 1.00 72.51 584 ILE A N 1
ATOM 3257 C CA . ILE A 1 434 ? -36.611 27.364 25.682 1.00 69.72 584 ILE A CA 1
ATOM 3258 C C . ILE A 1 434 ? -37.811 26.442 25.363 1.00 71.12 584 ILE A C 1
ATOM 3259 O O . ILE A 1 434 ? -37.794 25.724 24.359 1.00 67.64 584 ILE A O 1
ATOM 3264 N N . ALA A 1 435 ? -38.872 26.524 26.196 1.00 69.69 585 ALA A N 1
ATOM 3265 C CA . ALA A 1 435 ? -40.109 25.755 26.070 1.00 68.92 585 ALA A CA 1
ATOM 3266 C C . ALA A 1 435 ? -40.772 25.975 24.691 1.00 73.10 585 ALA A C 1
ATOM 3267 O O . ALA A 1 435 ? -41.158 24.985 24.070 1.00 72.04 585 ALA A O 1
ATOM 3269 N N . GLU A 1 436 ? -40.849 27.250 24.199 1.00 70.18 586 GLU A N 1
ATOM 3270 C CA . GLU A 1 436 ? -41.392 27.608 22.874 1.00 69.32 586 GLU A CA 1
ATOM 3271 C C . GLU A 1 436 ? -40.537 27.014 21.748 1.00 71.73 586 GLU A C 1
ATOM 3272 O O . GLU A 1 436 ? -41.079 26.569 20.727 1.00 71.07 586 GLU A O 1
ATOM 3278 N N . ASN A 1 437 ? -39.193 27.051 21.928 1.00 66.42 587 ASN A N 1
ATOM 3279 C CA . ASN A 1 437 ? -38.227 26.503 20.989 1.00 63.89 587 ASN A CA 1
ATOM 3280 C C . ASN A 1 437 ? -38.408 24.990 20.880 1.00 67.53 587 ASN A C 1
ATOM 3281 O O . ASN A 1 437 ? -38.479 24.489 19.760 1.00 66.18 587 ASN A O 1
ATOM 3286 N N . ILE A 1 438 ? -38.532 24.271 22.029 1.00 64.67 588 ILE A N 1
ATOM 3287 C CA . ILE A 1 438 ? -38.749 22.819 22.060 1.00 63.18 588 ILE A CA 1
ATOM 3288 C C . ILE A 1 438 ? -40.124 22.481 21.423 1.00 64.50 588 ILE A C 1
ATOM 3289 O O . ILE A 1 438 ? -40.186 21.587 20.575 1.00 62.06 588 ILE A O 1
ATOM 3294 N N . ALA A 1 439 ? -41.197 23.225 21.813 1.00 61.73 589 ALA A N 1
ATOM 3295 C CA . ALA A 1 439 ? -42.590 23.067 21.355 1.00 61.71 589 ALA A CA 1
ATOM 3296 C C . ALA A 1 439 ? -42.740 23.144 19.824 1.00 65.50 589 ALA A C 1
ATOM 3297 O O . ALA A 1 439 ? -43.643 22.526 19.260 1.00 64.52 589 ALA A O 1
ATOM 3299 N N . TYR A 1 440 ? -41.836 23.892 19.165 1.00 62.71 590 TYR A N 1
ATOM 3300 C CA . TYR A 1 440 ? -41.746 24.120 17.723 1.00 61.53 590 TYR A CA 1
ATOM 3301 C C . TYR A 1 440 ? -41.708 22.813 16.908 1.00 64.79 590 TYR A C 1
ATOM 3302 O O . TYR A 1 440 ? -42.103 22.835 15.731 1.00 63.47 590 TYR A O 1
ATOM 3311 N N . GLY A 1 441 ? -41.225 21.715 17.530 1.00 60.25 591 GLY A N 1
ATOM 3312 C CA . GLY A 1 441 ? -41.147 20.389 16.928 1.00 58.46 591 GLY A CA 1
ATOM 3313 C C . GLY A 1 441 ? -42.523 19.815 16.624 1.00 63.96 591 GLY A C 1
ATOM 3314 O O . GLY A 1 441 ? -42.719 19.175 15.583 1.00 63.42 591 GLY A O 1
ATOM 3315 N N . ALA A 1 442 ? -43.505 20.083 17.507 1.00 62.06 592 ALA A N 1
ATOM 3316 C CA . ALA A 1 442 ? -44.884 19.615 17.379 1.00 64.23 592 ALA A CA 1
ATOM 3317 C C . ALA A 1 442 ? -45.633 20.257 16.209 1.00 73.92 592 ALA A C 1
ATOM 3318 O O . ALA A 1 442 ? -45.421 21.436 15.925 1.00 73.28 592 ALA A O 1
ATOM 3320 N N . ASP A 1 443 ? -46.574 19.507 15.583 1.00 75.56 593 ASP A N 1
ATOM 3321 C CA . ASP A 1 443 ? -47.436 20.027 14.508 1.00 77.64 593 ASP A CA 1
ATOM 3322 C C . ASP A 1 443 ? -48.274 21.207 15.025 1.00 85.78 593 ASP A C 1
ATOM 3323 O O . ASP A 1 443 ? -48.580 22.128 14.260 1.00 86.16 593 ASP A O 1
ATOM 3328 N N . ASP A 1 444 ? -48.591 21.187 16.348 1.00 84.99 594 ASP A N 1
ATOM 3329 C CA . ASP A 1 444 ? -49.350 22.205 17.082 1.00 87.00 594 ASP A CA 1
ATOM 3330 C C . ASP A 1 444 ? -48.572 22.616 18.352 1.00 88.82 594 ASP A C 1
ATOM 3331 O O . ASP A 1 444 ? -48.861 22.097 19.439 1.00 89.21 594 ASP A O 1
ATOM 3336 N N . PRO A 1 445 ? -47.593 23.557 18.228 1.00 83.23 595 PRO A N 1
ATOM 3337 C CA . PRO A 1 445 ? -46.780 23.946 19.400 1.00 82.83 595 PRO A CA 1
ATOM 3338 C C . PRO A 1 445 ? -47.546 24.599 20.566 1.00 91.09 595 PRO A C 1
ATOM 3339 O O . PRO A 1 445 ? -47.017 24.622 21.681 1.00 91.00 595 PRO A O 1
ATOM 3343 N N . SER A 1 446 ? -48.763 25.121 20.341 1.00 91.42 596 SER A N 1
ATOM 3344 C CA . SER A 1 446 ? -49.534 25.723 21.437 1.00 94.68 596 SER A CA 1
ATOM 3345 C C . SER A 1 446 ? -50.292 24.652 22.226 1.00 101.69 596 SER A C 1
ATOM 3346 O O . SER A 1 446 ? -50.623 24.874 23.394 1.00 103.27 596 SER A O 1
ATOM 3349 N N . SER A 1 447 ? -50.527 23.482 21.589 1.00 98.54 597 SER A N 1
ATOM 3350 C CA . SER A 1 447 ? -51.225 22.328 22.146 1.00 100.42 597 SER A CA 1
ATOM 3351 C C . SER A 1 447 ? -50.308 21.428 23.016 1.00 104.19 597 SER A C 1
ATOM 3352 O O . SER A 1 447 ? -50.841 20.557 23.722 1.00 106.79 597 SER A O 1
ATOM 3355 N N . VAL A 1 448 ? -48.957 21.617 22.984 1.00 96.75 598 VAL A N 1
ATOM 3356 C CA . VAL A 1 448 ? -48.080 20.767 23.807 1.00 95.02 598 VAL A CA 1
ATOM 3357 C C . VAL A 1 448 ? -48.187 21.165 25.271 1.00 99.62 598 VAL A C 1
ATOM 3358 O O . VAL A 1 448 ? -48.299 22.349 25.612 1.00 99.38 598 VAL A O 1
ATOM 3362 N N . THR A 1 449 ? -48.195 20.131 26.121 1.00 96.61 599 THR A N 1
ATOM 3363 C CA . THR A 1 449 ? -48.254 20.215 27.579 1.00 97.27 599 THR A CA 1
ATOM 3364 C C . THR A 1 449 ? -46.833 20.353 28.129 1.00 96.69 599 THR A C 1
ATOM 3365 O O . THR A 1 449 ? -45.875 19.977 27.448 1.00 93.49 599 THR A O 1
ATOM 3369 N N . ALA A 1 450 ? -46.699 20.890 29.358 1.00 93.49 600 ALA A N 1
ATOM 3370 C CA . ALA A 1 450 ? -45.415 21.056 30.047 1.00 92.27 600 ALA A CA 1
ATOM 3371 C C . ALA A 1 450 ? -44.728 19.700 30.272 1.00 95.76 600 ALA A C 1
ATOM 3372 O O . ALA A 1 450 ? -43.496 19.630 30.258 1.00 94.45 600 ALA A O 1
ATOM 3374 N N . GLU A 1 451 ? -45.536 18.629 30.449 1.00 93.01 601 GLU A N 1
ATOM 3375 C CA . GLU A 1 451 ? -45.100 17.254 30.666 1.00 93.15 601 GLU A CA 1
ATOM 3376 C C . GLU A 1 451 ? -44.394 16.692 29.430 1.00 94.79 601 GLU A C 1
ATOM 3377 O O . GLU A 1 451 ? -43.387 16.001 29.576 1.00 94.55 601 GLU A O 1
ATOM 3379 N N . GLU A 1 452 ? -44.909 16.998 28.220 1.00 89.67 602 GLU A N 1
ATOM 3380 C CA . GLU A 1 452 ? -44.341 16.554 26.937 1.00 86.40 602 GLU A CA 1
ATOM 3381 C C . GLU A 1 452 ? -42.989 17.222 26.665 1.00 86.24 6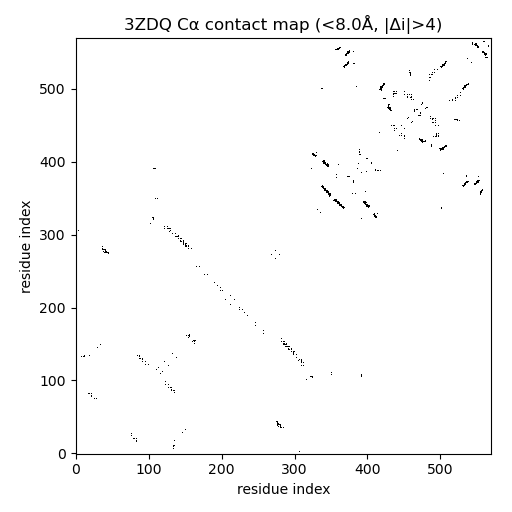02 GLU A C 1
ATOM 3382 O O . GLU A 1 452 ? -42.060 16.548 26.212 1.00 84.26 602 GLU A O 1
ATOM 3388 N N . ILE A 1 453 ? -42.892 18.545 26.952 1.00 81.41 603 ILE A N 1
ATOM 3389 C CA . ILE A 1 453 ? -41.683 19.361 26.811 1.00 79.24 603 ILE A CA 1
ATOM 3390 C C . ILE A 1 453 ? -40.615 18.853 27.788 1.00 82.04 603 ILE A C 1
ATOM 3391 O O . ILE A 1 453 ? -39.463 18.713 27.394 1.00 80.98 603 ILE A O 1
ATOM 3396 N N . GLN A 1 454 ? -41.003 18.557 29.042 1.00 79.17 604 GLN A N 1
ATOM 3397 C CA . GLN A 1 454 ? -40.096 18.067 30.080 1.00 79.41 604 GLN A CA 1
ATOM 3398 C C . GLN A 1 454 ? -39.569 16.664 29.723 1.00 82.04 604 GLN A C 1
ATOM 3399 O O . GLN A 1 454 ? -38.378 16.404 29.913 1.00 81.61 604 GLN A O 1
ATOM 3405 N N . ARG A 1 455 ? -40.443 15.782 29.177 1.00 77.99 605 ARG A N 1
ATOM 3406 C CA . ARG A 1 455 ? -40.103 14.402 28.801 1.00 77.27 605 ARG A CA 1
ATOM 3407 C C . ARG A 1 455 ? -38.991 14.365 27.748 1.00 77.51 605 ARG A C 1
ATOM 3408 O O . ARG A 1 455 ? -37.964 13.737 28.003 1.00 77.92 605 ARG A O 1
ATOM 3416 N N . VAL A 1 456 ? -39.188 15.055 26.591 1.00 70.60 606 VAL A N 1
ATOM 3417 C CA . VAL A 1 456 ? -38.204 15.116 25.496 1.00 68.26 606 VAL A CA 1
ATOM 3418 C C . VAL A 1 456 ? -36.902 15.801 25.991 1.00 72.67 606 VAL A C 1
ATOM 3419 O O . VAL A 1 456 ? -35.827 15.399 25.561 1.00 72.70 606 VAL A O 1
ATOM 3423 N N . ALA A 1 457 ? -37.003 16.791 26.914 1.00 69.25 607 ALA A N 1
ATOM 3424 C CA . ALA A 1 457 ? -35.862 17.480 27.520 1.00 70.25 607 ALA A CA 1
ATOM 3425 C C . ALA A 1 457 ? -35.012 16.509 28.367 1.00 79.03 607 ALA A C 1
ATOM 3426 O O . ALA A 1 457 ? -33.796 16.686 28.435 1.00 80.55 607 ALA A O 1
ATOM 3428 N N . GLU A 1 458 ? -35.639 15.480 28.990 1.00 76.98 608 GLU A N 1
ATOM 3429 C CA . GLU A 1 458 ? -34.924 14.468 29.774 1.00 79.71 608 GLU A CA 1
ATOM 3430 C C . GLU A 1 458 ? -34.128 13.531 28.851 1.00 82.03 608 GLU A C 1
ATOM 3431 O O . GLU A 1 458 ? -32.928 13.318 29.070 1.00 83.94 608 GLU A O 1
ATOM 3437 N N . VAL A 1 459 ? -34.813 12.982 27.819 1.00 74.54 609 VAL A N 1
ATOM 3438 C CA . VAL A 1 459 ? -34.293 12.059 26.798 1.00 72.64 609 VAL A CA 1
ATOM 3439 C C . VAL A 1 459 ? -33.111 12.717 26.033 1.00 76.35 609 VAL A C 1
ATOM 3440 O O . VAL A 1 459 ? -32.092 12.064 25.793 1.00 77.35 609 VAL A O 1
ATOM 3444 N N . ALA A 1 460 ? -33.247 14.016 25.696 1.00 71.00 610 ALA A N 1
ATOM 3445 C CA . ALA A 1 460 ? -32.250 14.822 24.989 1.00 69.68 610 ALA A CA 1
ATOM 3446 C C . ALA A 1 460 ? -31.078 15.260 25.892 1.00 76.97 610 ALA A C 1
ATOM 3447 O O . ALA A 1 460 ? -30.157 15.914 25.380 1.00 77.13 610 ALA A O 1
ATOM 3449 N N . ASN A 1 461 ? -31.113 14.906 27.226 1.00 74.50 611 ASN A N 1
ATOM 3450 C CA . ASN A 1 461 ? -30.133 15.251 28.280 1.00 75.80 611 ASN A CA 1
ATOM 3451 C C . ASN A 1 461 ? -29.992 16.782 28.423 1.00 78.70 611 ASN A C 1
ATOM 3452 O O . ASN A 1 461 ? -28.908 17.308 28.698 1.00 79.74 611 ASN A O 1
ATOM 3457 N N . ALA A 1 462 ? -31.122 17.480 28.274 1.00 74.00 612 ALA A N 1
ATOM 3458 C CA . ALA A 1 462 ? -31.220 18.931 28.293 1.00 73.31 612 ALA A CA 1
ATOM 3459 C C . ALA A 1 462 ? -31.851 19.503 29.565 1.00 78.44 612 ALA A C 1
ATOM 3460 O O . ALA A 1 462 ? -31.568 20.655 29.881 1.00 79.31 612 ALA A O 1
ATOM 3462 N N . VAL A 1 463 ? -32.703 18.719 30.279 1.00 74.80 613 VAL A N 1
ATOM 3463 C CA . VAL A 1 463 ? -33.486 19.134 31.460 1.00 75.33 613 VAL A CA 1
ATOM 3464 C C . VAL A 1 463 ? -32.614 19.731 32.613 1.00 79.78 613 VAL A C 1
ATOM 3465 O O . VAL A 1 463 ? -33.054 20.697 33.242 1.00 80.41 613 VAL A O 1
ATOM 3469 N N . ALA A 1 464 ? -31.400 19.203 32.855 1.00 75.95 614 ALA A N 1
ATOM 3470 C CA . ALA A 1 464 ? -30.557 19.699 33.943 1.00 78.38 614 ALA A CA 1
ATOM 3471 C C . ALA A 1 464 ? -30.055 21.115 33.687 1.00 82.71 614 ALA A C 1
ATOM 3472 O O . ALA A 1 464 ? -30.130 21.925 34.607 1.00 85.30 614 ALA A O 1
ATOM 3474 N N . PHE A 1 465 ? -29.540 21.429 32.471 1.00 75.86 615 PHE A N 1
ATOM 3475 C CA . PHE A 1 465 ? -29.002 22.766 32.239 1.00 75.77 615 PHE A CA 1
ATOM 3476 C C . PHE A 1 465 ? -30.122 23.799 32.106 1.00 78.98 615 PHE A C 1
ATOM 3477 O O . PHE A 1 465 ? -29.895 24.960 32.451 1.00 80.46 615 PHE A O 1
ATOM 3485 N N . ILE A 1 466 ? -31.319 23.377 31.618 1.00 73.59 616 ILE A N 1
ATOM 3486 C CA . ILE A 1 466 ? -32.499 24.239 31.444 1.00 71.99 616 ILE A CA 1
ATOM 3487 C C . ILE A 1 466 ? -33.008 24.659 32.837 1.00 79.53 616 ILE A C 1
ATOM 3488 O O . ILE A 1 466 ? -33.151 25.857 33.086 1.00 80.81 616 ILE A O 1
ATOM 3493 N N . ARG A 1 467 ? -33.217 23.685 33.753 1.00 76.86 617 ARG A N 1
ATOM 3494 C CA . ARG A 1 467 ? -33.674 23.952 35.125 1.00 78.81 617 ARG A CA 1
ATOM 3495 C C . ARG A 1 467 ? -32.601 24.671 35.947 1.00 85.22 617 ARG A C 1
ATOM 3496 O O . ARG A 1 467 ? -32.931 25.297 36.955 1.00 87.50 617 ARG A O 1
ATOM 3504 N N . ASN A 1 468 ? -31.325 24.616 35.498 1.00 81.94 618 ASN A N 1
ATOM 3505 C CA . ASN A 1 468 ? -30.208 25.292 36.157 1.00 85.15 618 ASN A CA 1
ATOM 3506 C C . ASN A 1 468 ? -30.171 26.778 35.768 1.00 91.33 618 ASN A C 1
ATOM 3507 O O . ASN A 1 468 ? -29.274 27.516 36.210 1.00 93.09 618 ASN A O 1
ATOM 3512 N N . PHE A 1 469 ? -31.155 27.213 34.938 1.00 87.02 619 PHE A N 1
ATOM 3513 C CA . PHE A 1 469 ? -31.347 28.610 34.559 1.00 88.16 619 PHE A CA 1
ATOM 3514 C C . PHE A 1 469 ? -32.301 29.263 35.559 1.00 95.86 619 PHE A C 1
ATOM 3515 O O . PHE A 1 469 ? -33.265 28.603 35.969 1.00 95.24 619 PHE A O 1
ATOM 3523 N N . PRO A 1 470 ? -32.075 30.541 35.966 1.00 95.47 620 PRO A N 1
ATOM 3524 C CA . PRO A 1 470 ? -32.996 31.186 36.928 1.00 97.49 620 PRO A CA 1
ATOM 3525 C C . PRO A 1 470 ? -34.464 31.146 36.484 1.00 100.17 620 PRO A C 1
ATOM 3526 O O . PRO A 1 470 ? -35.342 30.902 37.321 1.00 100.35 620 PRO A O 1
ATOM 3530 N N . GLN A 1 471 ? -34.720 31.331 35.158 1.00 94.36 621 GLN A N 1
ATOM 3531 C CA . GLN A 1 471 ? -36.063 31.311 34.589 1.00 91.99 621 GLN A CA 1
ATOM 3532 C C . GLN A 1 471 ? -36.489 29.917 34.078 1.00 92.86 621 GLN A C 1
ATOM 3533 O O . GLN A 1 471 ? -37.672 29.715 33.796 1.00 92.41 621 GLN A O 1
ATOM 3539 N N . GLY A 1 472 ? -35.551 28.971 34.016 1.00 87.40 622 GLY A N 1
ATOM 3540 C CA . GLY A 1 472 ? -35.827 27.601 33.593 1.00 84.69 622 GLY A CA 1
ATOM 3541 C C . GLY A 1 472 ? -36.244 27.465 32.142 1.00 85.33 622 GLY A C 1
ATOM 3542 O O . GLY A 1 472 ? -35.538 27.940 31.248 1.00 85.10 622 GLY A O 1
ATOM 3543 N N . PHE A 1 473 ? -37.402 26.830 31.893 1.00 78.92 623 PHE A N 1
ATOM 3544 C CA . PHE A 1 473 ? -37.922 26.660 30.541 1.00 76.07 623 PHE A CA 1
ATOM 3545 C C . PHE A 1 473 ? -38.443 27.993 29.968 1.00 82.21 623 PHE A C 1
ATOM 3546 O O . PHE A 1 473 ? -38.731 28.065 28.771 1.00 80.36 623 PHE A O 1
ATOM 3554 N N . ASN A 1 474 ? -38.518 29.051 30.812 1.00 82.36 624 ASN A N 1
ATOM 3555 C CA . ASN A 1 474 ? -38.967 30.395 30.427 1.00 83.89 624 ASN A CA 1
ATOM 3556 C C . ASN A 1 474 ? -37.787 31.290 30.015 1.00 89.22 624 ASN A C 1
ATOM 3557 O O . ASN A 1 474 ? -38.000 32.439 29.613 1.00 89.32 624 ASN A O 1
ATOM 3562 N N . THR A 1 475 ? -36.550 30.747 30.075 1.00 86.64 625 THR A N 1
ATOM 3563 C CA . THR A 1 475 ? -35.332 31.457 29.684 1.00 87.56 625 THR A CA 1
ATOM 3564 C C . THR A 1 475 ? -35.361 31.737 28.169 1.00 91.70 625 THR A C 1
ATOM 3565 O O . THR A 1 475 ? -35.397 30.810 27.355 1.00 87.59 625 THR A O 1
ATOM 3569 N N . VAL A 1 476 ? -35.378 33.031 27.817 1.00 92.65 626 VAL A N 1
ATOM 3570 C CA . VAL A 1 476 ? -35.382 33.511 26.437 1.00 92.31 626 VAL A CA 1
ATOM 3571 C C . VAL A 1 476 ? -33.993 33.280 25.856 1.00 97.89 626 VAL A C 1
ATOM 3572 O O . VAL A 1 476 ? -33.010 33.827 26.355 1.00 99.87 626 VAL A O 1
ATOM 3576 N N . VAL A 1 477 ? -33.921 32.443 24.819 1.00 93.54 627 VAL A N 1
ATOM 3577 C CA . VAL A 1 477 ? -32.668 32.098 24.145 1.00 93.23 627 VAL A CA 1
ATOM 3578 C C . VAL A 1 477 ? -32.577 32.858 22.795 1.00 98.61 627 VAL A C 1
ATOM 3579 O O . VAL A 1 477 ? -33.098 33.974 22.708 1.00 99.82 627 VAL A O 1
ATOM 3583 N N . GLY A 1 478 ? -31.883 32.287 21.805 1.00 94.68 628 GLY A N 1
ATOM 3584 C CA . GLY A 1 478 ? -31.682 32.899 20.495 1.00 95.05 628 GLY A CA 1
ATOM 3585 C C . GLY A 1 478 ? -30.585 33.948 20.502 1.00 104.22 628 GLY A C 1
ATOM 3586 O O . GLY A 1 478 ? -29.731 33.955 21.395 1.00 106.31 628 GLY A O 1
ATOM 3587 N N . GLU A 1 479 ? -30.611 34.864 19.517 1.00 102.33 629 GLU A N 1
ATOM 3588 C CA . GLU A 1 479 ? -29.619 35.938 19.392 1.00 105.50 629 GLU A CA 1
ATOM 3589 C C . GLU A 1 479 ? -29.900 37.078 20.370 1.00 111.51 629 GLU A C 1
ATOM 3590 O O . GLU A 1 479 ? -28.986 37.498 21.082 1.00 114.31 629 GLU A O 1
ATOM 3596 N N . LYS A 1 480 ? -31.164 37.560 20.423 1.00 106.54 630 LYS A N 1
ATOM 3597 C CA . LYS A 1 480 ? -31.599 38.657 21.299 1.00 108.83 630 LYS A CA 1
ATOM 3598 C C . LYS A 1 480 ? -31.683 38.229 22.790 1.00 112.55 630 LYS A C 1
ATOM 3599 O O . LYS A 1 480 ? -31.985 39.065 23.647 1.00 114.78 630 LYS A O 1
ATOM 3605 N N . GLY A 1 481 ? -31.387 36.955 23.078 1.00 106.28 631 GLY A N 1
ATOM 3606 C CA . GLY A 1 481 ? -31.423 36.392 24.426 1.00 105.67 631 GLY A CA 1
ATOM 3607 C C . GLY A 1 481 ? -30.163 35.681 24.884 1.00 107.82 631 GLY A C 1
ATOM 3608 O O . GLY A 1 481 ? -29.085 35.878 24.308 1.00 108.46 631 GLY A O 1
ATOM 3609 N N . VAL A 1 482 ? -30.311 34.846 25.944 1.00 102.03 632 VAL A N 1
ATOM 3610 C CA . VAL A 1 482 ? -29.266 34.054 26.611 1.00 101.83 632 VAL A CA 1
ATOM 3611 C C . VAL A 1 482 ? -28.536 33.146 25.599 1.00 105.34 632 VAL A C 1
ATOM 3612 O O . VAL A 1 482 ? -29.161 32.306 24.944 1.00 101.78 632 VAL A O 1
ATOM 3616 N N . LEU A 1 483 ? -27.211 33.350 25.465 1.00 104.73 633 LEU A N 1
ATOM 3617 C CA . LEU A 1 483 ? -26.362 32.580 24.558 1.00 102.93 633 LEU A CA 1
ATOM 3618 C C . LEU A 1 483 ? -26.005 31.239 25.201 1.00 104.42 633 LEU A C 1
ATOM 3619 O O . LEU A 1 483 ? -25.514 31.201 26.341 1.00 106.31 633 LEU A O 1
ATOM 3621 N N . LEU A 1 484 ? -26.290 30.139 24.469 1.00 95.84 634 LEU A N 1
ATOM 3622 C CA . LEU A 1 484 ? -26.030 28.759 24.888 1.00 93.59 634 LEU A CA 1
ATOM 3623 C C . LEU A 1 484 ? -24.787 28.191 24.225 1.00 96.74 634 LEU A C 1
ATOM 3624 O O . LEU A 1 484 ? -24.449 28.595 23.110 1.00 96.89 634 LEU A O 1
ATOM 3629 N N . SER A 1 485 ? -24.155 27.189 24.870 1.00 92.58 635 SER A N 1
ATOM 3630 C CA . SER A 1 485 ? -23.001 26.483 24.314 1.00 92.43 635 SER A CA 1
ATOM 3631 C C . SER A 1 485 ? -23.483 25.622 23.140 1.00 92.63 635 SER A C 1
ATOM 3632 O O . SER A 1 485 ? -24.692 25.431 22.980 1.00 89.24 635 SER A O 1
ATOM 3635 N N . GLY A 1 486 ? -22.552 25.146 22.318 1.00 89.50 636 GLY A N 1
ATOM 3636 C CA . GLY A 1 486 ? -22.875 24.323 21.155 1.00 86.18 636 GLY A CA 1
ATOM 3637 C C . GLY A 1 486 ? -23.649 23.067 21.492 1.00 86.26 636 GLY A C 1
ATOM 3638 O O . GLY A 1 486 ? -24.604 22.719 20.789 1.00 82.03 636 GLY A O 1
ATOM 3639 N N . GLY A 1 487 ? -23.228 22.417 22.583 1.00 84.82 637 GLY A N 1
ATOM 3640 C CA . GLY A 1 487 ? -23.835 21.204 23.118 1.00 83.43 637 GLY A CA 1
ATOM 3641 C C . GLY A 1 487 ? -25.239 21.432 23.644 1.00 83.82 637 GLY A C 1
ATOM 3642 O O . GLY A 1 487 ? -26.113 20.580 23.456 1.00 81.55 637 GLY A O 1
ATOM 3643 N N . GLN A 1 488 ? -25.462 22.604 24.286 1.00 78.68 638 GLN A N 1
ATOM 3644 C CA . GLN A 1 488 ? -26.753 23.022 24.830 1.00 75.58 638 GLN A CA 1
ATOM 3645 C C . GLN A 1 488 ? -27.740 23.286 23.692 1.00 76.29 638 GLN A C 1
ATOM 3646 O O . GLN A 1 488 ? -28.882 22.827 23.758 1.00 74.21 638 GLN A O 1
ATOM 3652 N N . LYS A 1 489 ? -27.292 23.998 22.636 1.00 73.56 639 LYS A N 1
ATOM 3653 C CA . LYS A 1 489 ? -28.094 24.296 21.442 1.00 71.69 639 LYS A CA 1
ATOM 3654 C C . LYS A 1 489 ? -28.506 22.991 20.751 1.00 74.35 639 LYS A C 1
ATOM 3655 O O . LYS A 1 489 ? -29.682 22.831 20.421 1.00 71.46 639 LYS A O 1
ATOM 3661 N N . GLN A 1 490 ? -27.542 22.047 20.592 1.00 72.32 640 GLN A N 1
ATOM 3662 C CA . GLN A 1 490 ? -27.727 20.737 19.960 1.00 70.70 640 GLN A CA 1
ATOM 3663 C C . GLN A 1 490 ? -28.705 19.855 20.719 1.00 72.64 640 GLN A C 1
ATOM 3664 O O . GLN A 1 490 ? -29.524 19.201 20.080 1.00 71.74 640 GLN A O 1
ATOM 3670 N N . ARG A 1 491 ? -28.633 19.832 22.060 1.00 68.94 641 ARG A N 1
ATOM 3671 C CA . ARG A 1 491 ? -29.530 19.020 22.892 1.00 67.97 641 ARG A CA 1
ATOM 3672 C C . ARG A 1 491 ? -30.973 19.561 22.822 1.00 69.01 641 ARG A C 1
ATOM 3673 O O . ARG A 1 491 ? -31.909 18.762 22.776 1.00 66.99 641 ARG A O 1
ATOM 3681 N N . ILE A 1 492 ? -31.146 20.898 22.725 1.00 65.42 642 ILE A N 1
ATOM 3682 C CA . ILE A 1 492 ? -32.468 21.523 22.548 1.00 63.64 642 ILE A CA 1
ATOM 3683 C C . ILE A 1 492 ? -32.976 21.192 21.113 1.00 66.34 642 ILE A C 1
ATOM 3684 O O . ILE A 1 492 ? -34.171 20.962 20.926 1.00 66.09 642 ILE A O 1
ATOM 3689 N N . ALA A 1 493 ? -32.053 21.086 20.135 1.00 61.89 643 ALA A N 1
ATOM 3690 C CA . ALA A 1 493 ? -32.375 20.703 18.771 1.00 59.55 643 ALA A CA 1
ATOM 3691 C C . ALA A 1 493 ? -32.879 19.264 18.765 1.00 63.07 643 ALA A C 1
ATOM 3692 O O . ALA A 1 493 ? -33.871 18.991 18.083 1.00 61.21 643 ALA A O 1
ATOM 3694 N N . ILE A 1 494 ? -32.244 18.362 19.591 1.00 60.50 644 ILE A N 1
ATOM 3695 C CA . ILE A 1 494 ? -32.620 16.946 19.766 1.00 59.75 644 ILE A CA 1
ATOM 3696 C C . ILE A 1 494 ? -33.989 16.852 20.485 1.00 65.94 644 ILE A C 1
ATOM 3697 O O . ILE A 1 494 ? -34.813 16.019 20.100 1.00 66.26 644 ILE A O 1
ATOM 3702 N N . ALA A 1 495 ? -34.243 17.718 21.493 1.00 63.35 645 ALA A N 1
ATOM 3703 C CA . ALA A 1 495 ? -35.520 17.779 22.216 1.00 63.29 645 ALA A CA 1
ATOM 3704 C C . ALA A 1 495 ? -36.652 18.093 21.257 1.00 66.04 645 ALA A C 1
ATOM 3705 O O . ALA A 1 495 ? -37.700 17.451 21.308 1.00 67.99 645 ALA A O 1
ATOM 3707 N N . ARG A 1 496 ? -36.415 19.054 20.355 1.00 59.38 646 ARG A N 1
ATOM 3708 C CA . ARG A 1 496 ? -37.316 19.489 19.290 1.00 57.36 646 ARG A CA 1
ATOM 3709 C C . ARG A 1 496 ? -37.544 18.341 18.272 1.00 60.72 646 ARG A C 1
ATOM 3710 O O . ARG A 1 496 ? -38.679 18.095 17.878 1.00 61.06 646 ARG A O 1
ATOM 3718 N N . ALA A 1 497 ? -36.479 17.617 17.888 1.00 57.10 647 ALA A N 1
ATOM 3719 C CA . ALA A 1 497 ? -36.554 16.454 16.989 1.00 57.15 647 ALA A CA 1
ATOM 3720 C C . ALA A 1 497 ? -37.392 15.315 17.623 1.00 65.83 647 ALA A C 1
ATOM 3721 O O . ALA A 1 497 ? -38.283 14.770 16.971 1.00 66.36 647 ALA A O 1
ATOM 3723 N N . LEU A 1 498 ? -37.127 14.991 18.911 1.00 64.29 648 LEU A N 1
ATOM 3724 C CA . LEU A 1 498 ? -37.858 13.983 19.672 1.00 65.32 648 LEU A CA 1
ATOM 3725 C C . LEU A 1 498 ? -39.355 14.311 19.757 1.00 69.42 648 LEU A C 1
ATOM 3726 O O . LEU A 1 498 ? -40.184 13.401 19.612 1.00 70.39 648 LEU A O 1
ATOM 3731 N N . LEU A 1 499 ? -39.699 15.613 19.969 1.00 64.51 649 LEU A N 1
ATOM 3732 C CA . LEU A 1 499 ? -41.088 16.068 20.032 1.00 64.24 649 LEU A CA 1
ATOM 3733 C C . LEU A 1 499 ? -41.740 15.963 18.663 1.00 65.42 649 LEU A C 1
ATOM 3734 O O . LEU A 1 499 ? -42.907 15.580 18.587 1.00 65.98 649 LEU A O 1
ATOM 3739 N N . LYS A 1 500 ? -40.980 16.259 17.582 1.00 59.41 650 LYS A N 1
ATOM 3740 C CA . LYS A 1 500 ? -41.473 16.114 16.203 1.00 58.32 650 LYS A CA 1
ATOM 3741 C C . LYS A 1 500 ? -41.781 14.623 15.951 1.00 63.37 650 LYS A C 1
ATOM 3742 O O . LYS A 1 500 ? -42.847 14.298 15.420 1.00 64.15 650 LYS A O 1
ATOM 3748 N N . ASN A 1 501 ? -40.873 13.731 16.436 1.00 59.21 651 ASN A N 1
ATOM 3749 C CA . ASN A 1 501 ? -40.926 12.277 16.313 1.00 60.17 651 ASN A CA 1
ATOM 3750 C C . ASN A 1 501 ? -40.964 11.879 14.818 1.00 64.30 651 ASN A C 1
ATOM 3751 O O . ASN A 1 501 ? -41.967 11.316 14.358 1.00 65.68 651 ASN A O 1
ATOM 3756 N N . PRO A 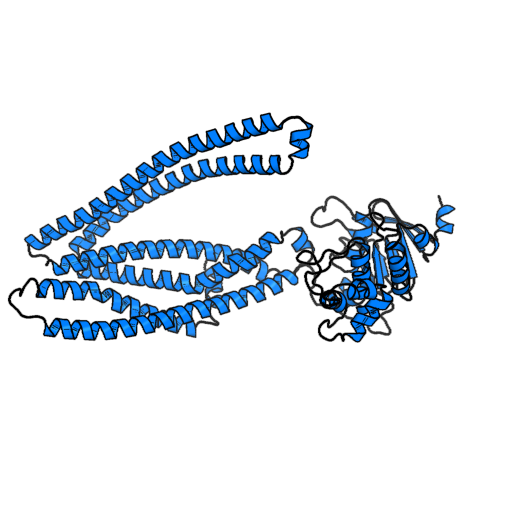1 502 ? -39.907 12.207 14.025 1.00 57.88 652 PRO A N 1
ATOM 3757 C CA . PRO A 1 502 ? -39.948 11.878 12.595 1.00 56.46 652 PRO A CA 1
ATOM 3758 C C . PRO A 1 502 ? -39.544 10.426 12.311 1.00 61.23 652 PRO A C 1
ATOM 3759 O O . PRO A 1 502 ? -38.841 9.799 13.114 1.00 60.59 652 PRO A O 1
ATOM 3763 N N . LYS A 1 503 ? -39.996 9.881 11.173 1.00 58.69 653 LYS A N 1
ATOM 3764 C CA . LYS A 1 503 ? -39.576 8.530 10.812 1.00 60.05 653 LYS A CA 1
ATOM 3765 C C . LYS A 1 503 ? -38.190 8.622 10.164 1.00 63.65 653 LYS A C 1
ATOM 3766 O O . LYS A 1 503 ? -37.376 7.712 10.361 1.00 66.22 653 LYS A O 1
ATOM 3772 N N . ILE A 1 504 ? -37.911 9.732 9.429 1.00 55.23 654 ILE A N 1
ATOM 3773 C CA . ILE A 1 504 ? -36.617 9.965 8.791 1.00 53.60 654 ILE A CA 1
ATOM 3774 C C . ILE A 1 504 ? -35.878 11.015 9.582 1.00 58.84 654 ILE A C 1
ATOM 3775 O O . ILE A 1 504 ? -36.481 12.018 9.941 1.00 58.86 654 ILE A O 1
ATOM 3780 N N . LEU A 1 505 ? -34.576 10.805 9.830 1.00 56.23 655 LEU A N 1
ATOM 3781 C CA . LEU A 1 505 ? -33.717 11.725 10.563 1.00 55.83 655 LEU A CA 1
ATOM 3782 C C . LEU A 1 505 ? -32.445 12.037 9.777 1.00 61.95 655 LEU A C 1
ATOM 3783 O O . LEU A 1 505 ? -31.735 11.118 9.369 1.00 61.88 655 LEU A O 1
ATOM 3788 N N . LEU A 1 506 ? -32.141 13.332 9.599 1.00 61.86 656 LEU A N 1
ATOM 3789 C CA . LEU A 1 506 ? -30.929 13.787 8.899 1.00 64.65 656 LEU A CA 1
ATOM 3790 C C . LEU A 1 506 ? -29.963 14.472 9.879 1.00 71.91 656 LEU A C 1
ATOM 3791 O O . LEU A 1 506 ? -30.265 15.552 10.407 1.00 71.04 656 LEU A O 1
ATOM 3796 N N . LEU A 1 507 ? -28.807 13.830 10.130 1.00 71.50 657 LEU A N 1
ATOM 3797 C CA . LEU A 1 507 ? -27.809 14.361 11.046 1.00 73.55 657 LEU A CA 1
ATOM 3798 C C . LEU A 1 507 ? -26.616 14.881 10.313 1.00 80.17 657 LEU A C 1
ATOM 3799 O O . LEU A 1 507 ? -26.088 14.199 9.436 1.00 79.81 657 LEU A O 1
ATOM 3804 N N . ASP A 1 508 ? -26.162 16.076 10.703 1.00 80.80 658 ASP A N 1
ATOM 3805 C CA . ASP A 1 508 ? -24.934 16.675 10.200 1.00 84.55 658 ASP A CA 1
ATOM 3806 C C . ASP A 1 508 ? -23.960 16.670 11.371 1.00 93.66 658 ASP A C 1
ATOM 3807 O O . ASP A 1 508 ? -24.200 17.368 12.363 1.00 93.29 658 ASP A O 1
ATOM 3812 N N . GLU A 1 509 ? -22.935 15.794 11.316 1.00 95.09 659 GLU A N 1
ATOM 3813 C CA . GLU A 1 509 ? -21.991 15.641 12.424 1.00 99.44 659 GLU A CA 1
ATOM 3814 C C . GLU A 1 509 ? -21.033 16.830 12.516 1.00 111.31 659 GLU A C 1
ATOM 3815 O O . GLU A 1 509 ? -20.460 17.265 11.511 1.00 111.90 659 GLU A O 1
ATOM 3821 N N . ALA A 1 510 ? -20.921 17.376 13.742 1.00 112.84 660 ALA A N 1
ATOM 3822 C CA . ALA A 1 510 ? -20.130 18.542 14.093 1.00 116.86 660 ALA A CA 1
ATOM 3823 C C . ALA A 1 510 ? -18.684 18.151 14.417 1.00 129.56 660 ALA A C 1
ATOM 3824 O O . ALA A 1 510 ? -18.374 17.749 15.548 1.00 131.06 660 ALA A O 1
ATOM 3826 N N . THR A 1 511 ? -17.806 18.251 13.399 1.00 131.02 661 THR A N 1
ATOM 3827 C CA . THR A 1 511 ? -16.375 17.945 13.524 1.00 136.57 661 THR A CA 1
ATOM 3828 C C . THR A 1 511 ? -15.599 19.194 13.999 1.00 146.70 661 THR A C 1
ATOM 3829 O O . THR A 1 511 ? -14.485 19.060 14.515 1.00 150.65 661 THR A O 1
ATOM 3833 N N . SER A 1 512 ? -16.205 20.394 13.833 1.00 143.51 662 SER A N 1
ATOM 3834 C CA . SER A 1 512 ? -15.633 21.699 14.182 1.00 146.81 662 SER A CA 1
ATOM 3835 C C . SER A 1 512 ? -15.438 21.890 15.706 1.00 154.23 662 SER A C 1
ATOM 3836 O O . SER A 1 512 ? -14.338 22.279 16.122 1.00 158.01 662 SER A O 1
ATOM 3839 N N . ALA A 1 513 ? -16.492 21.634 16.531 1.00 148.91 663 ALA A N 1
ATOM 3840 C CA . ALA A 1 513 ? -16.425 21.811 17.991 1.00 150.64 663 ALA A CA 1
ATOM 3841 C C . ALA A 1 513 ? -17.295 20.802 18.777 1.00 152.17 663 ALA A C 1
ATOM 3842 O O . ALA A 1 513 ? -18.425 20.506 18.373 1.00 148.13 663 ALA A O 1
ATOM 3844 N N . LEU A 1 514 ? -16.744 20.305 19.922 1.00 150.80 664 LEU A N 1
ATOM 3845 C CA . LEU A 1 514 ? -17.318 19.358 20.901 1.00 149.29 664 LEU A CA 1
ATOM 3846 C C . LEU A 1 514 ? -16.328 19.138 22.060 1.00 156.21 664 LEU A C 1
ATOM 3847 O O . LEU A 1 514 ? -15.165 18.817 21.802 1.00 159.13 664 LEU A O 1
ATOM 3849 N N . ASP A 1 515 ? -16.779 19.320 23.326 1.00 151.92 665 ASP A N 1
ATOM 3850 C CA . ASP A 1 515 ? -15.928 19.150 24.518 1.00 155.41 665 ASP A CA 1
ATOM 3851 C C . ASP A 1 515 ? -16.361 17.932 25.358 1.00 157.28 665 ASP A C 1
ATOM 3852 O O . ASP A 1 515 ? -17.524 17.530 25.294 1.00 153.45 665 ASP A O 1
ATOM 3857 N N . ALA A 1 516 ? -15.414 17.374 26.158 1.00 156.39 666 ALA A N 1
ATOM 3858 C CA . ALA A 1 516 ? -15.533 16.186 27.026 1.00 156.85 666 ALA A CA 1
ATOM 3859 C C . ALA A 1 516 ? -16.861 16.087 27.810 1.00 155.84 666 ALA A C 1
ATOM 3860 O O . ALA A 1 516 ? -17.433 14.995 27.885 1.00 154.18 666 ALA A O 1
ATOM 3862 N N . GLU A 1 517 ? -17.340 17.213 28.388 1.00 149.87 667 GLU A N 1
ATOM 3863 C CA . GLU A 1 517 ? -18.583 17.285 29.166 1.00 146.37 667 GLU A CA 1
ATOM 3864 C C . GLU A 1 517 ? -19.835 17.152 28.268 1.00 142.43 667 GLU A C 1
ATOM 3865 O O . GLU A 1 517 ? -20.680 16.285 28.522 1.00 140.65 667 GLU A O 1
ATOM 3867 N N . ASN A 1 518 ? -19.943 18.011 27.226 1.00 134.04 668 ASN A N 1
ATOM 3868 C CA . ASN A 1 518 ? -21.055 18.051 26.271 1.00 127.98 668 ASN A CA 1
ATOM 3869 C C . ASN A 1 518 ? -21.121 16.798 25.403 1.00 126.47 668 ASN A C 1
ATOM 3870 O O . ASN A 1 518 ? -22.168 16.151 25.378 1.00 124.36 668 ASN A O 1
ATOM 3875 N N . GLU A 1 519 ? -20.004 16.465 24.693 1.00 120.55 669 GLU A N 1
ATOM 3876 C CA . GLU A 1 519 ? -19.869 15.355 23.734 1.00 117.43 669 GLU A CA 1
ATOM 3877 C C . GLU A 1 519 ? -20.494 14.041 24.214 1.00 116.05 669 GLU A C 1
ATOM 3878 O O . GLU A 1 519 ? -21.102 13.356 23.391 1.00 113.10 669 GLU A O 1
ATOM 3881 N N . TYR A 1 520 ? -20.372 13.704 25.524 1.00 111.56 670 TYR A N 1
ATOM 3882 C CA . TYR A 1 520 ? -20.927 12.466 26.090 1.00 110.17 670 TYR A CA 1
ATOM 3883 C C . TYR A 1 520 ? -22.465 12.500 26.112 1.00 106.48 670 TYR A C 1
ATOM 3884 O O . TYR A 1 520 ? -23.104 11.614 25.535 1.00 103.93 670 TYR A O 1
ATOM 3886 N N . LEU A 1 521 ? -23.047 13.541 26.745 1.00 99.32 671 LEU A N 1
ATOM 3887 C CA . LEU A 1 521 ? -24.494 13.735 26.888 1.00 94.66 671 LEU A CA 1
ATOM 3888 C C . LEU A 1 521 ? -25.191 13.967 25.553 1.00 92.90 671 LEU A C 1
ATOM 3889 O O . LEU A 1 521 ? -26.376 13.646 25.438 1.00 90.59 671 LEU A O 1
ATOM 3894 N N . VAL A 1 522 ? -24.469 14.522 24.552 1.00 87.78 672 VAL A N 1
ATOM 3895 C CA . VAL A 1 522 ? -24.999 14.778 23.206 1.00 84.10 672 VAL A CA 1
ATOM 3896 C C . VAL A 1 522 ? -25.020 13.448 22.434 1.00 86.06 672 VAL A C 1
ATOM 3897 O O . VAL A 1 522 ? -26.026 13.138 21.798 1.00 82.45 672 VAL A O 1
ATOM 3901 N N . GLN A 1 523 ? -23.939 12.646 22.535 1.00 85.35 673 GLN A N 1
ATOM 3902 C CA . GLN A 1 523 ? -23.861 11.338 21.868 1.00 85.30 673 GLN A CA 1
ATOM 3903 C C . GLN A 1 523 ? -24.934 10.364 22.385 1.00 88.44 673 GLN A C 1
ATOM 3904 O O . GLN A 1 523 ? -25.557 9.650 21.598 1.00 85.95 673 GLN A O 1
ATOM 3910 N N . GLU A 1 524 ? -25.147 10.365 23.703 1.00 87.36 674 GLU A N 1
ATOM 3911 C CA . GLU A 1 524 ? -26.121 9.549 24.419 1.00 87.77 674 GLU A CA 1
ATOM 3912 C C . GLU A 1 524 ? -27.537 9.911 23.942 1.00 88.23 674 GLU A C 1
ATOM 3913 O O . GLU A 1 524 ? -28.339 9.009 23.677 1.00 87.13 674 GLU A O 1
ATOM 3919 N N . ALA A 1 525 ? -27.813 11.231 23.794 1.00 82.80 675 ALA A N 1
ATOM 3920 C CA . ALA A 1 525 ? -29.094 11.772 23.335 1.00 80.05 675 ALA A CA 1
ATOM 3921 C C . ALA A 1 525 ? -29.321 11.479 21.842 1.00 82.07 675 ALA A C 1
ATOM 3922 O O . ALA A 1 525 ? -30.443 11.133 21.462 1.00 80.72 675 ALA A O 1
ATOM 3924 N N . LEU A 1 526 ? -28.253 11.604 21.008 1.00 77.43 676 LEU A N 1
ATOM 3925 C CA . LEU A 1 526 ? -28.273 11.316 19.571 1.00 75.19 676 LEU A CA 1
ATOM 3926 C C . LEU A 1 526 ? -28.530 9.843 19.308 1.00 82.18 676 LEU A C 1
ATOM 3927 O O . LEU A 1 526 ? -29.180 9.513 18.318 1.00 82.16 676 LEU A O 1
ATOM 3932 N N . ASP A 1 527 ? -28.020 8.961 20.180 1.00 80.44 677 ASP A N 1
ATOM 3933 C CA . ASP A 1 527 ? -28.232 7.533 20.066 1.00 82.09 677 ASP A CA 1
ATOM 3934 C C . ASP A 1 527 ? -29.700 7.205 20.319 1.00 82.96 677 ASP A C 1
ATOM 3935 O O . ASP A 1 527 ? -30.263 6.409 19.573 1.00 82.91 677 ASP A O 1
ATOM 3940 N N . ARG A 1 528 ? -30.331 7.842 21.336 1.00 77.63 678 ARG A N 1
ATOM 3941 C CA . ARG A 1 528 ? -31.758 7.648 21.680 1.00 76.37 678 ARG A CA 1
ATOM 3942 C C . ARG A 1 528 ? -32.657 8.173 20.553 1.00 77.48 678 ARG A C 1
ATOM 3943 O O . ARG A 1 528 ? -33.725 7.609 20.269 1.00 76.38 678 ARG A O 1
ATOM 3951 N N . LEU A 1 529 ? -32.199 9.261 19.909 1.00 72.39 679 LEU A N 1
ATOM 3952 C CA . LEU A 1 529 ? -32.875 9.909 18.794 1.00 69.12 679 LEU A CA 1
ATOM 3953 C C . LEU A 1 529 ? -32.768 9.049 17.537 1.00 73.18 679 LEU A C 1
ATOM 3954 O O . LEU A 1 529 ? -33.785 8.838 16.894 1.00 73.52 679 LEU A O 1
ATOM 3959 N N . MET A 1 530 ? -31.564 8.544 17.198 1.00 69.39 680 MET A N 1
ATOM 3960 C CA . MET A 1 530 ? -31.314 7.700 16.019 1.00 69.08 680 MET A CA 1
ATOM 3961 C C . MET A 1 530 ? -32.106 6.373 15.992 1.00 73.90 680 MET A C 1
ATOM 3962 O O . MET A 1 530 ? -32.351 5.826 14.907 1.00 73.01 680 MET A O 1
ATOM 3967 N N . ASP A 1 531 ? -32.471 5.856 17.177 1.00 71.89 681 ASP A N 1
ATOM 3968 C CA . ASP A 1 531 ? -33.137 4.572 17.339 1.00 74.20 681 ASP A CA 1
ATOM 3969 C C . ASP A 1 531 ? -34.519 4.512 16.696 1.00 76.14 681 ASP A C 1
ATOM 3970 O O . ASP A 1 531 ? -35.363 5.375 16.944 1.00 74.98 681 ASP A O 1
ATOM 3975 N N . GLY A 1 532 ? -34.717 3.458 15.900 1.00 72.45 682 GLY A N 1
ATOM 3976 C CA . GLY A 1 532 ? -35.952 3.136 15.193 1.00 71.45 682 GLY A CA 1
ATOM 3977 C C . GLY A 1 532 ? -36.339 4.102 14.095 1.00 71.86 682 GLY A C 1
ATOM 3978 O O . GLY A 1 532 ? -37.526 4.253 13.795 1.00 71.98 682 GLY A O 1
ATOM 3979 N N . ARG A 1 533 ? -35.353 4.753 13.473 1.00 65.04 683 ARG A N 1
ATOM 3980 C CA . ARG A 1 533 ? -35.605 5.747 12.437 1.00 61.44 683 ARG A CA 1
ATOM 3981 C C . ARG A 1 533 ? -34.708 5.543 11.222 1.00 66.65 683 ARG A C 1
ATOM 3982 O O . ARG A 1 533 ? -33.598 5.016 11.369 1.00 69.90 683 ARG A O 1
ATOM 3990 N N . THR A 1 534 ? -35.174 5.973 10.026 1.00 59.57 684 THR A N 1
ATOM 3991 C CA . THR A 1 534 ? -34.364 5.951 8.807 1.00 58.16 684 THR A CA 1
ATOM 3992 C C . THR A 1 534 ? -33.366 7.096 8.985 1.00 60.81 684 THR A C 1
ATOM 3993 O O . THR A 1 534 ? -33.768 8.260 8.998 1.00 59.16 684 THR A O 1
ATOM 3997 N N . VAL A 1 535 ? -32.095 6.770 9.216 1.00 57.81 685 VAL A N 1
ATOM 3998 C CA . VAL A 1 535 ? -31.095 7.791 9.488 1.00 56.51 685 VAL A CA 1
ATOM 3999 C C . VAL A 1 535 ? -30.134 7.956 8.322 1.00 62.56 685 VAL A C 1
ATOM 4000 O O . VAL A 1 535 ? -29.604 6.984 7.778 1.00 63.53 685 VAL A O 1
ATOM 4004 N N . LEU A 1 536 ? -29.973 9.221 7.923 1.00 59.39 686 LEU A N 1
ATOM 4005 C CA . LEU A 1 536 ? -28.986 9.681 6.973 1.00 59.95 686 LEU A CA 1
ATOM 4006 C C . LEU A 1 536 ? -28.093 10.593 7.780 1.00 64.73 686 LEU A C 1
ATOM 4007 O O . LEU A 1 536 ? -28.565 11.568 8.381 1.00 61.30 686 LEU A O 1
ATOM 4012 N N . VAL A 1 537 ? -26.824 10.197 7.894 1.00 64.89 687 VAL A N 1
ATOM 4013 C CA . VAL A 1 537 ? -25.868 10.917 8.710 1.00 65.97 687 VAL A CA 1
ATOM 4014 C C . VAL A 1 537 ? -24.659 11.278 7.870 1.00 74.24 687 VAL A C 1
ATOM 4015 O O . VAL A 1 537 ? -24.096 10.423 7.188 1.00 74.20 687 VAL A O 1
ATOM 4019 N N . ILE A 1 538 ? -24.318 12.583 7.878 1.00 74.44 688 ILE A N 1
ATOM 4020 C CA . ILE A 1 538 ? -23.115 13.140 7.263 1.00 77.65 688 ILE A CA 1
ATOM 4021 C C . ILE A 1 538 ? -22.058 12.856 8.316 1.00 86.70 688 ILE A C 1
ATOM 4022 O O . ILE A 1 538 ? -21.977 13.562 9.324 1.00 86.15 688 ILE A O 1
ATOM 4027 N N . ALA A 1 539 ? -21.379 11.716 8.165 1.00 87.84 689 ALA A N 1
ATOM 4028 C CA . ALA A 1 539 ? -20.454 11.202 9.160 1.00 91.87 689 ALA A CA 1
ATOM 4029 C C . ALA A 1 539 ? -19.051 11.799 9.085 1.00 102.40 689 ALA A C 1
ATOM 4030 O O . ALA A 1 539 ? -18.469 11.947 8.003 1.00 104.05 689 ALA A O 1
ATOM 4032 N N . HIS A 1 540 ? -18.519 12.124 10.277 1.00 101.90 690 HIS A N 1
ATOM 4033 C CA . HIS A 1 540 ? -17.190 12.672 10.537 1.00 105.48 690 HIS A CA 1
ATOM 4034 C C . HIS A 1 540 ? -16.513 11.801 11.609 1.00 111.91 690 HIS A C 1
ATOM 4035 O O . HIS A 1 540 ? -15.307 11.561 11.519 1.00 115.79 690 HIS A O 1
ATOM 4042 N N . ARG A 1 541 ? -17.305 11.292 12.595 1.00 105.84 691 ARG A N 1
ATOM 4043 C CA . ARG A 1 541 ? -16.852 10.379 13.654 1.00 108.03 691 ARG A CA 1
ATOM 4044 C C . ARG A 1 541 ? -16.709 8.956 13.081 1.00 113.77 691 ARG A C 1
ATOM 4045 O O . ARG A 1 541 ? -17.642 8.464 12.439 1.00 111.25 691 ARG A O 1
ATOM 4047 N N . LEU A 1 542 ? -15.543 8.307 13.301 1.00 114.29 692 LEU A N 1
ATOM 4048 C CA . LEU A 1 542 ? -15.232 6.959 12.804 1.00 116.28 692 LEU A CA 1
ATOM 4049 C C . LEU A 1 542 ? -16.186 5.882 13.364 1.00 119.10 692 LEU A C 1
ATOM 4050 O O . LEU A 1 542 ? -16.480 4.906 12.667 1.00 118.12 692 LEU A O 1
ATOM 4052 N N . SER A 1 543 ? -16.664 6.070 14.615 1.00 115.75 693 SER A N 1
ATOM 4053 C CA . SER A 1 543 ? -17.574 5.158 15.318 1.00 115.27 693 SER A CA 1
ATOM 4054 C C . SER A 1 543 ? -18.913 5.004 14.587 1.00 115.91 693 SER A C 1
ATOM 4055 O O . SER A 1 543 ? -19.405 3.881 14.459 1.00 115.81 693 SER A O 1
ATOM 4057 N N . THR A 1 544 ? -19.486 6.124 14.092 1.00 109.76 694 THR A N 1
ATOM 4058 C CA . THR A 1 544 ? -20.767 6.114 13.382 1.00 106.43 694 THR A CA 1
ATOM 4059 C C . THR A 1 544 ? -20.640 5.448 11.993 1.00 110.94 694 THR A C 1
ATOM 4060 O O . THR A 1 544 ? -21.609 4.829 11.553 1.00 110.18 694 THR A O 1
ATOM 4064 N N . ILE A 1 545 ? -19.464 5.546 11.328 1.00 108.04 695 ILE A N 1
ATOM 4065 C CA . ILE A 1 545 ? -19.225 4.953 10.003 1.00 108.11 695 ILE A CA 1
ATOM 4066 C C . ILE A 1 545 ? -19.117 3.418 10.119 1.00 114.84 695 ILE A C 1
ATOM 4067 O O . ILE A 1 545 ? -19.651 2.703 9.269 1.00 114.01 695 ILE A O 1
ATOM 4072 N N . LYS A 1 546 ? -18.432 2.916 11.160 1.00 115.18 696 LYS A N 1
ATOM 4073 C CA . LYS A 1 546 ? -18.248 1.474 11.377 1.00 118.45 696 LYS A CA 1
ATOM 4074 C C . LYS A 1 546 ? -19.577 0.789 11.756 1.00 120.51 696 LYS A C 1
ATOM 4075 O O . LYS A 1 546 ? -19.871 -0.299 11.253 1.00 121.49 696 LYS A O 1
ATOM 4079 N N . ASN A 1 547 ? -20.389 1.451 12.603 1.00 113.86 697 ASN A N 1
ATOM 4080 C CA . ASN A 1 547 ? -21.677 0.937 13.075 1.00 112.15 697 ASN A CA 1
ATOM 4081 C C . ASN A 1 547 ? -22.824 1.092 12.032 1.00 109.48 697 ASN A C 1
ATOM 4082 O O . ASN A 1 547 ? -23.812 0.358 12.119 1.00 109.83 697 ASN A O 1
ATOM 4087 N N . ALA A 1 548 ? -22.700 2.027 11.063 1.00 99.44 698 ALA A N 1
ATOM 4088 C CA . ALA A 1 548 ? -23.720 2.261 10.033 1.00 93.95 698 ALA A CA 1
ATOM 4089 C C . ALA A 1 548 ? -23.935 1.035 9.139 1.00 96.45 698 ALA A C 1
ATOM 4090 O O . ALA A 1 548 ? -22.969 0.385 8.741 1.00 98.86 698 ALA A O 1
ATOM 4092 N N . ASN A 1 549 ? -25.211 0.735 8.825 1.00 89.59 699 ASN A N 1
ATOM 4093 C CA . ASN A 1 549 ? -25.645 -0.362 7.950 1.00 90.07 699 ASN A CA 1
ATOM 4094 C C . ASN A 1 549 ? -24.957 -0.290 6.586 1.00 93.11 699 ASN A C 1
ATOM 4095 O O . ASN A 1 549 ? -24.617 -1.328 6.026 1.00 96.32 699 ASN A O 1
ATOM 4100 N N . MET A 1 550 ? -24.793 0.936 6.042 1.00 85.66 700 MET A N 1
ATOM 4101 C CA . MET A 1 550 ? -24.161 1.234 4.753 1.00 84.99 700 MET A CA 1
ATOM 4102 C C . MET A 1 550 ? -23.352 2.516 4.843 1.00 85.50 700 MET A C 1
ATOM 4103 O O . MET A 1 550 ? -23.592 3.350 5.720 1.00 81.60 700 MET A O 1
ATOM 4108 N N . VAL A 1 551 ? -22.379 2.657 3.930 1.00 84.11 701 VAL A N 1
ATOM 4109 C CA . VAL A 1 551 ? -21.489 3.818 3.793 1.00 83.00 701 VAL A CA 1
ATOM 4110 C C . VAL A 1 551 ? -21.521 4.236 2.317 1.00 84.27 701 VAL A C 1
ATOM 4111 O O . VAL A 1 551 ? -21.368 3.393 1.424 1.00 84.38 701 VAL A O 1
ATOM 4115 N N . ALA A 1 552 ? -21.775 5.523 2.067 1.00 78.35 702 ALA A N 1
ATOM 4116 C CA . ALA A 1 552 ? -21.825 6.051 0.710 1.00 77.90 702 ALA A CA 1
ATOM 4117 C C . ALA A 1 552 ? -20.713 7.063 0.514 1.00 84.99 702 ALA A C 1
ATOM 4118 O O . ALA A 1 552 ? -20.574 8.005 1.305 1.00 83.43 702 ALA A O 1
ATOM 4120 N N . VAL A 1 553 ? -19.885 6.836 -0.514 1.00 85.56 703 VAL A N 1
ATOM 4121 C CA . VAL A 1 553 ? -18.784 7.728 -0.823 1.00 87.51 703 VAL A CA 1
ATOM 4122 C C . VAL A 1 553 ? -19.246 8.705 -1.889 1.00 91.04 703 VAL A C 1
ATOM 4123 O O . VAL A 1 553 ? -19.590 8.298 -3.003 1.00 90.77 703 VAL A O 1
ATOM 4127 N N . LEU A 1 554 ? -19.272 9.995 -1.523 1.00 86.76 704 LEU A N 1
ATOM 4128 C CA . LEU A 1 554 ? -19.640 11.082 -2.413 1.00 85.68 704 LEU A CA 1
ATOM 4129 C C . LEU A 1 554 ? -18.366 11.726 -2.931 1.00 94.06 704 LEU A C 1
ATOM 4130 O O . LEU A 1 554 ? -17.620 12.328 -2.160 1.00 94.82 704 LEU A O 1
ATOM 4135 N N . ASP A 1 555 ? -18.099 11.559 -4.225 1.00 93.32 705 ASP A N 1
ATOM 4136 C CA . ASP A 1 555 ? -16.935 12.154 -4.858 1.00 97.22 705 ASP A CA 1
ATOM 4137 C C . ASP A 1 555 ? -17.352 12.808 -6.156 1.00 100.86 705 ASP A C 1
ATOM 4138 O O . ASP A 1 555 ? -17.864 12.129 -7.055 1.00 99.69 705 ASP A O 1
ATOM 4143 N N . GLN A 1 556 ? -17.132 14.143 -6.238 1.00 97.99 706 GLN A N 1
ATOM 4144 C CA . GLN A 1 556 ? -17.448 15.008 -7.381 1.00 97.50 706 GLN A CA 1
ATOM 4145 C C . GLN A 1 556 ? -18.950 14.913 -7.744 1.00 95.54 706 GLN A C 1
ATOM 4146 O O . GLN A 1 556 ? -19.298 14.770 -8.919 1.00 95.41 706 GLN A O 1
ATOM 4152 N N . GLY A 1 557 ? -19.805 14.963 -6.715 1.00 87.62 707 GLY A N 1
ATOM 4153 C CA . GLY A 1 557 ? -21.268 14.924 -6.831 1.00 83.59 707 GLY A CA 1
ATOM 4154 C C . GLY A 1 557 ? -21.919 13.647 -7.334 1.00 84.67 707 GLY A C 1
ATOM 4155 O O . GLY A 1 557 ? -22.972 13.704 -7.967 1.00 82.66 707 GLY A O 1
ATOM 4156 N N . LYS A 1 558 ? -21.317 12.486 -7.029 1.00 81.72 708 LYS A N 1
ATOM 4157 C CA . LYS A 1 558 ? -21.763 11.146 -7.443 1.00 80.52 708 LYS A CA 1
ATOM 4158 C C . LYS A 1 558 ? -21.413 10.112 -6.359 1.00 82.02 708 LYS A C 1
ATOM 4159 O O . LYS A 1 558 ? -20.446 10.313 -5.617 1.00 81.16 708 LYS A O 1
ATOM 4163 N N . ILE A 1 559 ? -22.199 9.023 -6.250 1.00 77.58 709 ILE A N 1
ATOM 4164 C CA . ILE A 1 559 ? -21.902 7.968 -5.275 1.00 77.97 709 ILE A CA 1
ATOM 4165 C C . ILE A 1 559 ? -20.972 6.966 -5.997 1.00 87.18 709 ILE A C 1
ATOM 4166 O O . ILE A 1 559 ? -21.412 6.124 -6.787 1.00 87.00 709 ILE A O 1
ATOM 4171 N N . THR A 1 560 ? -19.668 7.145 -5.765 1.00 88.19 710 THR A N 1
ATOM 4172 C CA . THR A 1 560 ? -18.574 6.403 -6.388 1.00 92.79 710 THR A CA 1
ATOM 4173 C C . THR A 1 560 ? -18.447 4.975 -5.783 1.00 100.75 710 THR A C 1
ATOM 4174 O O . THR A 1 560 ? -18.201 4.019 -6.527 1.00 102.40 710 THR A O 1
ATOM 4178 N N . GLU A 1 561 ? -18.649 4.838 -4.455 1.00 98.32 711 GLU A N 1
ATOM 4179 C CA . GLU A 1 561 ? -18.592 3.562 -3.739 1.00 100.44 711 GLU A CA 1
ATOM 4180 C C . GLU A 1 561 ? -19.675 3.514 -2.657 1.00 103.01 711 GLU A C 1
ATOM 4181 O O . GLU A 1 561 ? -19.911 4.505 -1.970 1.00 99.94 711 GLU A O 1
ATOM 4183 N N . TYR A 1 562 ? -20.344 2.363 -2.538 1.00 101.78 712 TYR A N 1
ATOM 4184 C CA . TYR A 1 562 ? -21.426 2.111 -1.588 1.00 99.93 712 TYR A CA 1
ATOM 4185 C C . TYR A 1 562 ? -21.328 0.674 -1.060 1.00 108.31 712 TYR A C 1
ATOM 4186 O O . TYR A 1 562 ? -21.159 -0.268 -1.839 1.00 110.75 712 TYR A O 1
ATOM 4188 N N . GLY A 1 563 ? -21.415 0.532 0.254 1.00 105.24 713 GLY A N 1
ATOM 4189 C CA . GLY A 1 563 ? -21.338 -0.756 0.930 1.00 108.54 713 GLY A CA 1
ATOM 4190 C C . GLY A 1 563 ? -20.958 -0.598 2.383 1.00 114.99 713 GLY A C 1
ATOM 4191 O O . GLY A 1 563 ? -20.776 0.529 2.853 1.00 112.23 713 GLY A O 1
ATOM 4192 N N . LYS A 1 564 ? -20.835 -1.728 3.107 1.00 116.75 714 LYS A N 1
ATOM 4193 C CA . LYS A 1 564 ? -20.443 -1.724 4.521 1.00 118.56 714 LYS A CA 1
ATOM 4194 C C . LYS A 1 564 ? -18.985 -1.266 4.648 1.00 127.28 714 LYS A C 1
ATOM 4195 O O . LYS A 1 564 ? -18.184 -1.526 3.742 1.00 129.31 714 LYS A O 1
ATOM 4197 N N . HIS A 1 565 ? -18.658 -0.555 5.754 1.00 124.94 715 HIS A N 1
ATOM 4198 C CA . HIS A 1 565 ? -17.332 0.013 6.040 1.00 127.68 715 HIS A CA 1
ATOM 4199 C C . HIS A 1 565 ? -16.169 -0.980 5.800 1.00 136.76 715 HIS A C 1
ATOM 4200 O O . HIS A 1 565 ? -15.148 -0.582 5.232 1.00 138.12 715 HIS A O 1
ATOM 4207 N N . GLU A 1 566 ? -16.333 -2.253 6.222 1.00 135.94 716 GLU A N 1
ATOM 4208 C CA . GLU A 1 566 ? -15.333 -3.313 6.074 1.00 141.15 716 GLU A CA 1
ATOM 4209 C C . GLU A 1 566 ? -15.110 -3.677 4.595 1.00 146.25 716 GLU A C 1
ATOM 4210 O O . GLU A 1 566 ? -13.956 -3.766 4.170 1.00 149.95 716 GLU A O 1
ATOM 4212 N N . GLU A 1 567 ? -16.204 -3.857 3.814 1.00 139.50 717 GLU A N 1
ATOM 4213 C CA . GLU A 1 567 ? -16.165 -4.208 2.384 1.00 140.02 717 GLU A CA 1
ATOM 4214 C C . GLU A 1 567 ? -15.617 -3.059 1.518 1.00 142.48 717 GLU A C 1
ATOM 4215 O O . GLU A 1 567 ? -15.213 -3.295 0.375 1.00 143.54 717 GLU A O 1
ATOM 4217 N N . LEU A 1 568 ? -15.608 -1.823 2.068 1.00 136.37 718 LEU A N 1
ATOM 4218 C CA . LEU A 1 568 ? -15.136 -0.601 1.408 1.00 134.64 718 LEU A CA 1
ATOM 4219 C C . LEU A 1 568 ? -13.610 -0.433 1.529 1.00 142.28 718 LEU A C 1
ATOM 4220 O O . LEU A 1 568 ? -13.001 0.192 0.658 1.00 141.65 718 LEU A O 1
ATOM 4222 N N . LEU A 1 569 ? -13.007 -0.973 2.609 1.00 142.76 719 LEU A N 1
ATOM 4223 C CA . LEU A 1 569 ? -11.563 -0.904 2.876 1.00 147.79 719 LEU A CA 1
ATOM 4224 C C . LEU A 1 569 ? -10.776 -1.880 1.985 1.00 157.19 719 LEU A C 1
ATOM 4225 O O . LEU A 1 569 ? -9.644 -1.581 1.595 1.00 159.64 719 LEU A O 1
ATOM 4230 N N . SER A 1 570 ? -11.386 -3.035 1.663 1.00 155.36 720 SER A N 1
ATOM 4231 C CA . SER A 1 570 ? -10.799 -4.084 0.830 1.00 160.52 720 SER A CA 1
ATOM 4232 C C . SER A 1 570 ? -11.038 -3.854 -0.683 1.00 165.76 720 SER A C 1
ATOM 4233 O O . SER A 1 570 ? -10.424 -4.545 -1.503 1.00 169.27 720 SER A O 1
ATOM 4236 N N . LYS A 1 571 ? -11.903 -2.880 -1.050 1.00 159.39 721 LYS A N 1
ATOM 4237 C CA . LYS A 1 571 ? -12.229 -2.576 -2.448 1.00 158.69 721 LYS A CA 1
ATOM 4238 C C . LYS A 1 571 ? -11.032 -1.842 -3.162 1.00 167.59 721 LYS A C 1
ATOM 4239 O O . LYS A 1 571 ? -10.355 -2.531 -3.936 1.00 171.87 721 LYS A O 1
ATOM 4242 N N . PRO A 1 572 ? -10.698 -0.526 -2.936 1.00 163.33 722 PRO A N 1
ATOM 4243 C CA . PRO A 1 572 ? -9.558 0.067 -3.665 1.00 169.92 722 PRO A CA 1
ATOM 4244 C C . PRO A 1 572 ? -8.207 -0.387 -3.122 1.00 185.68 722 PRO A C 1
ATOM 4245 O O . PRO A 1 572 ? -7.362 -0.822 -3.899 1.00 150.99 722 PRO A O 1
#

Sequence (570 aa):
GLPEARKLLGLAYPERRRLAAAVGFLTMSSVISMSAPFFLGKIIDVIYYTNPTVDYSDNLTRLCLGLSAVFLCGAAANAIRVYLMQTSGQRIVNRLRTSLFSSILRQEVAFFDKTRTGELINRLSSDTALLGRSVTENLSDGLRAGAQASVGISMMFFVSPNLATFVLSVVPPVSIIAVIYGRYLRKLTKVTQDSLAQATQLAEERIGNVRTVRAFGKEMTEIEKYASKVDHVMQLARKEAFARAGFFGATGLSGNLIVLSVLYKGGLLMGSAHMTVGELSSFLMYAFWVGISIGGLSSFYSELMKGLGAGGRLWELLEREPKLPFNEGVILNEKSFQGALEFKNVHFAYPARPEVPIFQDFSLSIPSGSVTALVGPSGSGKSTVLSLLLRLYDPASGTISLDGHDIRQLNPVWLRSKIGTVSQEPILFSCSIAENIAYGADDPSSVTAEEIQRVAEVANAVAFIRNFPQGFNTVVGEKGVLLSGGQKQRIAIARALLKNPKILLLDEATSALDAENEYLVQEALDRLMDGRTVLVIAHRLSTIKNANMVAVLDQGKITEYGKHEELLSKP

Solvent-accessible surface area: 31683 Å² total

Radius of gyration: 36.68 Å; Cα contacts (8 Å, |Δi|>4): 737; chains: 1; bounding box: 74×112×52 Å

InterPro domains:
  IPR003439 ABC transporter-like, ATP-binding domain [PF00005] (511-662)
  IPR003439 ABC transporter-like, ATP-binding domain [PS50893] (492-731)
  IPR003593 AAA+ ATPase domain [SM00382] (519-714)
  IPR011527 ABC transporter type 1, transmembrane domain [PF00664] (174-438)
  IPR011527 ABC transporter type 1, transmembrane domain [PS50929] (172-457)
  IPR017871 ABC transporter-like, conserved site [PS00211] (634-648)
  IPR027417 P-loop containing nucleoside triphosphate hydrolase [G3DSA:3.40.50.300] (484-736)
  IPR027417 P-loop containing nucleoside triphosphate hydrolase [SSF52540] (487-733)
  IPR036640 ABC transporter type 1, transmembrane domain superfamily [G3DSA:1.20.1560.10] (151-483)
  IPR036640 ABC transporter type 1, transmembrane domain superfamily [SSF90123] (158-473)
  IPR039421 Type 1 protein exporter [PTHR43394] (155-734)

Foldseek 3Di:
DVVLVVVLVVLLVVLCVLQVLLLVLLCVLLVVVLCVLVVQLVVVVVCVVCVPDDCVVVVVVVVVVVVVVVVVNVVSVVSNVVSLVVSLVVSLVVLLVLLVVLVVLAFVLVCVVDPPVVSVCLNPVLSSLLSCLSGVLVSLLSSLVVLLVSLLVLLCVLPVVLSVVLVVQVVVLVVVLVVLVVVLVVLVCVLVVLVVVLVVLVVVCVVVVVVCVVVVNPVVSVVVSVVSVVVSVVSVVVSVVSVVVSCVSNVVSVVVSVVVSCVVVVVCVVVVVHPPSSSSSSVVSVVSSVVSVVSNVVSVVSNVVNSVSSVVSCCSSVDDHPAGRFDADADDPVLQQFWKWWAQFWDDRSNGNVQTLAGGAIDTQGGLFAEEEEEDDVVSVVVVVCCQLPSDDTPDTFMDGSNHGCSRHGSVNSNLQEAEQELADAADQFFLLLRLLLLDPDSVPDDPVLLCVLCVLLVQQVVQCVDPCRRRFGEGDVGDDDDSLNRRSSSLSSLVSSVHQEYEYEDNPPDDDPVSNVSNVSSVVSSSHNHRYYYHDDDPVSLQPGQKYFYADSNYRPDMGRPVVVVVPD